Protein AF-A0A915B4U3-F1 (afdb_monomer)

Sequence (478 aa):
QRGAYVGCFKDTRSARVLSGHLYSLKQINSPHYCVNLCLRAGYMYAGVEYREECFCGDSLRNAPKLSHTECDRFTCPNNNLTKCGGYEAISIFTTGITDKSVNLVSYVEPQSTAPSDVQILFLLQLNGRHVRQVMRMLRVIYSPKHLYVIHVDSRQQFMHSEMEKLAMRMKKAGLDNVHVMEQRYATIWGAASLLTMFLDAVRNAEDKKGWHQWDFILNLSETDFPLLSLKELELHLARNKGRNFLSSHGYDTARFIQKQGLDFLFLECENRMWRLGKRLKFPSRVRLDGGSDWVVLTRDFTMFALSQDPLARGLRDIFANVLLPVEGFFHTLAINSEYCSSIVKGNLHLANWKRKQGCRCAMLRKLVDWCGCSPLVFSVRDTAKFALEVAKKKVIFFGRKFDSFISASAIAIAESQAFRHTPEMIDVKHASFTRSWLNFYDSTVDNSGEHFVNYLRNSRSLKYLVYLCGHFIADEFS

pLDDT: mean 90.9, std 14.24, range [26.52, 98.88]

Structure (mmCIF, N/CA/C/O backbone):
data_AF-A0A915B4U3-F1
#
_entry.id   AF-A0A915B4U3-F1
#
loop_
_atom_site.group_PDB
_atom_site.id
_atom_site.type_symbol
_atom_site.label_atom_id
_atom_site.label_alt_id
_atom_site.label_comp_id
_atom_site.label_asym_id
_atom_site.label_entity_id
_atom_site.label_seq_id
_atom_site.pdbx_PDB_ins_code
_atom_site.Cartn_x
_atom_site.Cartn_y
_atom_site.Cartn_z
_atom_site.occupancy
_atom_site.B_iso_or_equiv
_atom_site.auth_seq_id
_atom_site.auth_c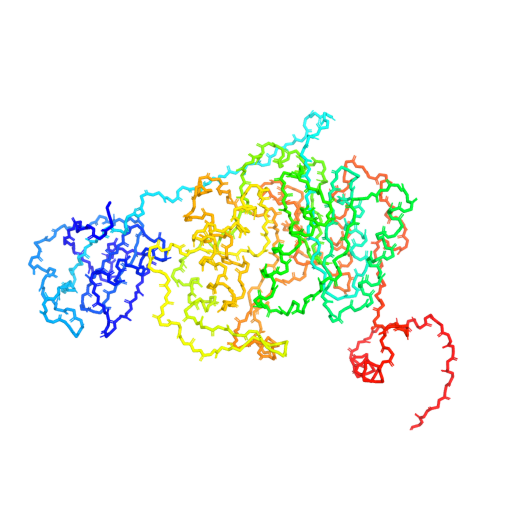omp_id
_atom_site.auth_asym_id
_atom_site.auth_atom_id
_atom_site.pdbx_PDB_model_num
ATOM 1 N N . GLN A 1 1 ? 0.532 -5.499 -29.280 1.00 74.94 1 GLN A N 1
ATOM 2 C CA . GLN A 1 1 ? 1.392 -6.703 -29.388 1.00 74.94 1 GLN A CA 1
ATOM 3 C C . GLN A 1 1 ? 2.652 -6.477 -28.556 1.00 74.94 1 GLN A C 1
ATOM 5 O O . GLN A 1 1 ? 3.104 -5.346 -28.487 1.00 74.94 1 GLN A O 1
ATOM 10 N N . ARG A 1 2 ? 3.196 -7.487 -27.869 1.00 90.81 2 ARG A N 1
ATOM 11 C CA . ARG A 1 2 ? 4.424 -7.337 -27.060 1.00 90.81 2 ARG A CA 1
ATOM 12 C C . ARG A 1 2 ? 5.661 -7.597 -27.915 1.00 90.81 2 ARG A C 1
ATOM 14 O O . ARG A 1 2 ? 5.685 -8.576 -28.647 1.00 90.81 2 ARG A O 1
ATOM 21 N N . GLY A 1 3 ? 6.682 -6.758 -27.772 1.00 94.06 3 GLY A N 1
ATOM 22 C CA . GLY A 1 3 ? 7.950 -6.868 -28.492 1.00 94.06 3 GLY A CA 1
ATOM 23 C C . GLY A 1 3 ? 7.881 -6.481 -29.970 1.00 94.06 3 GLY A C 1
ATOM 24 O O . GLY A 1 3 ? 8.843 -6.731 -30.686 1.00 94.06 3 GLY A O 1
ATOM 25 N N . ALA A 1 4 ? 6.777 -5.886 -30.437 1.00 96.88 4 ALA A N 1
ATOM 26 C CA . ALA A 1 4 ? 6.675 -5.429 -31.818 1.00 96.88 4 ALA A CA 1
ATOM 27 C C . ALA A 1 4 ? 7.616 -4.240 -32.050 1.00 96.88 4 ALA A C 1
ATOM 29 O O . ALA A 1 4 ? 7.636 -3.299 -31.251 1.00 96.88 4 ALA A O 1
ATOM 30 N N . TYR A 1 5 ? 8.396 -4.299 -33.130 1.00 97.44 5 TYR A N 1
ATOM 31 C CA . TYR A 1 5 ? 9.299 -3.225 -33.528 1.00 97.44 5 TYR A CA 1
ATOM 32 C C . TYR A 1 5 ? 8.504 -2.032 -34.061 1.00 97.44 5 TYR A C 1
ATOM 34 O O . TYR A 1 5 ? 7.656 -2.183 -34.938 1.00 97.44 5 TYR A O 1
ATOM 42 N N . VAL A 1 6 ? 8.774 -0.849 -33.518 1.00 97.25 6 VAL A N 1
ATOM 43 C CA . VAL A 1 6 ? 8.101 0.403 -33.889 1.00 97.25 6 VAL A CA 1
ATOM 44 C C . VAL A 1 6 ? 8.909 1.173 -34.930 1.00 97.25 6 VAL A C 1
ATOM 46 O O . VAL A 1 6 ? 8.337 1.793 -35.826 1.00 97.25 6 VAL A O 1
ATOM 49 N N . GLY A 1 7 ? 10.238 1.159 -34.811 1.00 97.38 7 GLY A N 1
ATOM 50 C CA . GLY A 1 7 ? 11.128 1.861 -35.731 1.00 97.38 7 GLY A CA 1
ATOM 51 C C . GLY A 1 7 ? 12.464 2.260 -35.113 1.00 97.38 7 GLY A C 1
ATOM 52 O O . GLY A 1 7 ? 12.697 2.077 -33.915 1.00 97.38 7 GLY A O 1
ATOM 53 N N . CYS A 1 8 ? 13.325 2.817 -35.964 1.00 98.25 8 CYS A N 1
ATOM 54 C CA . CYS A 1 8 ? 14.595 3.423 -35.588 1.00 98.25 8 CYS A CA 1
ATOM 55 C C . CYS A 1 8 ? 14.422 4.940 -35.503 1.00 98.25 8 CYS A C 1
ATOM 57 O O . CYS A 1 8 ? 13.853 5.547 -36.415 1.00 98.25 8 CYS A O 1
ATOM 59 N N . PHE A 1 9 ? 14.901 5.552 -34.425 1.00 98.31 9 PHE A N 1
ATOM 60 C CA . PHE A 1 9 ? 14.748 6.986 -34.181 1.00 98.31 9 PHE A CA 1
ATOM 61 C C . PHE A 1 9 ? 16.069 7.604 -33.740 1.00 98.31 9 PHE A C 1
ATOM 63 O O . PHE A 1 9 ? 16.879 6.941 -33.093 1.00 98.31 9 PHE A O 1
ATOM 70 N N . LYS A 1 10 ? 16.271 8.881 -34.069 1.00 97.69 10 LYS A N 1
ATOM 71 C CA . LYS A 1 10 ? 17.409 9.650 -33.562 1.00 97.69 10 LYS A CA 1
ATOM 72 C C . LYS A 1 10 ? 17.230 9.909 -32.066 1.00 97.69 10 LYS A C 1
ATOM 74 O O . LYS A 1 10 ? 16.202 10.452 -31.673 1.00 97.69 10 LYS A O 1
ATOM 79 N N . ASP A 1 11 ? 18.226 9.554 -31.261 1.00 96.81 11 ASP A N 1
ATOM 80 C CA . ASP A 1 11 ? 18.191 9.645 -29.799 1.00 96.81 11 ASP A CA 1
ATOM 81 C C . ASP A 1 11 ? 19.485 10.259 -29.267 1.00 96.81 11 ASP A C 1
ATOM 83 O O . ASP A 1 11 ? 20.496 9.588 -29.117 1.00 96.81 11 ASP A O 1
ATOM 87 N N . THR A 1 12 ? 19.483 11.564 -29.003 1.00 94.62 12 THR A N 1
ATOM 88 C CA . THR A 1 12 ? 20.670 12.243 -28.463 1.00 94.62 12 THR A CA 1
ATOM 89 C C . THR A 1 12 ? 20.522 12.463 -26.963 1.00 94.62 12 THR A C 1
ATOM 91 O O . THR A 1 12 ? 19.415 12.519 -26.422 1.00 94.62 12 THR A O 1
ATOM 94 N N . ARG A 1 13 ? 21.640 12.687 -26.261 1.00 90.56 13 ARG A N 1
ATOM 95 C CA . ARG A 1 13 ? 21.615 12.981 -24.815 1.00 90.56 13 ARG A CA 1
ATOM 96 C C . ARG A 1 13 ? 20.735 14.180 -24.445 1.00 90.56 13 ARG A C 1
ATOM 98 O O . ARG A 1 13 ? 20.154 14.181 -23.363 1.00 90.56 13 ARG A O 1
ATOM 105 N N . SER A 1 14 ? 20.642 15.187 -25.314 1.00 91.88 14 SER A N 1
ATOM 106 C CA . SER A 1 14 ? 19.814 16.382 -25.104 1.00 91.88 14 SER A CA 1
ATOM 107 C C . SER A 1 14 ? 18.358 16.207 -25.549 1.00 91.88 14 SER A C 1
ATOM 109 O O . SER A 1 14 ? 17.501 16.971 -25.108 1.00 91.88 14 SER A O 1
ATOM 111 N N . ALA A 1 15 ? 18.055 15.203 -26.377 1.00 93.56 15 ALA A N 1
ATOM 112 C CA . ALA A 1 15 ? 16.737 14.979 -26.963 1.00 93.56 15 ALA A CA 1
ATOM 113 C C . ALA A 1 15 ? 16.371 13.485 -26.969 1.00 93.56 15 ALA A C 1
ATOM 115 O O . ALA A 1 15 ? 16.233 12.867 -28.023 1.00 93.56 15 ALA A O 1
ATOM 116 N N . ARG A 1 16 ? 16.202 12.910 -25.770 1.00 95.75 16 ARG A N 1
ATOM 117 C CA . ARG A 1 16 ? 15.830 11.498 -25.606 1.00 95.75 16 ARG A CA 1
ATOM 118 C C . ARG A 1 16 ? 14.391 11.220 -26.058 1.00 95.75 16 ARG A C 1
ATOM 120 O O . ARG A 1 16 ? 13.463 11.894 -25.607 1.00 95.75 16 ARG A O 1
ATOM 127 N N . VAL A 1 17 ? 14.201 10.186 -26.873 1.00 97.06 17 VAL A N 1
ATOM 128 C CA . VAL A 1 17 ? 12.919 9.658 -27.361 1.00 97.06 17 VAL A CA 1
ATOM 129 C C . VAL A 1 17 ? 12.103 9.083 -26.207 1.00 97.06 17 VAL A C 1
ATOM 131 O O . VAL A 1 17 ? 10.917 9.390 -26.080 1.00 97.06 17 VAL A O 1
ATOM 134 N N . LEU A 1 18 ? 12.744 8.280 -25.349 1.00 97.31 18 LEU A N 1
ATOM 135 C CA . LEU A 1 18 ? 12.156 7.686 -24.149 1.00 97.31 18 LEU A CA 1
ATOM 136 C C . LEU A 1 18 ? 12.768 8.321 -22.896 1.00 97.31 18 LEU A C 1
ATOM 138 O O . LEU A 1 18 ? 13.977 8.273 -22.688 1.00 97.31 18 LEU A O 1
ATOM 142 N N . SER A 1 19 ? 11.928 8.893 -22.031 1.00 93.38 19 SER A N 1
ATOM 143 C CA . SER A 1 19 ? 12.376 9.631 -20.839 1.00 93.38 19 SER A CA 1
ATOM 144 C C . SER A 1 19 ? 11.928 9.015 -19.509 1.00 93.38 19 SER A C 1
ATOM 146 O O . SER A 1 19 ? 11.831 9.734 -18.517 1.00 93.38 19 SER A O 1
ATOM 148 N N . GLY A 1 20 ? 11.560 7.731 -19.491 1.00 94.19 20 GLY A N 1
ATOM 149 C CA . GLY A 1 20 ? 11.059 7.049 -18.296 1.00 94.19 20 GLY A CA 1
ATOM 150 C C . GLY A 1 20 ? 12.185 6.556 -17.391 1.00 94.19 20 GLY A C 1
ATOM 151 O O . GLY A 1 20 ? 12.407 7.121 -16.323 1.00 94.19 20 GLY A O 1
ATOM 152 N N . HIS A 1 21 ? 12.889 5.508 -17.818 1.00 96.62 21 HIS A N 1
ATOM 153 C CA . HIS A 1 21 ? 14.004 4.913 -17.075 1.00 96.62 21 HIS A CA 1
ATOM 154 C C . HIS A 1 21 ? 15.101 4.433 -18.026 1.00 96.62 21 HIS A C 1
ATOM 156 O O . HIS A 1 21 ? 14.800 4.015 -19.141 1.00 96.62 21 HIS A O 1
ATOM 162 N N . LEU A 1 22 ? 16.356 4.458 -17.575 1.00 96.75 22 LEU A N 1
ATOM 163 C CA . LEU A 1 22 ? 17.506 3.917 -18.298 1.00 96.75 22 LEU A CA 1
ATOM 164 C C . LEU A 1 22 ? 18.188 2.844 -17.446 1.00 96.75 22 LEU A C 1
ATOM 166 O O . LEU A 1 22 ? 18.686 3.129 -16.357 1.00 96.75 22 LEU A O 1
ATOM 170 N N . TYR A 1 23 ? 18.255 1.628 -17.977 1.00 96.19 23 TYR A N 1
ATOM 171 C CA . TYR A 1 23 ? 19.087 0.550 -17.462 1.00 96.19 23 TYR A CA 1
ATOM 172 C C . TYR A 1 23 ? 20.395 0.455 -18.262 1.00 96.19 23 TYR A C 1
ATOM 174 O O . TYR A 1 23 ? 20.367 0.443 -19.490 1.00 96.19 23 TYR A O 1
ATOM 182 N N . SER A 1 24 ? 21.530 0.303 -17.572 1.00 96.31 24 SER A N 1
ATOM 183 C CA . SER A 1 24 ? 22.807 -0.112 -18.181 1.00 96.31 24 SER A CA 1
ATOM 184 C C . SER A 1 24 ? 23.012 -1.610 -17.936 1.00 96.31 24 SER A C 1
ATOM 186 O O . SER A 1 24 ? 23.161 -2.064 -16.798 1.00 96.31 24 SER A O 1
ATOM 188 N N . LEU A 1 25 ? 22.961 -2.395 -19.011 1.00 95.12 25 LEU A N 1
ATOM 189 C CA . LEU A 1 25 ? 22.884 -3.857 -19.011 1.00 95.12 25 LEU A CA 1
ATOM 190 C C . LEU A 1 25 ? 24.097 -4.472 -19.715 1.00 95.12 25 LEU A C 1
ATOM 192 O O . LEU A 1 25 ? 23.978 -5.163 -20.726 1.00 95.12 25 LEU A O 1
ATOM 196 N N . LYS A 1 26 ? 25.277 -4.251 -19.134 1.00 94.50 26 LYS A N 1
ATOM 197 C CA . LYS A 1 26 ? 26.595 -4.543 -19.733 1.00 94.50 26 LYS A CA 1
ATOM 198 C C . LYS A 1 26 ? 26.778 -5.944 -20.327 1.00 94.50 26 LYS A C 1
ATOM 200 O O . LYS A 1 26 ? 27.581 -6.112 -21.242 1.00 94.50 26 LYS A O 1
ATOM 205 N N . GLN A 1 27 ? 26.074 -6.940 -19.783 1.00 92.88 27 GLN A N 1
ATOM 206 C CA . GLN A 1 27 ? 26.286 -8.362 -20.086 1.00 92.88 27 GLN A CA 1
ATOM 207 C C . GLN A 1 27 ? 25.074 -9.094 -20.670 1.00 92.88 27 GLN A C 1
ATOM 209 O O . GLN A 1 27 ? 25.242 -10.171 -21.233 1.00 92.88 27 GLN A O 1
ATOM 214 N N . ILE A 1 28 ? 23.862 -8.558 -20.511 1.00 93.50 28 ILE A N 1
ATOM 215 C CA . ILE A 1 28 ? 22.617 -9.311 -20.759 1.00 93.50 28 ILE A CA 1
ATOM 216 C C . ILE A 1 28 ? 21.591 -8.537 -21.596 1.00 93.50 28 ILE A C 1
ATOM 218 O O . ILE A 1 28 ? 20.443 -8.971 -21.708 1.00 93.50 28 ILE A O 1
ATOM 222 N N . ASN A 1 29 ? 21.963 -7.378 -22.154 1.00 96.69 29 ASN A N 1
ATOM 223 C CA . ASN A 1 29 ? 21.025 -6.591 -22.948 1.00 96.69 29 ASN A CA 1
ATOM 224 C C . ASN A 1 29 ? 20.592 -7.343 -24.212 1.00 96.69 29 ASN A C 1
ATOM 226 O O . ASN A 1 29 ? 21.383 -8.015 -24.867 1.00 96.69 29 ASN A O 1
ATOM 230 N N . SER A 1 30 ? 19.321 -7.203 -24.557 1.00 96.88 30 SER A N 1
ATOM 231 C CA . SER A 1 30 ? 18.735 -7.614 -25.833 1.00 96.88 30 SER A CA 1
ATOM 232 C C . SER A 1 30 ? 17.382 -6.917 -25.981 1.00 96.88 30 SER A C 1
ATOM 234 O O . SER A 1 30 ? 16.786 -6.570 -24.955 1.00 96.88 30 SER A O 1
ATOM 236 N N . PRO A 1 31 ? 16.832 -6.764 -27.201 1.00 97.25 31 PRO A N 1
ATOM 237 C CA . PRO A 1 31 ? 15.475 -6.252 -27.384 1.00 97.25 31 PRO A CA 1
ATOM 238 C C . PRO A 1 31 ? 14.451 -6.985 -26.511 1.00 97.25 31 PRO A C 1
ATOM 240 O O . PRO A 1 31 ? 13.682 -6.360 -25.786 1.00 97.25 31 PRO A O 1
ATOM 243 N N . HIS A 1 32 ? 14.502 -8.321 -26.491 1.00 94.94 32 HIS A N 1
ATOM 244 C CA . HIS A 1 32 ? 13.599 -9.136 -25.679 1.00 94.94 32 HIS A CA 1
ATOM 245 C C . HIS A 1 32 ? 13.771 -8.883 -24.173 1.00 94.94 32 HIS A C 1
ATOM 247 O O . HIS A 1 32 ? 12.785 -8.721 -23.453 1.00 94.94 32 HIS A O 1
ATOM 253 N N . TYR A 1 33 ? 15.010 -8.828 -23.677 1.00 94.56 33 TYR A N 1
ATOM 254 C CA . TYR A 1 33 ? 15.263 -8.584 -22.258 1.00 94.56 33 TYR A CA 1
ATOM 255 C C . TYR A 1 33 ? 14.847 -7.166 -21.840 1.00 94.56 33 TYR A C 1
ATOM 257 O O . TYR A 1 33 ? 14.182 -7.001 -20.816 1.00 94.56 33 TYR A O 1
ATOM 265 N N . CYS A 1 34 ? 15.151 -6.162 -22.665 1.00 96.81 34 CYS A N 1
ATOM 266 C CA . CYS A 1 34 ? 14.768 -4.776 -22.425 1.00 96.81 34 CYS A CA 1
ATOM 267 C C . CYS A 1 34 ? 13.243 -4.596 -22.409 1.00 96.81 34 CYS A C 1
ATOM 269 O O . CYS A 1 34 ? 12.693 -4.059 -21.448 1.00 96.81 34 CYS A O 1
ATOM 271 N N . VAL A 1 35 ? 12.535 -5.158 -23.398 1.00 96.81 35 VAL A N 1
ATOM 272 C CA . VAL A 1 35 ? 11.062 -5.188 -23.438 1.00 96.81 35 VAL A CA 1
ATOM 273 C C . VAL A 1 35 ? 10.482 -5.785 -22.156 1.00 96.81 35 VAL A C 1
ATOM 275 O O . VAL A 1 35 ? 9.489 -5.283 -21.633 1.00 96.81 35 VAL A O 1
ATOM 278 N N . ASN A 1 36 ? 11.106 -6.830 -21.611 1.00 94.25 36 ASN A N 1
ATOM 279 C CA . ASN A 1 36 ? 10.628 -7.495 -20.400 1.00 94.25 36 ASN A CA 1
ATOM 280 C C . ASN A 1 36 ? 10.860 -6.677 -19.134 1.00 94.25 36 ASN A C 1
ATOM 282 O O . ASN A 1 36 ? 9.997 -6.683 -18.256 1.00 94.25 36 ASN A O 1
ATOM 286 N N . LEU A 1 37 ? 11.991 -5.977 -19.037 1.00 93.94 37 LEU A N 1
ATOM 287 C CA . LEU A 1 37 ? 12.249 -5.056 -17.933 1.00 93.94 37 LEU A CA 1
ATOM 288 C C . LEU A 1 37 ? 11.286 -3.874 -17.963 1.00 93.94 37 LEU A C 1
ATOM 290 O O . LEU A 1 37 ? 10.654 -3.587 -16.948 1.00 93.94 37 LEU A O 1
ATOM 294 N N . CYS A 1 38 ? 11.110 -3.247 -19.126 1.00 96.12 38 CYS A N 1
ATOM 295 C CA . CYS A 1 38 ? 10.186 -2.130 -19.272 1.00 96.12 38 CYS A CA 1
ATOM 296 C C . CYS A 1 38 ? 8.737 -2.560 -19.007 1.00 96.12 38 CYS A C 1
ATOM 298 O O . CYS A 1 38 ? 8.037 -1.860 -18.285 1.00 96.12 38 CYS A O 1
ATOM 300 N N . LEU A 1 39 ? 8.310 -3.738 -19.484 1.00 95.06 39 LEU A N 1
ATOM 301 C CA . LEU A 1 39 ? 6.999 -4.316 -19.159 1.00 95.06 39 LEU A CA 1
ATOM 302 C C . LEU A 1 39 ? 6.825 -4.530 -17.650 1.00 95.06 39 LEU A C 1
ATOM 304 O O . LEU A 1 39 ? 5.788 -4.177 -17.093 1.00 95.06 39 LEU A O 1
ATOM 308 N N . ARG A 1 40 ? 7.835 -5.103 -16.984 1.00 93.94 40 ARG A N 1
ATOM 309 C CA . ARG A 1 40 ? 7.803 -5.341 -15.535 1.00 93.94 40 ARG A CA 1
ATOM 310 C C . ARG A 1 40 ? 7.692 -4.031 -14.762 1.00 93.94 40 ARG A C 1
ATOM 312 O O . ARG A 1 40 ? 6.920 -3.962 -13.818 1.00 93.94 40 ARG A O 1
ATOM 319 N N . ALA A 1 41 ? 8.417 -3.000 -15.186 1.00 94.50 41 ALA A N 1
ATOM 320 C CA . ALA A 1 41 ? 8.305 -1.641 -14.660 1.00 94.50 41 ALA A CA 1
ATOM 321 C C . ALA A 1 41 ? 7.079 -0.881 -15.207 1.00 94.50 41 ALA A C 1
ATOM 323 O O . ALA A 1 41 ? 6.934 0.318 -14.999 1.00 94.50 41 ALA A O 1
ATOM 324 N N . GLY A 1 42 ? 6.196 -1.563 -15.932 1.00 94.31 42 GLY A N 1
ATOM 325 C CA . GLY A 1 42 ? 4.933 -1.026 -16.390 1.00 94.31 42 GLY A CA 1
ATOM 326 C C . GLY A 1 42 ? 5.017 -0.026 -17.537 1.00 94.31 42 GLY A C 1
ATOM 327 O O . GLY A 1 42 ? 3.994 0.569 -17.811 1.00 94.31 42 GLY A O 1
ATOM 328 N N . TYR A 1 43 ? 6.141 0.200 -18.213 1.00 95.75 43 TYR A N 1
ATOM 329 C CA . TYR A 1 43 ? 6.255 1.166 -19.319 1.00 95.75 43 TYR A CA 1
ATOM 330 C C . TYR A 1 43 ? 5.631 0.669 -20.628 1.00 95.75 43 TYR A C 1
ATOM 332 O O . TYR A 1 43 ? 5.689 -0.524 -20.914 1.00 95.75 43 TYR A O 1
ATOM 340 N N . MET A 1 44 ? 5.068 1.569 -21.445 1.00 95.81 44 MET A N 1
ATOM 341 C CA . MET A 1 44 ? 4.450 1.216 -22.743 1.00 95.81 44 MET A CA 1
ATOM 342 C C . MET A 1 44 ? 5.464 0.883 -23.848 1.00 95.81 44 MET A C 1
ATOM 344 O O . MET A 1 44 ? 5.196 0.053 -24.721 1.00 95.81 44 MET A O 1
ATOM 348 N N . TYR A 1 45 ? 6.647 1.493 -23.790 1.00 97.69 45 TYR A N 1
ATOM 349 C CA . TYR A 1 45 ? 7.711 1.334 -24.775 1.00 97.69 45 TYR A CA 1
ATOM 350 C C . TYR A 1 45 ? 9.032 0.953 -24.115 1.00 97.69 45 TYR A C 1
ATOM 352 O O . TYR A 1 45 ? 9.331 1.342 -22.982 1.00 97.69 45 TYR A O 1
ATOM 360 N N . ALA A 1 46 ? 9.821 0.202 -24.871 1.00 98.38 46 ALA A N 1
ATOM 361 C CA . ALA A 1 46 ? 11.201 -0.138 -24.581 1.00 98.38 46 ALA A CA 1
ATOM 362 C C . ALA A 1 46 ? 12.073 0.273 -25.767 1.00 98.38 46 ALA A C 1
ATOM 364 O O . ALA A 1 46 ? 11.609 0.260 -26.907 1.00 98.38 46 ALA A O 1
ATOM 365 N N . GLY A 1 47 ? 13.335 0.593 -25.522 1.00 98.25 47 GLY A N 1
ATOM 366 C CA . GLY A 1 47 ? 14.284 0.897 -26.575 1.00 98.25 47 GLY A CA 1
ATOM 367 C C . GLY A 1 47 ? 15.684 0.425 -26.237 1.00 98.25 47 GLY A C 1
ATOM 368 O O . GLY A 1 47 ? 16.101 0.527 -25.088 1.00 98.25 47 GLY A O 1
ATOM 369 N N . VAL A 1 48 ? 16.399 -0.101 -27.227 1.00 98.44 48 VAL A N 1
ATOM 370 C CA . VAL A 1 48 ? 17.812 -0.474 -27.079 1.00 98.44 48 VAL A CA 1
ATOM 371 C C . VAL A 1 48 ? 18.689 0.478 -27.880 1.00 98.44 48 VAL A C 1
ATOM 373 O O . VAL A 1 48 ? 18.398 0.769 -29.044 1.00 98.44 48 VAL A O 1
ATOM 376 N N . GLU A 1 49 ? 19.749 0.954 -27.240 1.00 97.75 49 GLU A N 1
ATOM 377 C CA . GLU A 1 49 ? 20.751 1.851 -27.813 1.00 97.75 49 GLU A CA 1
ATOM 378 C C . GLU A 1 49 ? 22.146 1.420 -27.347 1.00 97.75 49 GLU A C 1
ATOM 380 O O . GLU A 1 49 ? 22.293 0.765 -26.309 1.00 97.75 49 GLU A O 1
ATOM 385 N N . TYR A 1 50 ? 23.172 1.792 -28.115 1.00 96.75 50 TYR A N 1
ATOM 386 C CA . TYR A 1 50 ? 24.569 1.752 -27.686 1.00 96.75 50 TYR A CA 1
ATOM 387 C C . TYR A 1 50 ? 24.988 0.440 -26.996 1.00 96.75 50 TYR A C 1
ATOM 389 O O . TYR A 1 50 ? 25.689 0.442 -25.981 1.00 96.75 50 TYR A O 1
ATOM 397 N N . ARG A 1 51 ? 24.542 -0.703 -27.549 1.00 96.44 51 ARG A N 1
ATOM 398 C CA . ARG A 1 51 ? 24.806 -2.074 -27.073 1.00 96.44 51 ARG A CA 1
ATOM 399 C C . ARG A 1 51 ? 24.177 -2.406 -25.714 1.00 96.44 51 ARG A C 1
ATOM 401 O O . ARG A 1 51 ? 23.419 -3.368 -25.613 1.00 96.44 51 ARG A O 1
ATOM 408 N N . GLU A 1 52 ? 24.492 -1.671 -24.655 1.00 97.00 52 GLU A N 1
ATOM 409 C CA . GLU A 1 52 ? 24.110 -1.996 -23.274 1.00 97.00 52 GLU A CA 1
ATOM 410 C C . GLU A 1 52 ? 22.967 -1.152 -22.706 1.00 97.00 52 GLU A C 1
ATOM 412 O O . GLU A 1 52 ? 22.488 -1.455 -21.612 1.00 97.00 52 GLU A O 1
ATOM 417 N N . GLU A 1 53 ? 22.523 -0.115 -23.411 1.00 97.75 53 GLU A N 1
ATOM 418 C CA . GLU A 1 53 ? 21.498 0.788 -22.904 1.00 97.75 53 GLU A CA 1
ATOM 419 C C . GLU A 1 53 ? 20.101 0.237 -23.211 1.00 97.75 53 GLU A C 1
ATOM 421 O O . GLU A 1 53 ? 19.792 -0.196 -24.325 1.00 97.75 53 GLU A O 1
ATOM 426 N N . CYS A 1 54 ? 19.256 0.220 -22.183 1.00 98.12 54 CYS A N 1
ATOM 427 C CA . CYS A 1 54 ? 17.850 -0.132 -22.283 1.00 98.12 54 CYS A CA 1
ATOM 428 C C . CYS A 1 54 ? 17.008 0.998 -21.697 1.00 98.12 54 CYS A C 1
ATOM 430 O O . CYS A 1 54 ? 17.006 1.234 -20.486 1.00 98.12 54 CYS A O 1
ATOM 432 N N . PHE A 1 55 ? 16.291 1.690 -22.569 1.00 98.12 55 PHE A N 1
ATOM 433 C CA . PHE A 1 55 ? 15.417 2.799 -22.236 1.00 98.12 55 PHE A CA 1
ATOM 434 C C . PHE A 1 55 ? 13.971 2.329 -22.129 1.00 98.12 55 PHE A C 1
ATOM 436 O O . PHE A 1 55 ? 13.501 1.536 -22.939 1.00 98.12 55 PHE A O 1
ATOM 443 N N . CYS A 1 56 ? 13.240 2.873 -21.166 1.00 97.94 56 CYS A N 1
ATOM 444 C CA . CYS A 1 56 ? 11.808 2.672 -21.012 1.00 97.94 56 CYS A CA 1
ATOM 445 C C . CYS A 1 56 ? 11.080 4.015 -21.037 1.00 97.94 56 CYS A C 1
ATOM 447 O O . CYS A 1 56 ? 11.602 5.024 -20.555 1.00 97.94 56 CYS A O 1
ATOM 449 N N . GLY A 1 57 ? 9.853 4.039 -21.550 1.00 96.25 57 GLY A N 1
ATOM 450 C CA . GLY A 1 57 ? 9.016 5.236 -21.532 1.00 96.25 57 GLY A CA 1
ATOM 451 C C . GLY A 1 57 ? 7.561 4.950 -21.880 1.00 96.25 57 GLY A C 1
ATOM 452 O O . GLY A 1 57 ? 7.226 3.881 -22.379 1.00 96.25 57 GLY A O 1
ATOM 453 N N . ASP A 1 58 ? 6.692 5.915 -21.589 1.00 94.19 58 ASP A N 1
ATOM 454 C CA . ASP A 1 58 ? 5.244 5.801 -21.831 1.00 94.19 58 ASP A CA 1
ATOM 455 C C . ASP A 1 58 ? 4.773 6.508 -23.097 1.00 94.19 58 ASP A C 1
ATOM 457 O O . ASP A 1 58 ? 3.663 6.290 -23.564 1.00 94.19 58 ASP A O 1
ATOM 461 N N . SER A 1 59 ? 5.627 7.343 -23.672 1.00 94.06 59 SER A N 1
ATOM 462 C CA . SER A 1 59 ? 5.368 8.044 -24.920 1.00 94.06 59 SER A CA 1
ATOM 463 C C . SER A 1 59 ? 6.659 8.167 -25.709 1.00 94.06 59 SER A C 1
ATOM 465 O O . SER A 1 59 ? 7.755 8.139 -25.142 1.00 94.06 59 SER A O 1
ATOM 467 N N . LEU A 1 60 ? 6.507 8.294 -27.023 1.00 94.31 60 LEU A N 1
ATOM 468 C CA . LEU A 1 60 ? 7.594 8.621 -27.930 1.00 94.31 60 LEU A CA 1
ATOM 469 C C . LEU A 1 60 ? 7.589 10.135 -28.107 1.00 94.31 60 LEU A C 1
ATOM 471 O O . LEU A 1 60 ? 6.600 10.695 -28.580 1.00 94.31 60 LEU A O 1
ATOM 475 N N . ARG A 1 61 ? 8.665 10.812 -27.702 1.00 93.19 61 ARG A N 1
ATOM 476 C CA . ARG A 1 61 ? 8.823 12.234 -28.030 1.00 93.19 61 ARG A CA 1
ATOM 477 C C . ARG A 1 61 ? 9.053 12.393 -29.532 1.00 93.19 61 ARG A C 1
ATOM 479 O O . ARG A 1 61 ? 9.585 11.489 -30.173 1.00 93.19 61 ARG A O 1
ATOM 486 N N . ASN A 1 62 ? 8.672 13.547 -30.081 1.00 88.94 62 ASN A N 1
ATOM 487 C CA . ASN A 1 62 ? 8.891 13.859 -31.493 1.00 88.94 62 ASN A CA 1
ATOM 488 C C . ASN A 1 62 ? 10.385 13.775 -31.820 1.00 88.94 62 ASN A C 1
ATOM 490 O O . ASN A 1 62 ? 11.165 14.636 -31.417 1.00 88.94 62 ASN A O 1
ATOM 494 N N . ALA A 1 63 ? 10.760 12.730 -32.550 1.00 92.56 63 ALA A N 1
ATOM 495 C CA . ALA A 1 63 ? 12.121 12.469 -32.973 1.00 92.56 63 ALA A CA 1
ATOM 496 C C . ALA A 1 63 ? 12.132 12.027 -34.441 1.00 92.56 63 ALA A C 1
ATOM 498 O O . ALA A 1 63 ? 11.229 11.294 -34.863 1.00 92.56 63 ALA A O 1
ATOM 499 N N . PRO A 1 64 ? 13.136 12.449 -35.231 1.00 95.88 64 PRO A N 1
ATOM 500 C CA . PRO A 1 64 ? 13.287 11.988 -36.603 1.00 95.88 64 PRO A CA 1
ATOM 501 C C . PRO A 1 64 ? 13.392 10.462 -36.665 1.00 95.88 64 PRO A C 1
ATOM 503 O O . PRO A 1 64 ? 14.201 9.859 -35.953 1.00 95.88 64 PRO A O 1
ATOM 506 N N . LYS A 1 65 ? 12.596 9.843 -37.543 1.00 97.06 65 LYS A N 1
ATOM 507 C CA . LYS A 1 65 ? 12.804 8.446 -37.930 1.00 97.06 65 LYS A CA 1
ATOM 508 C C . LYS A 1 65 ? 14.100 8.337 -38.727 1.00 97.06 65 LYS A C 1
ATOM 510 O O . LYS A 1 65 ? 14.376 9.177 -39.580 1.00 97.06 65 LYS A O 1
ATOM 515 N N . LEU A 1 66 ? 14.870 7.294 -38.453 1.00 97.50 66 LEU A N 1
ATOM 516 C CA . LEU A 1 66 ? 16.102 6.961 -39.158 1.00 97.50 66 LEU A CA 1
ATOM 517 C C . LEU A 1 66 ? 15.914 5.681 -39.981 1.00 97.50 66 LEU A C 1
ATOM 519 O O . LEU A 1 66 ? 14.959 4.927 -39.777 1.00 97.50 66 LEU A O 1
ATOM 523 N N . SER A 1 67 ? 16.851 5.420 -40.895 1.00 96.88 67 SER A N 1
ATOM 524 C CA . SER A 1 67 ? 16.970 4.105 -41.535 1.00 96.88 67 SER A CA 1
ATOM 525 C C . SER A 1 67 ? 17.227 3.025 -40.480 1.00 96.88 67 SER A C 1
ATOM 527 O O . SER A 1 67 ? 17.983 3.252 -39.537 1.00 96.88 67 SER A O 1
ATOM 529 N N . HIS A 1 68 ? 16.657 1.829 -40.657 1.00 94.75 68 HIS A N 1
ATOM 530 C CA . HIS A 1 68 ? 16.885 0.697 -39.749 1.00 94.75 68 HIS A CA 1
ATOM 531 C C . HIS A 1 68 ? 18.378 0.359 -39.595 1.00 94.75 68 HIS A C 1
ATOM 533 O O . HIS A 1 68 ? 18.828 0.048 -38.497 1.00 94.75 68 HIS A O 1
ATOM 539 N N . THR A 1 69 ? 19.164 0.551 -40.658 1.00 96.44 69 THR A N 1
ATOM 540 C CA . THR A 1 69 ? 20.616 0.316 -40.672 1.00 96.44 69 THR A CA 1
ATOM 541 C C . THR A 1 69 ? 21.376 1.122 -39.617 1.00 96.44 69 THR A C 1
ATOM 543 O O . THR A 1 69 ? 22.396 0.661 -39.111 1.00 96.44 69 THR A O 1
ATOM 546 N N . GLU A 1 70 ? 20.880 2.307 -39.245 1.00 97.81 70 GLU A N 1
ATOM 547 C CA . GLU A 1 70 ? 21.472 3.129 -38.183 1.00 97.81 70 GLU A CA 1
ATOM 548 C C . GLU A 1 70 ? 21.368 2.442 -36.820 1.00 97.81 70 GLU A C 1
ATOM 550 O O . GLU A 1 70 ? 22.286 2.516 -36.009 1.00 97.81 70 GLU A O 1
ATOM 555 N N . CYS A 1 71 ? 20.278 1.712 -36.603 1.00 97.25 71 CYS A N 1
ATOM 556 C CA . CYS A 1 71 ? 20.005 0.951 -35.395 1.00 97.25 71 CYS A CA 1
ATOM 557 C C . CYS A 1 71 ? 20.629 -0.457 -35.377 1.00 97.25 71 CYS A C 1
ATOM 559 O O . CYS A 1 71 ? 20.600 -1.113 -34.336 1.00 97.25 71 CYS A O 1
ATOM 561 N N . ASP A 1 72 ? 21.214 -0.910 -36.486 1.00 96.25 72 ASP A N 1
ATOM 562 C CA . ASP A 1 72 ? 21.862 -2.225 -36.607 1.00 96.25 72 ASP A CA 1
ATOM 563 C C . ASP A 1 72 ? 23.386 -2.172 -36.419 1.00 96.25 72 ASP A C 1
ATOM 565 O O . ASP A 1 72 ? 24.083 -3.187 -36.580 1.00 96.25 72 ASP A O 1
ATOM 569 N N . ARG A 1 73 ? 23.909 -0.987 -36.073 1.00 96.62 73 ARG A N 1
ATOM 570 C CA . ARG A 1 73 ? 25.344 -0.715 -35.924 1.00 96.62 73 ARG A CA 1
ATOM 571 C C . ARG A 1 73 ? 25.981 -1.489 -34.772 1.00 96.62 73 ARG A C 1
ATOM 573 O O . ARG A 1 73 ? 27.123 -1.919 -34.910 1.00 96.62 73 ARG A O 1
ATOM 580 N N . PHE A 1 74 ? 25.269 -1.699 -33.664 1.00 96.88 74 PHE A N 1
ATOM 581 C CA . PHE A 1 74 ? 25.793 -2.440 -32.518 1.00 96.88 74 PHE A CA 1
ATOM 582 C C . PHE A 1 74 ? 25.109 -3.791 -32.327 1.00 96.88 74 PHE A C 1
ATOM 584 O O . PHE A 1 74 ? 23.884 -3.923 -32.368 1.00 96.88 74 PHE A O 1
ATOM 591 N N . THR A 1 75 ? 25.924 -4.809 -32.061 1.00 97.06 75 THR A N 1
ATOM 592 C CA . THR A 1 75 ? 25.463 -6.116 -31.594 1.00 97.06 75 THR A CA 1
ATOM 593 C C . THR A 1 75 ? 25.226 -6.093 -30.088 1.00 97.06 75 THR A C 1
ATOM 595 O O . THR A 1 75 ? 25.840 -5.322 -29.346 1.00 97.06 75 THR A O 1
ATOM 598 N N . CYS A 1 76 ? 24.311 -6.935 -29.624 1.00 97.38 76 CYS A N 1
ATOM 599 C CA . CYS A 1 76 ? 24.016 -7.075 -28.208 1.00 97.38 76 CYS A CA 1
ATOM 600 C C . CYS A 1 76 ? 25.184 -7.719 -27.437 1.00 97.38 76 CYS A C 1
ATOM 602 O O . CYS A 1 76 ? 25.951 -8.508 -27.999 1.00 97.38 76 CYS A O 1
ATOM 604 N N . PRO A 1 77 ? 25.331 -7.433 -26.130 1.00 96.38 77 PRO A N 1
ATOM 605 C CA . PRO A 1 77 ? 26.316 -8.100 -25.293 1.00 96.38 77 PRO A CA 1
ATOM 606 C C . PRO A 1 77 ? 26.198 -9.622 -25.373 1.00 96.38 77 PRO A C 1
ATOM 608 O O . PRO A 1 77 ? 25.106 -10.170 -25.249 1.00 96.38 77 PRO A O 1
ATOM 611 N N . ASN A 1 78 ? 27.336 -10.294 -25.561 1.00 92.62 78 ASN A N 1
ATOM 612 C CA . ASN A 1 78 ? 27.443 -11.755 -25.609 1.00 92.62 78 ASN A CA 1
ATOM 613 C C . ASN A 1 78 ? 26.547 -12.430 -26.674 1.00 92.62 78 ASN A C 1
ATOM 615 O O . ASN A 1 78 ? 26.297 -13.630 -26.595 1.00 92.62 78 ASN A O 1
ATOM 619 N N . ASN A 1 79 ? 26.073 -11.679 -27.679 1.00 92.19 79 ASN A N 1
ATOM 620 C CA . ASN A 1 79 ? 25.289 -12.199 -28.795 1.00 92.19 79 ASN A CA 1
ATOM 621 C C . ASN A 1 79 ? 25.521 -11.361 -30.064 1.00 92.19 79 ASN A C 1
ATOM 623 O O . ASN A 1 79 ? 24.911 -10.311 -30.260 1.00 92.19 79 ASN A O 1
ATOM 627 N N . ASN A 1 80 ? 26.362 -11.876 -30.963 1.00 89.19 80 ASN A N 1
ATOM 628 C CA . ASN A 1 80 ? 26.727 -11.191 -32.206 1.00 89.19 80 ASN A CA 1
ATOM 629 C C . ASN A 1 80 ? 25.632 -11.215 -33.287 1.00 89.19 80 ASN A C 1
ATOM 631 O O . ASN A 1 80 ? 25.766 -10.527 -34.295 1.00 89.19 80 ASN A O 1
ATOM 635 N N . LEU A 1 81 ? 24.556 -11.984 -33.094 1.00 92.88 81 LEU A N 1
ATOM 636 C CA . LEU A 1 81 ? 23.462 -12.104 -34.062 1.00 92.88 81 LEU A CA 1
ATOM 637 C C . LEU A 1 81 ? 22.357 -11.072 -33.821 1.00 92.88 81 LEU A C 1
ATOM 639 O O . LEU A 1 81 ? 21.672 -10.664 -34.753 1.00 92.88 81 LEU A O 1
ATOM 643 N N . THR A 1 82 ? 22.164 -10.652 -32.570 1.00 95.38 82 THR A N 1
ATOM 644 C CA . THR A 1 82 ? 21.080 -9.732 -32.201 1.00 95.38 82 THR A CA 1
ATOM 645 C C . THR A 1 82 ? 21.577 -8.293 -32.184 1.00 95.38 82 THR A C 1
ATOM 647 O O . THR A 1 82 ? 22.663 -8.010 -31.680 1.00 95.38 82 THR A O 1
ATOM 650 N N . LYS A 1 83 ? 20.770 -7.373 -32.716 1.00 97.44 83 LYS A N 1
ATOM 651 C CA . LYS A 1 83 ? 21.075 -5.940 -32.774 1.00 97.44 83 LYS A CA 1
ATOM 652 C C . LYS A 1 83 ? 20.566 -5.210 -31.533 1.00 97.44 83 LYS A C 1
ATOM 654 O O . LYS A 1 83 ? 19.472 -5.493 -31.044 1.00 97.44 83 LYS A O 1
ATOM 659 N N . CYS A 1 84 ? 21.373 -4.283 -31.024 1.00 97.19 84 CYS A N 1
ATOM 660 C CA . CYS A 1 84 ? 21.108 -3.502 -29.815 1.00 97.19 84 CYS A CA 1
ATOM 661 C C . CYS A 1 84 ? 21.320 -1.997 -30.060 1.00 97.19 84 CYS A C 1
ATOM 663 O O . CYS A 1 84 ? 21.990 -1.310 -29.286 1.00 97.19 84 CYS A O 1
ATOM 665 N N . GLY A 1 85 ? 20.733 -1.494 -31.147 1.00 96.88 85 GLY A N 1
ATOM 666 C CA . GLY A 1 85 ? 20.740 -0.075 -31.486 1.00 96.88 85 GLY A CA 1
ATOM 667 C C . GLY A 1 85 ? 22.039 0.398 -32.137 1.00 96.88 85 GLY A C 1
ATOM 668 O O . GLY A 1 85 ? 22.912 -0.387 -32.513 1.00 96.88 85 GLY A O 1
ATOM 669 N N . GLY A 1 86 ? 22.153 1.715 -32.279 1.00 97.00 86 GLY A N 1
ATOM 670 C CA . GLY A 1 86 ? 23.292 2.386 -32.890 1.00 97.00 86 GLY A CA 1
ATOM 671 C C . GLY A 1 86 ? 23.852 3.517 -32.043 1.00 97.00 86 GLY A C 1
ATOM 672 O O . GLY A 1 86 ? 23.604 3.596 -30.842 1.00 97.00 86 GLY A O 1
ATOM 673 N N . TYR A 1 87 ? 24.659 4.364 -32.680 1.00 95.94 87 TYR A N 1
ATOM 674 C CA . TYR A 1 87 ? 25.169 5.595 -32.079 1.00 95.94 87 TYR A CA 1
ATOM 675 C C . TYR A 1 87 ? 24.137 6.701 -32.284 1.00 95.94 87 TYR A C 1
ATOM 677 O O . TYR A 1 87 ? 23.845 7.027 -33.434 1.00 95.94 87 TYR A O 1
ATOM 685 N N . GLU A 1 88 ? 23.578 7.237 -31.196 1.00 96.12 88 GLU A N 1
ATOM 686 C CA . GLU A 1 88 ? 22.470 8.204 -31.226 1.00 96.12 88 GLU A CA 1
ATOM 687 C C . GLU A 1 88 ? 21.249 7.714 -32.030 1.00 96.12 88 GLU A C 1
ATOM 689 O O . GLU A 1 88 ? 20.501 8.501 -32.620 1.00 96.12 88 GLU A O 1
ATOM 694 N N . ALA A 1 89 ? 21.063 6.393 -32.089 1.00 97.94 89 ALA A N 1
ATOM 695 C CA . ALA A 1 89 ? 20.034 5.726 -32.876 1.00 97.94 89 ALA A CA 1
ATOM 696 C C . ALA A 1 89 ? 19.404 4.596 -32.054 1.00 97.94 89 ALA A C 1
ATOM 698 O O . ALA A 1 89 ? 20.024 3.554 -31.818 1.00 97.94 89 ALA A O 1
ATOM 699 N N . ILE A 1 90 ? 18.159 4.801 -31.623 1.00 98.50 90 ILE A N 1
ATOM 700 C CA . ILE A 1 90 ? 17.439 3.892 -30.729 1.00 98.50 90 ILE A CA 1
ATOM 701 C C . ILE A 1 90 ? 16.438 3.024 -31.496 1.00 98.50 90 ILE A C 1
ATOM 703 O O . ILE A 1 90 ? 15.613 3.518 -32.270 1.00 98.50 90 ILE A O 1
ATOM 707 N N . SER A 1 91 ? 16.483 1.714 -31.248 1.00 98.56 91 SER A N 1
ATOM 708 C CA . SER A 1 91 ? 15.463 0.773 -31.724 1.00 98.56 91 SER A CA 1
ATOM 709 C C . SER A 1 91 ? 14.313 0.704 -30.735 1.00 98.56 91 SER A C 1
ATOM 711 O O . SER A 1 91 ? 14.523 0.229 -29.622 1.00 98.56 91 SER A O 1
ATOM 713 N N . ILE A 1 92 ? 13.112 1.129 -31.131 1.00 98.50 92 ILE A N 1
ATOM 714 C CA . ILE A 1 92 ? 11.933 1.176 -30.255 1.00 98.50 92 ILE A CA 1
ATOM 715 C C . ILE A 1 92 ? 11.044 -0.051 -30.450 1.00 98.50 92 ILE A C 1
ATOM 717 O O . ILE A 1 92 ? 10.767 -0.469 -31.574 1.00 98.50 92 ILE A O 1
ATOM 721 N N . PHE A 1 93 ? 10.535 -0.579 -29.340 1.00 98.38 93 PHE A N 1
ATOM 722 C CA . PHE A 1 93 ? 9.631 -1.719 -29.275 1.00 98.38 93 PHE A CA 1
ATOM 723 C C . PHE A 1 93 ? 8.453 -1.428 -28.341 1.00 98.38 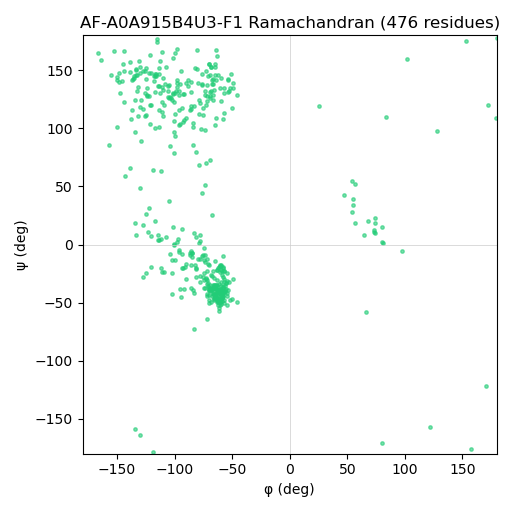93 PHE A C 1
ATOM 725 O O . PHE A 1 93 ? 8.603 -0.776 -27.306 1.00 98.38 93 PHE A O 1
ATOM 732 N N . THR A 1 94 ? 7.277 -1.962 -28.655 1.00 97.62 94 THR A N 1
ATOM 733 C CA . THR A 1 94 ? 6.117 -1.912 -27.752 1.00 97.62 94 THR A CA 1
ATOM 734 C C . THR A 1 94 ? 6.227 -2.981 -26.665 1.00 97.62 94 THR A C 1
ATOM 736 O O . THR A 1 94 ? 6.536 -4.136 -26.961 1.00 97.62 94 THR A O 1
ATOM 739 N N . THR A 1 95 ? 5.877 -2.678 -25.416 1.00 96.00 95 THR A N 1
ATOM 740 C CA . THR A 1 95 ? 5.841 -3.693 -24.341 1.00 96.00 95 THR A CA 1
ATOM 741 C C . THR A 1 95 ? 4.552 -4.512 -24.326 1.00 96.00 95 THR A C 1
ATOM 743 O O . THR A 1 95 ? 4.519 -5.606 -23.762 1.00 96.00 95 THR A O 1
ATOM 746 N N . GLY A 1 96 ? 3.508 -4.012 -24.990 1.00 93.12 96 GLY A N 1
ATOM 747 C CA . GLY A 1 96 ? 2.162 -4.581 -24.982 1.00 93.12 96 GLY A CA 1
ATOM 748 C C . GLY A 1 96 ? 1.212 -3.907 -23.990 1.00 93.12 96 GLY A C 1
ATOM 749 O O . GLY A 1 96 ? 0.028 -4.217 -24.020 1.00 93.12 96 GLY A O 1
ATOM 750 N N . ILE A 1 97 ? 1.696 -2.974 -23.163 1.00 92.38 97 ILE A N 1
ATOM 751 C CA . ILE A 1 97 ? 0.835 -2.115 -22.342 1.00 92.38 97 ILE A CA 1
ATOM 752 C C . ILE A 1 97 ? 0.253 -1.024 -23.236 1.00 92.38 97 ILE A C 1
ATOM 754 O O . ILE A 1 97 ? 0.999 -0.261 -23.846 1.00 92.38 97 ILE A O 1
ATOM 758 N N . THR A 1 98 ? -1.073 -0.956 -23.298 1.00 88.50 98 THR A N 1
ATOM 759 C CA . THR A 1 98 ? -1.808 0.032 -24.102 1.00 88.50 98 THR A CA 1
ATOM 760 C C . THR A 1 98 ? -2.553 1.052 -23.254 1.00 88.50 98 THR A C 1
ATOM 762 O O . THR A 1 98 ? -2.869 2.124 -23.754 1.00 88.50 98 THR A O 1
ATOM 765 N N . ASP A 1 99 ? -2.812 0.743 -21.980 1.00 83.69 99 ASP A N 1
ATOM 766 C CA . ASP A 1 99 ? -3.529 1.627 -21.070 1.00 83.69 99 ASP A CA 1
ATOM 767 C C . ASP A 1 99 ? -2.883 1.671 -19.674 1.00 83.69 99 ASP A C 1
ATOM 769 O O . ASP A 1 99 ? -2.382 0.676 -19.136 1.00 83.69 99 ASP A O 1
ATOM 773 N N . LYS A 1 100 ? -2.887 2.878 -19.112 1.00 84.00 100 LYS A N 1
ATOM 774 C CA . LYS A 1 100 ? -2.458 3.234 -17.755 1.00 84.00 100 LYS A CA 1
ATOM 775 C C . LYS A 1 100 ? -3.464 4.167 -17.078 1.00 84.00 100 LYS A C 1
ATOM 777 O O . LYS A 1 100 ? -3.098 4.886 -16.147 1.00 84.00 100 LYS A O 1
ATOM 782 N N . SER A 1 101 ? -4.693 4.218 -17.581 1.00 84.12 101 SER A N 1
ATOM 783 C CA . SER A 1 101 ? -5.761 5.001 -16.990 1.00 84.12 101 SER A CA 1
ATOM 784 C C . SER A 1 101 ? -5.911 4.640 -15.512 1.00 84.12 101 SER A C 1
ATOM 786 O O . SER A 1 101 ? -5.713 3.500 -15.088 1.00 84.12 101 SER A O 1
ATOM 788 N N . VAL A 1 102 ? -6.174 5.662 -14.703 1.00 84.00 102 VAL A N 1
ATOM 789 C CA . VAL A 1 102 ? -6.351 5.503 -13.264 1.00 84.00 102 VAL A CA 1
ATOM 790 C C . VAL A 1 102 ? -7.702 6.081 -12.905 1.00 84.00 102 VAL A C 1
ATOM 792 O O . VAL A 1 102 ? -7.988 7.232 -13.242 1.00 84.00 102 VAL A O 1
ATOM 795 N N . ASN A 1 103 ? -8.519 5.310 -12.192 1.00 93.56 103 ASN A N 1
ATOM 796 C CA . ASN A 1 103 ? -9.801 5.817 -11.738 1.00 93.56 103 ASN A CA 1
ATOM 797 C C . ASN A 1 103 ? -9.590 6.805 -10.593 1.00 93.56 103 ASN A C 1
ATOM 799 O O . ASN A 1 103 ? -8.867 6.539 -9.630 1.00 93.56 103 ASN A O 1
ATOM 803 N N . LEU A 1 104 ? -10.251 7.952 -10.694 1.00 94.94 104 LEU A N 1
ATOM 804 C CA . LEU A 1 104 ? -10.322 8.943 -9.633 1.00 94.94 104 LEU A CA 1
ATOM 805 C C . LEU A 1 104 ? -11.744 8.965 -9.089 1.00 94.94 104 LEU A C 1
ATOM 807 O O . LEU A 1 104 ? -12.714 8.824 -9.834 1.00 94.94 104 LEU A O 1
ATOM 811 N N . VAL A 1 105 ? -11.855 9.156 -7.783 1.00 95.38 105 VAL A N 1
ATOM 812 C CA . VAL A 1 105 ? -13.131 9.356 -7.103 1.00 95.38 105 VAL A CA 1
ATOM 813 C C . VAL A 1 105 ? -13.064 10.642 -6.305 1.00 95.38 105 VAL A C 1
ATOM 815 O O . VAL A 1 105 ? -12.001 11.039 -5.827 1.00 95.38 105 VAL A O 1
ATOM 818 N N . SER A 1 106 ? -14.208 11.296 -6.170 1.00 94.75 106 SER A N 1
ATOM 819 C CA . SER A 1 106 ? -14.338 12.523 -5.397 1.00 94.75 106 SER A CA 1
ATOM 820 C C . SER A 1 106 ? -15.086 12.254 -4.100 1.00 94.75 106 SER A C 1
ATOM 822 O O . SER A 1 106 ? -15.904 11.337 -4.003 1.00 94.75 106 SER A O 1
ATOM 824 N N . TYR A 1 107 ? -14.790 13.069 -3.095 1.00 94.38 107 TYR A N 1
ATOM 825 C CA . TYR A 1 107 ? -15.579 13.120 -1.876 1.00 94.38 107 TYR A CA 1
ATOM 826 C C . TYR A 1 107 ? -16.991 13.633 -2.193 1.00 94.38 107 TYR A C 1
ATOM 828 O O . TYR A 1 107 ? -17.167 14.478 -3.072 1.00 94.38 107 TYR A O 1
ATOM 836 N N . VAL A 1 108 ? -17.986 13.121 -1.469 1.00 89.00 108 VAL A N 1
ATOM 837 C CA . VAL A 1 108 ? -19.379 13.551 -1.591 1.00 89.00 108 VAL A CA 1
ATOM 838 C C . VAL A 1 108 ? -19.947 13.784 -0.201 1.00 89.00 108 VAL A C 1
ATOM 840 O O . VAL A 1 108 ? -19.810 12.928 0.671 1.00 89.00 108 VAL A O 1
ATOM 843 N N . GLU A 1 109 ? -20.602 14.928 -0.014 1.00 89.44 109 GLU A N 1
ATOM 844 C CA . GLU A 1 109 ? -21.261 15.249 1.249 1.00 89.44 109 GLU A CA 1
ATOM 845 C C . GLU A 1 109 ? -22.468 14.332 1.511 1.00 89.44 109 GLU A C 1
ATOM 847 O O . GLU A 1 109 ? -23.243 14.051 0.586 1.00 89.44 109 GLU A O 1
ATOM 852 N N . PRO A 1 110 ? -22.691 13.905 2.765 1.00 84.00 110 PRO A N 1
ATOM 853 C CA . PRO A 1 110 ? -23.927 13.243 3.162 1.00 84.00 110 PRO A CA 1
ATOM 854 C C . PRO A 1 110 ? -25.130 14.187 3.038 1.00 84.00 110 PRO A C 1
ATOM 856 O O . PRO A 1 110 ? -25.336 15.059 3.873 1.00 84.00 110 PRO A O 1
ATOM 859 N N . GLN A 1 111 ? -25.931 14.011 1.984 1.00 72.88 111 GLN A N 1
ATOM 860 C CA . GLN A 1 111 ? -27.169 14.777 1.758 1.00 72.88 111 GLN A CA 1
ATOM 861 C C . GLN A 1 111 ? -28.423 14.080 2.305 1.00 72.88 111 GLN A C 1
ATOM 863 O O . GLN A 1 111 ? -29.444 14.724 2.514 1.00 72.88 111 GLN A O 1
ATOM 868 N N . SER A 1 112 ? -28.357 12.763 2.523 1.00 65.25 112 SER A N 1
ATOM 869 C CA . SER A 1 112 ? -29.486 11.945 2.966 1.00 65.25 112 SER A CA 1
ATOM 870 C C . SER A 1 112 ? -29.204 11.314 4.325 1.00 65.25 112 SER A C 1
ATOM 872 O O . SER A 1 112 ? -28.099 10.834 4.588 1.00 65.25 112 SER A O 1
ATOM 874 N N . THR A 1 113 ? -30.233 11.268 5.169 1.00 62.88 113 THR A N 1
ATOM 875 C CA . THR A 1 113 ? -30.243 10.496 6.417 1.00 62.88 113 THR A CA 1
ATOM 876 C C . THR A 1 113 ? -30.378 8.994 6.168 1.00 62.88 113 THR A C 1
ATOM 878 O O . THR A 1 113 ? -30.190 8.214 7.102 1.00 62.88 113 THR A O 1
ATOM 881 N N . ALA A 1 114 ? -30.648 8.571 4.923 1.00 65.44 114 ALA A N 1
ATOM 882 C CA . ALA A 1 114 ? -30.815 7.167 4.575 1.00 65.44 114 ALA A CA 1
ATOM 883 C C . ALA A 1 114 ? -29.595 6.342 5.035 1.00 65.44 114 ALA A C 1
ATOM 885 O O . ALA A 1 114 ? -28.439 6.738 4.806 1.00 65.44 114 ALA A O 1
ATOM 886 N N . PRO A 1 115 ? -29.817 5.211 5.723 1.00 72.50 115 PRO A N 1
ATOM 887 C CA . PRO A 1 115 ? -28.748 4.287 6.060 1.00 72.50 115 PRO A CA 1
ATOM 888 C C . PRO A 1 115 ? -28.106 3.768 4.772 1.00 72.50 115 PRO A C 1
ATOM 890 O O . PRO A 1 115 ? -28.797 3.409 3.824 1.00 72.50 115 PRO A O 1
ATOM 893 N N . SER A 1 116 ? -26.776 3.747 4.740 1.00 83.75 116 SER A N 1
ATOM 894 C CA . SER A 1 116 ? -26.048 3.024 3.699 1.00 83.75 116 SER A CA 1
ATOM 895 C C . SER A 1 116 ? -26.176 1.524 3.976 1.00 83.75 116 SER A C 1
ATOM 897 O O . SER A 1 116 ? -26.242 1.133 5.142 1.00 83.75 116 SER A O 1
ATOM 899 N N . ASP A 1 117 ? -26.168 0.684 2.947 1.00 91.62 117 ASP A N 1
ATOM 900 C CA . ASP A 1 117 ? -26.161 -0.778 3.069 1.00 91.62 117 ASP A CA 1
ATOM 901 C C . ASP A 1 117 ? -24.739 -1.356 3.207 1.00 91.62 117 ASP A C 1
ATOM 903 O O . ASP A 1 117 ? -24.594 -2.539 3.488 1.00 91.62 117 ASP A O 1
ATOM 907 N N . VAL A 1 118 ? -23.684 -0.538 3.063 1.00 96.94 118 VAL A N 1
ATOM 908 C CA . VAL A 1 118 ? -22.301 -1.046 3.015 1.00 96.94 118 VAL A CA 1
ATOM 909 C C . VAL A 1 118 ? -21.841 -1.652 4.342 1.00 96.94 118 VAL A C 1
ATOM 911 O O . VAL A 1 118 ? -21.903 -0.990 5.380 1.00 96.94 118 VAL A O 1
ATOM 914 N N . GLN A 1 119 ? -21.315 -2.870 4.330 1.00 98.12 119 GLN A N 1
ATOM 915 C CA . GLN A 1 119 ? -20.690 -3.499 5.489 1.00 98.12 119 GLN A CA 1
ATOM 916 C C . GLN A 1 119 ? -19.165 -3.509 5.334 1.00 98.12 119 GLN A C 1
ATOM 918 O O . GLN A 1 119 ? -18.620 -3.977 4.336 1.00 98.12 119 GLN A O 1
ATOM 923 N N . ILE A 1 120 ? -18.471 -2.983 6.344 1.00 98.75 120 ILE A N 1
ATOM 924 C CA . ILE A 1 120 ? -17.012 -2.874 6.372 1.00 98.75 120 ILE A CA 1
ATOM 925 C C . ILE A 1 120 ? -16.458 -3.919 7.341 1.00 98.75 120 ILE A C 1
ATOM 927 O O . ILE A 1 120 ? -16.923 -4.023 8.477 1.00 98.75 120 ILE A O 1
ATOM 931 N N . LEU A 1 121 ? -15.451 -4.659 6.891 1.00 98.88 121 LEU A N 1
ATOM 932 C CA . LEU A 1 121 ? -14.585 -5.511 7.689 1.00 98.88 121 LEU A CA 1
ATOM 933 C C . LEU A 1 121 ? -13.315 -4.728 8.047 1.00 98.88 121 LEU A C 1
ATOM 935 O O . LEU A 1 121 ? -12.422 -4.533 7.224 1.00 98.88 121 LEU A O 1
ATOM 939 N N . PHE A 1 122 ? -13.226 -4.255 9.284 1.00 98.88 122 PHE A N 1
ATOM 940 C CA . PHE A 1 122 ? -12.028 -3.606 9.798 1.00 98.88 122 PHE A CA 1
ATOM 941 C C . PHE A 1 122 ? -11.026 -4.660 10.270 1.00 98.88 122 PHE A C 1
ATOM 943 O O . PHE A 1 122 ? -11.305 -5.414 11.201 1.00 98.88 122 PHE A O 1
ATOM 950 N N . LEU A 1 123 ? -9.842 -4.680 9.659 1.00 98.88 123 LEU A N 1
ATOM 951 C CA . LEU A 1 123 ? -8.693 -5.440 10.140 1.00 98.88 123 LEU A CA 1
ATOM 952 C C . LEU A 1 123 ? -7.829 -4.543 11.030 1.00 98.88 123 LEU A C 1
ATOM 954 O O . LEU A 1 123 ? -7.102 -3.685 10.537 1.00 98.88 123 LEU A O 1
ATOM 958 N N . LEU A 1 124 ? -7.881 -4.745 12.343 1.00 98.81 124 LEU A N 1
ATOM 959 C CA . LEU A 1 124 ? -7.009 -4.048 13.285 1.00 98.81 124 LEU A CA 1
ATOM 960 C C . LEU A 1 124 ? -5.725 -4.857 13.486 1.00 98.81 124 LEU A C 1
ATOM 962 O O . LEU A 1 124 ? -5.752 -5.911 14.114 1.00 98.81 124 LEU A O 1
ATOM 966 N N . GLN A 1 125 ? -4.610 -4.362 12.953 1.00 97.94 125 GLN A N 1
ATOM 967 C CA . GLN A 1 125 ? -3.274 -4.957 13.063 1.00 97.94 125 GLN A CA 1
ATOM 968 C C . GLN A 1 125 ? -2.473 -4.238 14.152 1.00 97.94 125 GLN A C 1
ATOM 970 O O . GLN A 1 125 ? -1.862 -3.195 13.912 1.00 97.94 125 GLN A O 1
ATOM 975 N N . LEU A 1 126 ? -2.515 -4.775 15.370 1.00 98.00 126 LEU A N 1
ATOM 976 C CA . LEU A 1 126 ? -2.036 -4.088 16.564 1.00 98.00 126 LEU A CA 1
ATOM 977 C C . LEU A 1 126 ? -0.656 -4.584 16.994 1.00 98.00 126 LEU A C 1
ATOM 979 O O . LEU A 1 126 ? -0.432 -5.779 17.201 1.00 98.00 126 LEU A O 1
ATOM 983 N N . ASN A 1 127 ? 0.254 -3.640 17.216 1.00 91.88 127 ASN A N 1
ATOM 984 C CA . ASN A 1 127 ? 1.572 -3.914 17.773 1.00 91.88 127 ASN A CA 1
ATOM 985 C C . ASN A 1 127 ? 1.941 -2.864 18.833 1.00 91.88 127 ASN A C 1
ATOM 987 O O . ASN A 1 127 ? 2.090 -1.682 18.543 1.00 91.88 127 ASN A O 1
ATOM 991 N N . GLY A 1 128 ? 2.088 -3.286 20.087 1.00 88.69 128 GLY A N 1
ATOM 992 C CA . GLY A 1 128 ? 2.480 -2.431 21.206 1.00 88.69 128 GLY A CA 1
ATOM 993 C C . GLY A 1 128 ? 1.446 -2.438 22.324 1.00 88.69 128 GLY A C 1
ATOM 994 O O . GLY A 1 128 ? 0.673 -3.380 22.455 1.00 88.69 128 GLY A O 1
ATOM 995 N N . ARG A 1 129 ? 1.433 -1.383 23.151 1.00 90.00 129 ARG A N 1
ATOM 996 C CA . ARG A 1 129 ? 0.649 -1.350 24.406 1.00 90.00 129 ARG A CA 1
ATOM 997 C C . ARG A 1 129 ? -0.396 -0.230 24.484 1.00 90.00 129 ARG A C 1
ATOM 999 O O . ARG A 1 129 ? -1.031 -0.052 25.519 1.00 90.00 129 ARG A O 1
ATOM 1006 N N . HIS A 1 130 ? -0.624 0.512 23.395 1.00 92.75 130 HIS A N 1
ATOM 1007 C CA . HIS A 1 130 ? -1.531 1.672 23.335 1.00 92.75 130 HIS A CA 1
ATOM 1008 C C . HIS A 1 130 ? -3.034 1.309 23.345 1.00 92.75 130 HIS A C 1
ATOM 1010 O O . HIS A 1 130 ? -3.810 1.796 22.527 1.00 92.75 130 HIS A O 1
ATOM 1016 N N . VAL A 1 131 ? -3.480 0.493 24.304 1.00 95.19 131 VAL A N 1
ATOM 1017 C CA . VAL A 1 131 ? -4.868 0.003 24.416 1.00 95.19 131 VAL A CA 1
ATOM 1018 C C . VAL A 1 131 ? -5.870 1.159 24.426 1.00 95.19 131 VAL A C 1
ATOM 1020 O O . VAL A 1 131 ? -6.860 1.130 23.705 1.00 95.19 131 VAL A O 1
ATOM 1023 N N . ARG A 1 132 ? -5.594 2.233 25.180 1.00 93.31 132 ARG A N 1
ATOM 1024 C CA . ARG A 1 132 ? -6.488 3.404 25.242 1.00 93.31 132 ARG A CA 1
ATOM 1025 C C . ARG A 1 132 ? -6.634 4.121 23.900 1.00 93.31 132 ARG A C 1
ATOM 1027 O O . ARG A 1 132 ? -7.718 4.613 23.610 1.00 93.31 132 ARG A O 1
ATOM 1034 N N . GLN A 1 133 ? -5.576 4.163 23.090 1.00 93.81 133 GLN A N 1
ATOM 1035 C CA . GLN A 1 133 ? -5.636 4.740 21.746 1.00 93.81 133 GLN A CA 1
ATOM 1036 C C . GLN A 1 133 ? -6.512 3.882 20.832 1.00 93.81 133 GLN A C 1
ATOM 1038 O O . GLN A 1 133 ? -7.375 4.421 20.145 1.00 93.81 133 GLN A O 1
ATOM 1043 N N . VAL A 1 134 ? -6.348 2.555 20.885 1.00 97.00 134 VAL A N 1
ATOM 1044 C CA . VAL A 1 134 ? -7.183 1.605 20.133 1.00 97.00 134 VAL A CA 1
ATOM 1045 C C . VAL A 1 134 ? -8.652 1.752 20.528 1.00 97.00 134 VAL A C 1
ATOM 1047 O O . VAL A 1 134 ? -9.503 1.889 19.656 1.00 97.00 134 VAL A O 1
ATOM 1050 N N . MET A 1 135 ? -8.956 1.825 21.829 1.00 96.00 135 MET A N 1
ATOM 1051 C CA . MET A 1 135 ? -10.327 2.050 22.308 1.00 96.00 135 MET A CA 1
ATOM 1052 C C . MET A 1 135 ? -10.886 3.402 21.851 1.00 96.00 135 MET A C 1
ATOM 1054 O O . MET A 1 135 ? -12.056 3.490 21.488 1.00 96.00 135 MET A O 1
ATOM 1058 N N . ARG A 1 136 ? -10.065 4.460 21.837 1.00 94.75 136 ARG A N 1
ATOM 1059 C CA . ARG A 1 136 ? -10.467 5.788 21.352 1.00 94.75 136 ARG A CA 1
ATOM 1060 C C . ARG A 1 136 ? -10.790 5.768 19.857 1.00 94.75 136 ARG A C 1
ATOM 1062 O O . ARG A 1 136 ? -11.810 6.312 19.459 1.00 94.75 136 ARG A O 1
ATOM 1069 N N . MET A 1 137 ? -9.974 5.093 19.046 1.00 97.00 137 MET A N 1
ATOM 1070 C CA . MET A 1 137 ? -10.251 4.885 17.621 1.00 97.00 137 MET A CA 1
ATOM 1071 C C . MET A 1 137 ? -11.535 4.071 17.423 1.00 97.00 137 MET A C 1
ATOM 1073 O O . MET A 1 137 ? -12.406 4.486 16.662 1.00 97.00 137 MET A O 1
ATOM 1077 N N . LEU A 1 138 ? -11.677 2.947 18.135 1.00 97.06 138 LEU A N 1
ATOM 1078 C CA . LEU A 1 138 ? -12.862 2.091 18.076 1.00 97.06 138 LEU A CA 1
ATOM 1079 C C . LEU A 1 138 ? -14.136 2.861 18.414 1.00 97.06 138 LEU A C 1
ATOM 1081 O O . LEU A 1 138 ? -15.116 2.704 17.706 1.00 97.06 138 LEU A O 1
ATOM 1085 N N . ARG A 1 139 ? -14.130 3.757 19.407 1.00 94.69 139 ARG A N 1
ATOM 1086 C CA . ARG A 1 139 ? -15.303 4.600 19.709 1.00 94.69 139 ARG A CA 1
ATOM 1087 C C . ARG A 1 139 ? -15.814 5.393 18.504 1.00 94.69 139 ARG A C 1
ATOM 1089 O O . ARG A 1 139 ? -17.009 5.644 18.436 1.00 94.69 139 ARG A O 1
ATOM 1096 N N . VAL A 1 140 ? -14.930 5.789 17.588 1.00 95.94 140 VAL A N 1
ATOM 1097 C CA . VAL A 1 140 ? -15.286 6.557 16.385 1.00 95.94 140 VAL A CA 1
ATOM 1098 C C . VAL A 1 140 ? -15.785 5.645 15.261 1.00 95.94 140 VAL A C 1
ATOM 1100 O O . VAL A 1 140 ? -16.729 5.995 14.560 1.00 95.94 140 VAL A O 1
ATOM 1103 N N . ILE A 1 141 ? -15.140 4.491 15.061 1.00 97.50 141 ILE A N 1
ATOM 1104 C CA . ILE A 1 141 ? -15.426 3.596 13.923 1.00 97.50 141 ILE A CA 1
ATOM 1105 C C . ILE A 1 141 ? -16.388 2.455 14.258 1.00 97.50 141 ILE A C 1
ATOM 1107 O O . ILE A 1 141 ? -16.741 1.688 13.363 1.00 97.50 141 ILE A O 1
ATOM 1111 N N . TYR A 1 142 ? -16.767 2.291 15.526 1.00 97.44 142 TYR A N 1
ATOM 1112 C CA . TYR A 1 142 ? -17.604 1.186 15.969 1.00 97.44 142 TYR A CA 1
ATOM 1113 C C . TYR A 1 142 ? -19.061 1.371 15.534 1.00 97.44 142 TYR A C 1
ATOM 1115 O O . TYR A 1 142 ? -19.689 2.388 15.816 1.00 97.44 142 TYR A O 1
ATOM 1123 N N . SER A 1 143 ? -19.615 0.340 14.904 1.00 96.25 143 SER A N 1
ATOM 1124 C CA . SER A 1 143 ? -21.033 0.198 14.596 1.00 96.25 143 SER A CA 1
ATOM 1125 C C . SER A 1 143 ? -21.398 -1.289 14.638 1.00 96.25 143 SER A C 1
ATOM 1127 O O . SER A 1 143 ? -20.628 -2.103 14.123 1.00 96.25 143 SER A O 1
ATOM 1129 N N . PRO A 1 144 ? -22.568 -1.677 15.184 1.00 96.31 144 PRO A N 1
ATOM 1130 C CA . PRO A 1 144 ? -23.018 -3.074 15.181 1.00 96.31 144 PRO A CA 1
ATOM 1131 C C . PRO A 1 144 ? -23.196 -3.650 13.765 1.00 96.31 144 PRO A C 1
ATOM 1133 O O . PRO A 1 144 ? -23.222 -4.862 13.592 1.00 96.31 144 PRO A O 1
ATOM 1136 N N . LYS A 1 145 ? -23.300 -2.785 12.749 1.00 96.38 145 LYS A N 1
ATOM 1137 C CA . LYS A 1 145 ? -23.402 -3.160 11.335 1.00 96.38 145 LYS A CA 1
ATOM 1138 C C . LYS A 1 145 ? -22.082 -3.672 10.749 1.00 96.38 145 LYS A C 1
ATOM 1140 O O . LYS A 1 145 ? -22.100 -4.418 9.773 1.00 96.38 145 LYS A O 1
ATOM 1145 N N . HIS A 1 146 ? -20.947 -3.220 11.275 1.00 98.56 146 HIS A N 1
ATOM 1146 C CA . HIS A 1 146 ? -19.619 -3.524 10.744 1.00 98.56 146 HIS A CA 1
ATOM 1147 C C . HIS A 1 146 ? -18.945 -4.636 11.539 1.00 98.56 146 HIS A C 1
ATOM 1149 O O . HIS A 1 146 ? -19.367 -4.967 12.646 1.00 98.56 146 HIS A O 1
ATOM 1155 N N . LEU A 1 147 ? -17.889 -5.193 10.959 1.00 98.81 147 LEU A N 1
ATOM 1156 C CA . LEU A 1 147 ? -17.162 -6.341 11.479 1.00 98.81 147 LEU A CA 1
ATOM 1157 C C . LEU A 1 147 ? -15.734 -5.931 11.828 1.00 98.81 147 LEU A C 1
ATOM 1159 O O . LEU A 1 147 ? -15.134 -5.113 11.132 1.00 98.81 147 LEU A O 1
ATOM 1163 N N . TYR A 1 148 ? -15.178 -6.513 12.884 1.00 98.81 148 TYR A N 1
ATOM 1164 C CA . TYR A 1 148 ? -13.855 -6.162 13.393 1.00 98.81 148 TYR A CA 1
ATOM 1165 C C . TYR A 1 148 ? -13.053 -7.438 13.627 1.00 98.81 148 TYR A C 1
ATOM 1167 O O . TYR A 1 148 ? -13.350 -8.197 14.547 1.00 98.81 148 TYR A O 1
ATOM 1175 N N . VAL A 1 149 ? -12.025 -7.668 12.811 1.00 98.88 149 VAL A N 1
ATOM 1176 C CA . VAL A 1 149 ? -11.017 -8.706 13.057 1.00 98.88 149 VAL A CA 1
ATOM 1177 C C . VAL A 1 149 ? -9.787 -8.037 13.640 1.00 98.88 149 VAL A C 1
ATOM 1179 O O . VAL A 1 149 ? -9.216 -7.128 13.044 1.00 98.88 149 VAL A O 1
ATOM 1182 N N . ILE A 1 150 ? -9.381 -8.485 14.820 1.00 98.81 150 ILE A N 1
ATOM 1183 C CA . ILE A 1 150 ? -8.258 -7.929 15.560 1.00 98.81 150 ILE A CA 1
ATOM 1184 C C . ILE A 1 150 ? -7.135 -8.956 15.572 1.00 98.81 150 ILE A C 1
ATOM 1186 O O . ILE A 1 150 ? -7.239 -10.015 16.195 1.00 98.81 150 ILE A O 1
ATOM 1190 N N . HIS A 1 151 ? -6.039 -8.617 14.907 1.00 98.75 151 HIS A N 1
ATOM 1191 C CA . HIS A 1 151 ? -4.763 -9.293 15.061 1.00 98.75 151 HIS A CA 1
ATOM 1192 C C . HIS A 1 151 ? -3.908 -8.516 16.057 1.00 98.75 151 HIS A C 1
ATOM 1194 O O . HIS A 1 151 ? -3.763 -7.297 15.958 1.00 98.75 151 HIS A O 1
ATOM 1200 N N . VAL A 1 152 ? -3.327 -9.231 17.015 1.00 98.62 152 VAL A N 1
ATOM 1201 C CA . VAL A 1 152 ? -2.303 -8.679 17.899 1.00 98.62 152 VAL A CA 1
ATOM 1202 C C . VAL A 1 152 ? -1.015 -9.449 17.669 1.00 98.62 152 VAL A C 1
ATOM 1204 O O . VAL A 1 152 ? -1.022 -10.682 17.664 1.00 98.62 152 VAL A O 1
ATOM 1207 N N . ASP A 1 153 ? 0.083 -8.719 17.481 1.00 97.50 153 ASP A N 1
ATOM 1208 C CA . ASP A 1 153 ? 1.415 -9.294 17.314 1.00 97.50 153 ASP A CA 1
ATOM 1209 C C . ASP A 1 153 ? 1.711 -10.327 18.418 1.00 97.50 153 ASP A C 1
ATOM 1211 O O . ASP A 1 153 ? 1.452 -10.078 19.598 1.00 97.50 153 ASP A O 1
ATOM 1215 N N . SER A 1 154 ? 2.262 -11.488 18.050 1.00 95.69 154 SER A N 1
ATOM 1216 C CA . SER A 1 154 ? 2.459 -12.615 18.979 1.00 95.69 154 SER A CA 1
ATOM 1217 C C . SER A 1 154 ? 3.364 -12.288 20.171 1.00 95.69 154 SER A C 1
ATOM 1219 O O . SER A 1 154 ? 3.322 -12.986 21.181 1.00 95.69 154 SER A O 1
ATOM 1221 N N . ARG A 1 155 ? 4.150 -11.210 20.083 1.00 92.44 155 ARG A N 1
ATOM 1222 C CA . ARG A 1 155 ? 5.027 -10.716 21.154 1.00 92.44 155 ARG A CA 1
ATOM 1223 C C . ARG A 1 155 ? 4.308 -9.800 22.152 1.00 92.44 155 ARG A C 1
ATOM 1225 O O . ARG A 1 155 ? 4.913 -9.383 23.132 1.00 92.44 155 ARG A O 1
ATOM 1232 N N . GLN A 1 156 ? 3.055 -9.423 21.893 1.00 95.06 156 GLN A N 1
ATOM 1233 C CA . GLN A 1 156 ? 2.318 -8.397 22.640 1.00 95.06 156 GLN A CA 1
ATOM 1234 C C . GLN A 1 156 ? 1.162 -9.007 23.444 1.00 95.06 156 GLN A C 1
ATOM 1236 O O . GLN A 1 156 ? -0.009 -8.693 23.220 1.00 95.06 156 GLN A O 1
ATOM 1241 N N . GLN A 1 157 ? 1.493 -9.866 24.415 1.00 94.38 157 GLN A N 1
ATOM 1242 C CA . GLN A 1 157 ? 0.492 -10.610 25.189 1.00 94.38 157 GLN A CA 1
ATOM 1243 C C . GLN A 1 157 ? -0.491 -9.702 25.941 1.00 94.38 157 GLN A C 1
ATOM 1245 O O . GLN A 1 157 ? -1.688 -9.952 25.904 1.00 94.38 157 GLN A O 1
ATOM 1250 N N . PHE A 1 158 ? -0.018 -8.614 26.555 1.00 94.62 158 PHE A N 1
ATOM 1251 C CA . PHE A 1 158 ? -0.885 -7.659 27.254 1.00 94.62 158 PHE A CA 1
ATOM 1252 C C . PHE A 1 158 ? -1.981 -7.069 26.359 1.00 94.62 158 PHE A C 1
ATOM 1254 O O . PHE A 1 158 ? -3.156 -7.095 26.715 1.00 94.62 158 PHE A O 1
ATOM 1261 N N . MET A 1 159 ? -1.608 -6.559 25.180 1.00 96.38 159 MET A N 1
ATOM 1262 C CA . MET A 1 159 ? -2.573 -6.000 24.229 1.00 96.38 159 MET A CA 1
ATOM 1263 C C . MET A 1 159 ? -3.574 -7.064 23.783 1.00 96.38 159 MET A C 1
ATOM 1265 O O . MET A 1 159 ? -4.763 -6.778 23.688 1.00 96.38 159 MET A O 1
ATOM 1269 N N . HIS A 1 160 ? -3.108 -8.292 23.547 1.00 97.56 160 HIS A N 1
ATOM 1270 C CA . HIS A 1 160 ? -3.965 -9.401 23.143 1.00 97.56 160 HIS A CA 1
ATOM 1271 C C . HIS A 1 160 ? -5.002 -9.729 24.218 1.00 97.56 160 HIS A C 1
ATOM 1273 O O . HIS A 1 160 ? -6.193 -9.688 23.917 1.00 97.56 160 HIS A O 1
ATOM 1279 N N . SER A 1 161 ? -4.579 -9.887 25.474 1.00 96.06 161 SER A N 1
ATOM 1280 C CA . SER A 1 161 ? -5.485 -10.114 26.604 1.00 96.06 161 SER A CA 1
ATOM 1281 C C . SER A 1 161 ? -6.512 -8.981 26.773 1.00 96.06 161 SER A C 1
ATOM 1283 O O . SER A 1 161 ? -7.673 -9.226 27.105 1.00 96.06 161 SER A O 1
ATOM 1285 N N . GLU A 1 162 ? -6.129 -7.723 26.531 1.00 97.50 162 GLU A N 1
ATOM 1286 C CA . GLU A 1 162 ? -7.063 -6.589 26.584 1.00 97.50 162 GLU A CA 1
ATOM 1287 C C . GLU A 1 162 ? -8.081 -6.600 25.431 1.00 97.50 162 GLU A C 1
ATOM 1289 O O . GLU A 1 162 ? -9.250 -6.259 25.636 1.00 97.50 162 GLU A O 1
ATOM 1294 N N . MET A 1 163 ? -7.676 -7.026 24.230 1.00 98.38 163 MET A N 1
ATOM 1295 C CA . MET A 1 163 ? -8.591 -7.186 23.095 1.00 98.38 163 MET A CA 1
ATOM 1296 C C . MET A 1 163 ? -9.538 -8.377 23.286 1.00 98.38 163 MET A C 1
ATOM 1298 O O . MET A 1 163 ? -10.715 -8.276 22.943 1.00 98.38 163 MET A O 1
ATOM 1302 N N . GLU A 1 164 ? -9.089 -9.473 23.900 1.00 98.19 164 GLU A N 1
ATOM 1303 C CA . GLU A 1 164 ? -9.965 -10.594 24.270 1.00 98.19 164 GLU A CA 1
ATOM 1304 C C . GLU A 1 164 ? -11.028 -10.162 25.285 1.00 98.19 164 GLU A C 1
ATOM 1306 O O . GLU A 1 164 ? -12.211 -10.468 25.124 1.00 98.19 164 GLU A O 1
ATOM 1311 N N . LYS A 1 165 ? -10.645 -9.371 26.298 1.00 97.81 165 LYS A N 1
ATOM 1312 C CA . LYS A 1 165 ? -11.600 -8.770 27.246 1.00 97.81 165 LYS A CA 1
ATOM 1313 C C . LYS A 1 165 ? -12.629 -7.892 26.539 1.00 97.81 165 LYS A C 1
ATOM 1315 O O . LYS A 1 165 ? -13.800 -7.918 26.919 1.00 97.81 165 LYS A O 1
ATOM 1320 N N . LEU A 1 166 ? -12.220 -7.126 25.526 1.00 98.00 166 LEU A N 1
ATOM 1321 C CA . LEU A 1 166 ? -13.150 -6.367 24.690 1.00 98.00 166 LEU A CA 1
ATOM 1322 C C . LEU A 1 166 ? -14.125 -7.306 23.971 1.00 98.00 166 LEU A C 1
ATOM 1324 O O . LEU A 1 166 ? -15.329 -7.149 24.152 1.00 98.00 166 LEU A O 1
ATOM 1328 N N . ALA A 1 167 ? -13.636 -8.299 23.227 1.00 98.12 167 ALA A N 1
ATOM 1329 C CA . ALA A 1 167 ? -14.487 -9.235 22.489 1.00 98.12 167 ALA A CA 1
ATOM 1330 C C . ALA A 1 167 ? -15.481 -9.974 23.405 1.00 98.12 167 ALA A C 1
ATOM 1332 O O . ALA A 1 167 ? -16.666 -10.073 23.085 1.00 98.12 167 ALA A O 1
ATOM 1333 N N . MET A 1 168 ? -15.046 -10.399 24.597 1.00 98.00 168 MET A N 1
ATOM 1334 C CA . MET A 1 168 ? -15.927 -11.001 25.605 1.00 98.00 168 MET A CA 1
ATOM 1335 C C . MET A 1 168 ? -17.032 -10.045 26.073 1.00 98.00 168 MET A C 1
ATOM 1337 O O . MET A 1 168 ? -18.183 -10.460 26.223 1.00 98.00 168 MET A O 1
ATOM 1341 N N . ARG A 1 169 ? -16.715 -8.760 26.292 1.00 97.75 169 ARG A N 1
ATOM 1342 C CA . ARG A 1 169 ? -17.715 -7.743 26.665 1.00 97.75 169 ARG A CA 1
ATOM 1343 C C . ARG A 1 169 ? -18.727 -7.510 25.547 1.00 97.75 169 ARG A C 1
ATOM 1345 O O . ARG A 1 169 ? -19.916 -7.437 25.843 1.00 97.75 169 ARG A O 1
ATOM 1352 N N . MET A 1 170 ? -18.273 -7.444 24.295 1.00 97.31 170 MET A N 1
ATOM 1353 C CA . MET A 1 170 ? -19.152 -7.298 23.129 1.00 97.31 170 MET A CA 1
ATOM 1354 C C . MET A 1 170 ? -20.112 -8.483 23.020 1.00 97.31 170 MET A C 1
ATOM 1356 O O . MET A 1 170 ? -21.326 -8.292 22.976 1.00 97.31 170 MET A O 1
ATOM 1360 N N . LYS A 1 171 ? -19.588 -9.709 23.132 1.00 96.38 171 LYS A N 1
ATOM 1361 C CA . LYS A 1 171 ? -20.400 -10.930 23.109 1.00 96.38 171 LYS A CA 1
ATOM 1362 C C . LYS A 1 171 ? -21.425 -10.967 24.244 1.00 96.38 171 LYS A C 1
ATOM 1364 O O . LYS A 1 171 ? -22.582 -11.305 24.011 1.00 96.38 171 LYS A O 1
ATOM 1369 N N . LYS A 1 172 ? -21.040 -10.565 25.464 1.00 97.56 172 LYS A N 1
ATOM 1370 C CA . LYS A 1 172 ? -21.963 -10.458 26.611 1.00 97.56 172 LYS A CA 1
ATOM 1371 C C . LYS A 1 172 ? -23.071 -9.423 26.378 1.00 97.56 172 LYS A C 1
ATOM 1373 O O . LYS A 1 172 ? -24.171 -9.597 26.890 1.00 97.56 172 LYS A O 1
ATOM 1378 N N . ALA A 1 173 ? -22.794 -8.376 25.605 1.00 97.06 173 ALA A N 1
ATOM 1379 C CA . ALA A 1 173 ? -23.777 -7.381 25.186 1.00 97.06 173 ALA A CA 1
ATOM 1380 C C . ALA A 1 173 ? -24.637 -7.831 23.983 1.00 97.06 173 ALA A C 1
ATOM 1382 O O . ALA A 1 173 ? -25.406 -7.029 23.462 1.00 97.06 173 ALA A O 1
ATOM 1383 N N . GLY A 1 174 ? -24.519 -9.087 23.534 1.00 97.31 174 GLY A N 1
ATOM 1384 C CA . GLY A 1 174 ? -25.270 -9.624 22.395 1.00 97.31 174 GLY A CA 1
ATOM 1385 C C . GLY A 1 174 ? -24.697 -9.245 21.026 1.00 97.31 174 GLY A C 1
ATOM 1386 O O . GLY A 1 174 ? -25.387 -9.384 20.021 1.00 97.31 174 GLY A O 1
ATOM 1387 N N . LEU A 1 175 ? -23.453 -8.760 20.972 1.00 97.00 175 LEU A N 1
ATOM 1388 C CA . LEU A 1 175 ? -22.787 -8.300 19.753 1.00 97.00 175 LEU A CA 1
ATOM 1389 C C . LEU A 1 175 ? -21.668 -9.280 19.376 1.00 97.00 175 LEU A C 1
ATOM 1391 O O . LEU A 1 175 ? -20.652 -9.361 20.063 1.00 97.00 175 LEU A O 1
ATOM 1395 N N . ASP A 1 176 ? -21.847 -10.024 18.282 1.00 95.62 176 ASP A N 1
ATOM 1396 C CA . ASP A 1 176 ? -20.871 -11.010 17.781 1.00 95.62 176 ASP A CA 1
ATOM 1397 C C . ASP A 1 176 ? -20.112 -10.507 16.542 1.00 95.62 176 ASP A C 1
ATOM 1399 O O . ASP A 1 176 ? 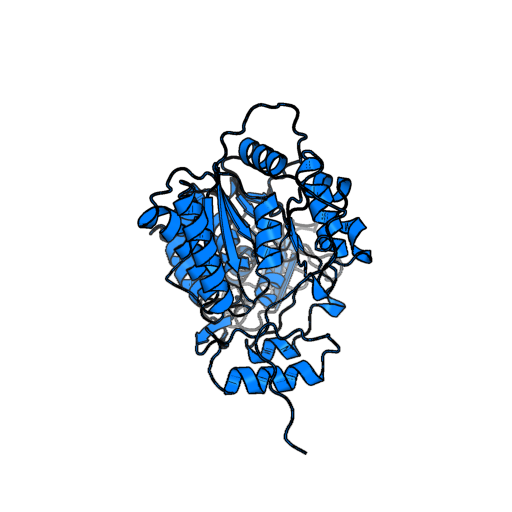-19.850 -11.260 15.614 1.00 95.62 176 ASP A O 1
ATOM 1403 N N . ASN A 1 177 ? -19.789 -9.214 16.498 1.00 97.88 177 ASN A N 1
ATOM 1404 C CA . ASN A 1 177 ? -19.122 -8.564 15.365 1.00 97.88 177 ASN A CA 1
ATOM 1405 C C . ASN A 1 177 ? -17.647 -8.204 15.632 1.00 97.88 177 ASN A C 1
ATOM 1407 O O . ASN A 1 177 ? -17.016 -7.553 14.803 1.00 97.88 177 ASN A O 1
ATOM 1411 N N . VAL A 1 178 ? -17.082 -8.623 16.771 1.00 98.56 178 VAL A N 1
ATOM 1412 C CA . VAL A 1 178 ? -15.667 -8.423 17.128 1.00 98.56 178 VAL A CA 1
ATOM 1413 C C . VAL A 1 178 ? -14.998 -9.777 17.351 1.00 98.56 178 VAL A C 1
ATOM 1415 O O . VAL A 1 178 ? -15.386 -10.526 18.244 1.00 98.56 178 VAL A O 1
ATOM 1418 N N . HIS A 1 179 ? -13.970 -10.074 16.559 1.00 98.56 179 HIS A N 1
ATOM 1419 C CA . HIS A 1 179 ? -13.200 -11.316 16.613 1.00 98.56 179 HIS A CA 1
ATOM 1420 C C . HIS A 1 179 ? -11.721 -11.018 16.850 1.00 98.56 179 HIS A C 1
ATOM 1422 O O . HIS A 1 179 ? -11.123 -10.232 16.119 1.00 98.56 179 HIS A O 1
ATOM 1428 N N . VAL A 1 180 ? -11.117 -11.660 17.849 1.00 98.69 180 VAL A N 1
ATOM 1429 C CA . VAL A 1 180 ? -9.673 -11.575 18.116 1.00 98.69 180 VAL A CA 1
ATOM 1430 C C . VAL A 1 180 ? -9.026 -12.861 17.623 1.00 98.69 180 VAL A C 1
ATOM 1432 O O . VAL A 1 180 ? -9.446 -13.954 17.994 1.00 98.69 180 VAL A O 1
ATOM 1435 N N . MET A 1 181 ? -8.008 -12.742 16.774 1.00 98.56 181 MET A N 1
ATOM 1436 C CA . MET A 1 181 ? -7.333 -13.904 16.199 1.00 98.56 181 MET A CA 1
ATOM 1437 C C . MET A 1 181 ? -6.525 -14.661 17.262 1.00 98.56 181 MET A C 1
ATOM 1439 O O . MET A 1 181 ? -5.667 -14.089 17.934 1.00 98.56 181 MET A O 1
ATOM 1443 N N . GLU A 1 182 ? -6.762 -15.970 17.363 1.00 96.56 182 GLU A N 1
ATOM 1444 C CA . GLU A 1 182 ? -5.966 -16.896 18.186 1.00 96.56 182 GLU A CA 1
ATOM 1445 C C . GLU A 1 182 ? -4.582 -17.136 17.569 1.00 96.56 182 GLU A C 1
ATOM 1447 O O . GLU A 1 182 ? -3.557 -17.115 18.251 1.00 96.56 182 GLU A O 1
ATOM 1452 N N . GLN A 1 183 ? -4.550 -17.345 16.248 1.00 97.62 183 GLN A N 1
ATOM 1453 C CA . GLN A 1 183 ? -3.315 -17.489 15.490 1.00 97.62 183 GLN A CA 1
ATOM 1454 C C . GLN A 1 183 ? -2.680 -16.112 15.313 1.00 97.62 183 GLN A C 1
ATOM 1456 O O . GLN A 1 183 ? -3.204 -15.245 14.611 1.00 97.62 183 GLN A O 1
ATOM 1461 N N . ARG A 1 184 ? -1.537 -15.919 15.972 1.00 97.12 184 ARG A N 1
ATOM 1462 C CA . ARG A 1 184 ? -0.809 -14.650 15.998 1.00 97.12 184 ARG A CA 1
ATOM 1463 C C . ARG A 1 184 ? 0.524 -14.778 15.283 1.00 97.12 184 ARG A C 1
ATOM 1465 O O . ARG A 1 184 ? 1.147 -15.834 15.264 1.00 97.12 184 ARG A O 1
ATOM 1472 N N . TYR A 1 185 ? 0.974 -13.653 14.748 1.00 96.38 185 TYR A N 1
ATOM 1473 C CA . TYR A 1 185 ? 2.171 -13.541 13.925 1.00 96.38 185 TYR A CA 1
ATOM 1474 C C . TYR A 1 185 ? 3.094 -12.496 14.533 1.00 96.38 185 TYR A C 1
ATOM 1476 O O . TYR A 1 185 ? 2.617 -11.469 15.021 1.00 96.38 185 TYR A O 1
ATOM 1484 N N . ALA A 1 186 ? 4.402 -12.735 14.486 1.00 94.81 186 ALA A N 1
ATOM 1485 C CA . ALA A 1 186 ? 5.391 -11.733 14.858 1.00 94.81 186 ALA A CA 1
ATOM 1486 C C . ALA A 1 186 ? 5.604 -10.782 13.673 1.00 94.81 186 ALA A C 1
ATOM 1488 O O . ALA A 1 186 ? 6.563 -10.899 12.916 1.00 94.81 186 ALA A O 1
ATOM 1489 N N . THR A 1 187 ? 4.685 -9.836 13.501 1.00 90.81 187 THR A N 1
ATOM 1490 C CA . THR A 1 187 ? 4.683 -8.844 12.418 1.00 90.81 187 THR A CA 1
ATOM 1491 C C . THR A 1 187 ? 5.772 -7.784 12.621 1.00 90.81 187 THR A C 1
ATOM 1493 O O . THR A 1 187 ? 5.521 -6.622 12.950 1.00 90.81 187 THR A O 1
ATOM 1496 N N . ILE A 1 188 ? 7.033 -8.192 12.470 1.00 90.69 188 ILE A N 1
ATOM 1497 C CA . ILE A 1 188 ? 8.185 -7.286 12.477 1.00 90.69 188 ILE A CA 1
ATOM 1498 C C . ILE A 1 188 ? 8.120 -6.305 11.300 1.00 90.69 188 ILE A C 1
ATOM 1500 O O . ILE A 1 188 ? 7.416 -6.506 10.310 1.00 90.69 188 ILE A O 1
ATOM 1504 N N . TRP A 1 189 ? 8.884 -5.216 11.385 1.00 91.38 189 TRP A N 1
ATOM 1505 C CA . TRP A 1 189 ? 8.951 -4.259 10.284 1.00 91.38 189 TRP A CA 1
ATOM 1506 C C . TRP A 1 189 ? 9.471 -4.943 9.009 1.00 91.38 189 TRP A C 1
ATOM 1508 O O . TRP A 1 189 ? 10.560 -5.515 9.014 1.00 91.38 189 TRP A O 1
ATOM 1518 N N . GLY A 1 190 ? 8.698 -4.869 7.922 1.00 86.81 190 GLY A N 1
ATOM 1519 C CA . GLY A 1 190 ? 9.048 -5.472 6.633 1.00 86.81 190 GLY A CA 1
ATOM 1520 C C . GLY A 1 190 ? 8.792 -6.978 6.508 1.00 86.81 190 GLY A C 1
ATOM 1521 O O . GLY A 1 190 ? 9.098 -7.524 5.451 1.00 86.81 190 GLY A O 1
ATOM 1522 N N . ALA A 1 191 ? 8.237 -7.626 7.536 1.00 91.50 191 ALA A N 1
ATOM 1523 C CA . ALA A 1 191 ? 7.995 -9.069 7.577 1.00 91.50 191 ALA A CA 1
ATOM 1524 C C . ALA A 1 191 ? 7.193 -9.593 6.377 1.00 91.50 191 ALA A C 1
ATOM 1526 O O . ALA A 1 191 ? 6.213 -8.967 5.957 1.00 91.50 191 ALA A O 1
ATOM 1527 N N . ALA A 1 192 ? 7.550 -10.784 5.897 1.00 93.31 192 ALA A N 1
ATOM 1528 C CA . ALA A 1 192 ? 6.743 -11.534 4.942 1.00 93.31 192 ALA A CA 1
ATOM 1529 C C . ALA A 1 192 ? 5.408 -11.983 5.574 1.00 93.31 192 ALA A C 1
ATOM 1531 O O . ALA A 1 192 ? 4.357 -11.961 4.926 1.00 93.31 192 ALA A O 1
ATOM 1532 N N . SER A 1 193 ? 5.434 -12.301 6.872 1.00 95.44 193 SER A N 1
ATOM 1533 C CA . SER A 1 193 ? 4.293 -12.735 7.679 1.00 95.44 193 SER A CA 1
ATOM 1534 C C . SER A 1 193 ? 3.161 -11.714 7.748 1.00 95.44 193 SER A C 1
ATOM 1536 O O . SER A 1 193 ? 2.030 -12.100 8.029 1.00 95.44 193 SER A O 1
ATOM 1538 N N . LEU A 1 194 ? 3.404 -10.437 7.424 1.00 97.12 194 LEU A N 1
ATOM 1539 C CA . LEU A 1 194 ? 2.349 -9.425 7.355 1.00 97.12 194 LEU A CA 1
ATOM 1540 C C . LEU A 1 194 ? 1.309 -9.744 6.267 1.00 97.12 194 LEU A C 1
ATOM 1542 O O . LEU A 1 194 ? 0.116 -9.557 6.494 1.00 97.12 194 LEU A O 1
ATOM 1546 N N . LEU A 1 195 ? 1.740 -10.257 5.106 1.00 98.06 195 LEU A N 1
ATOM 1547 C CA . LEU A 1 195 ? 0.807 -10.674 4.054 1.00 98.06 195 LEU A CA 1
ATOM 1548 C C . LEU A 1 195 ? 0.035 -11.929 4.474 1.00 98.06 195 LEU A C 1
ATOM 1550 O O . LEU A 1 195 ? -1.178 -11.987 4.293 1.00 98.06 195 LEU A O 1
ATOM 1554 N N . THR A 1 196 ? 0.719 -12.907 5.072 1.00 97.50 196 THR A N 1
ATOM 1555 C CA . THR A 1 196 ? 0.079 -14.120 5.604 1.00 97.50 196 THR A CA 1
ATOM 1556 C C . THR A 1 196 ? -0.971 -13.773 6.657 1.00 97.50 196 THR A C 1
ATOM 1558 O O . THR A 1 196 ? -2.096 -14.250 6.569 1.00 97.50 196 THR A O 1
ATOM 1561 N N . MET A 1 197 ? -0.639 -12.878 7.592 1.00 98.31 197 MET A N 1
ATOM 1562 C CA . MET A 1 197 ? -1.555 -12.373 8.614 1.00 98.31 197 MET A CA 1
ATOM 1563 C C . MET A 1 197 ? -2.797 -11.735 7.993 1.00 98.31 197 MET A C 1
ATOM 1565 O O . MET A 1 197 ? -3.908 -12.074 8.390 1.00 98.31 197 MET A O 1
ATOM 1569 N N . PHE A 1 198 ? -2.622 -10.857 6.998 1.00 98.69 198 PHE A N 1
ATOM 1570 C CA . PHE A 1 198 ? -3.746 -10.206 6.321 1.00 98.69 198 PHE A CA 1
ATOM 1571 C C . PHE A 1 198 ? -4.682 -11.241 5.686 1.00 98.69 198 PHE A C 1
ATOM 1573 O O . PHE A 1 198 ? -5.896 -11.191 5.869 1.00 98.69 198 PHE A O 1
ATOM 1580 N N . LEU A 1 199 ? -4.120 -12.201 4.948 1.00 98.56 199 LEU A N 1
ATOM 1581 C CA . LEU A 1 199 ? -4.887 -13.253 4.281 1.00 98.56 199 LEU A CA 1
ATOM 1582 C C . LEU A 1 199 ? -5.588 -14.179 5.288 1.00 98.56 199 LEU A C 1
ATOM 1584 O O . LEU A 1 199 ? -6.731 -14.577 5.066 1.00 98.56 199 LEU A O 1
ATOM 1588 N N . ASP A 1 200 ? -4.956 -14.477 6.420 1.00 98.56 200 ASP A N 1
ATOM 1589 C CA . ASP A 1 200 ? -5.579 -15.263 7.484 1.00 98.56 200 ASP A CA 1
ATOM 1590 C C . ASP A 1 200 ? -6.653 -14.501 8.248 1.00 98.56 200 ASP A C 1
ATOM 1592 O O . ASP A 1 200 ? -7.612 -15.120 8.701 1.00 98.56 200 ASP A O 1
ATOM 1596 N N . ALA A 1 201 ? -6.552 -13.179 8.373 1.00 98.62 201 ALA A N 1
ATOM 1597 C CA . ALA A 1 201 ? -7.627 -12.373 8.939 1.00 98.62 201 ALA A CA 1
ATOM 1598 C C . ALA A 1 201 ? -8.909 -12.494 8.102 1.00 98.62 201 ALA A C 1
ATOM 1600 O O . ALA A 1 201 ? -9.998 -12.648 8.656 1.00 98.62 201 ALA A O 1
ATOM 1601 N N . VAL A 1 202 ? -8.769 -12.520 6.773 1.00 98.56 202 VAL A N 1
ATOM 1602 C CA . VAL A 1 202 ? -9.883 -12.763 5.845 1.00 98.56 202 VAL A CA 1
ATOM 1603 C C . VAL A 1 202 ? -10.429 -14.183 6.014 1.00 98.56 202 VAL A C 1
ATOM 1605 O O . VAL A 1 202 ? -11.634 -14.343 6.169 1.00 98.56 202 VAL A O 1
ATOM 1608 N N . ARG A 1 203 ? -9.568 -15.210 6.096 1.00 98.44 203 ARG A N 1
ATOM 1609 C CA . ARG A 1 203 ? -10.006 -16.592 6.394 1.00 98.44 203 ARG A CA 1
ATOM 1610 C C . ARG A 1 203 ? -10.708 -16.712 7.747 1.00 98.44 203 ARG A C 1
ATOM 1612 O O . ARG A 1 203 ? -11.651 -17.475 7.887 1.00 98.44 203 ARG A O 1
ATOM 1619 N N . ASN A 1 204 ? -10.281 -15.956 8.758 1.00 98.38 204 ASN A N 1
ATOM 1620 C CA . ASN A 1 204 ? -10.957 -15.934 10.056 1.00 98.38 204 ASN A CA 1
ATOM 1621 C C . ASN A 1 204 ? -12.368 -15.334 9.935 1.00 98.38 204 ASN A C 1
ATOM 1623 O O . ASN A 1 204 ? -13.299 -15.878 10.523 1.00 98.38 204 ASN A O 1
ATOM 1627 N N . ALA A 1 205 ? -12.537 -14.248 9.174 1.00 98.44 205 ALA A N 1
ATOM 1628 C CA . ALA A 1 205 ? -13.854 -13.666 8.917 1.00 98.44 205 ALA A CA 1
ATOM 1629 C C . ALA A 1 205 ? -14.767 -14.639 8.146 1.00 98.44 205 ALA A C 1
ATOM 1631 O O . ALA A 1 205 ? -15.898 -14.877 8.561 1.00 98.44 205 ALA A O 1
ATOM 1632 N N . GLU A 1 206 ? -14.260 -15.237 7.068 1.00 97.75 206 GLU A N 1
ATOM 1633 C CA . GLU A 1 206 ? -15.019 -16.149 6.208 1.00 97.75 206 GLU A CA 1
ATOM 1634 C C . GLU A 1 206 ? -15.278 -17.499 6.891 1.00 97.75 206 GLU A C 1
ATOM 1636 O O . GLU A 1 206 ? -16.419 -17.832 7.196 1.00 97.75 206 GLU A O 1
ATOM 1641 N N . ASP A 1 207 ? -14.227 -18.260 7.187 1.00 96.69 207 ASP A N 1
ATOM 1642 C CA . ASP A 1 207 ? -14.338 -19.679 7.534 1.00 96.69 207 ASP A CA 1
ATOM 1643 C C . ASP A 1 207 ? -14.672 -19.893 9.016 1.00 96.69 207 ASP A C 1
ATOM 1645 O O . ASP A 1 207 ? -15.452 -20.780 9.359 1.00 96.69 207 ASP A O 1
ATOM 1649 N N . LYS A 1 208 ? -14.088 -19.088 9.920 1.00 95.69 208 LYS A N 1
ATOM 1650 C CA . LYS A 1 208 ? -14.328 -19.238 11.370 1.00 95.69 208 LYS A CA 1
ATOM 1651 C C . LYS A 1 208 ? -15.576 -18.500 11.847 1.00 95.69 208 LYS A C 1
ATOM 1653 O O . LYS A 1 208 ? -16.242 -18.971 12.767 1.00 95.69 208 LYS A O 1
ATOM 1658 N N . LYS A 1 209 ? -15.855 -17.318 11.291 1.00 97.50 209 LYS A N 1
ATOM 1659 C CA . LYS A 1 209 ? -16.960 -16.459 11.739 1.00 97.50 209 LYS A CA 1
ATOM 1660 C C . LYS A 1 209 ? -18.197 -16.515 10.842 1.00 97.50 209 LYS A C 1
ATOM 1662 O O . LYS A 1 209 ? -19.249 -16.065 11.287 1.00 97.50 209 LYS A O 1
ATOM 1667 N N . GLY A 1 210 ? -18.105 -17.077 9.635 1.00 97.81 210 GLY A N 1
ATOM 1668 C CA . GLY A 1 210 ? -19.233 -17.152 8.700 1.00 97.81 210 GLY A CA 1
ATOM 1669 C C . GLY A 1 210 ? -19.662 -15.784 8.162 1.00 97.81 210 GLY A C 1
ATOM 1670 O O . GLY A 1 210 ? -20.805 -15.595 7.742 1.00 97.81 210 GLY A O 1
ATOM 1671 N N . TRP A 1 211 ? -18.781 -14.785 8.228 1.00 98.12 211 TRP A N 1
ATOM 1672 C CA . TRP A 1 211 ? -19.069 -13.433 7.774 1.00 98.12 211 TRP A CA 1
ATOM 1673 C C . TRP A 1 211 ? -18.824 -13.332 6.268 1.00 98.12 211 TRP A C 1
ATOM 1675 O O . TRP A 1 211 ? -17.751 -12.932 5.832 1.00 98.12 211 TRP A O 1
ATOM 1685 N N . HIS A 1 212 ? -19.829 -13.684 5.467 1.00 97.50 212 HIS A N 1
ATOM 1686 C CA . HIS A 1 212 ? -19.715 -13.748 3.999 1.00 97.50 212 HIS A CA 1
ATOM 1687 C C . HIS A 1 212 ? -20.304 -12.534 3.257 1.00 97.50 212 HIS A C 1
ATOM 1689 O O . HIS A 1 212 ? -20.325 -12.515 2.029 1.00 97.50 212 HIS A O 1
ATOM 1695 N N . GLN A 1 213 ? -20.839 -11.548 3.985 1.00 96.50 213 GLN A N 1
ATOM 1696 C CA . GLN A 1 213 ? -21.658 -10.460 3.422 1.00 96.50 213 GLN A CA 1
ATOM 1697 C C . GLN A 1 213 ? -20.996 -9.075 3.480 1.00 96.50 213 GLN A C 1
ATOM 1699 O O . GLN A 1 213 ? -21.623 -8.082 3.117 1.00 96.50 213 GLN A O 1
ATOM 1704 N N . TRP A 1 214 ? -19.744 -8.983 3.929 1.00 98.25 214 TRP A N 1
ATOM 1705 C CA . TRP A 1 214 ? -19.030 -7.710 3.949 1.00 98.25 214 TRP A CA 1
ATOM 1706 C C . TRP A 1 214 ? -18.672 -7.264 2.528 1.00 98.25 214 TRP A C 1
ATOM 1708 O O . TRP A 1 214 ? -18.367 -8.081 1.664 1.00 98.25 214 TRP A O 1
ATOM 1718 N N . ASP A 1 215 ? -18.693 -5.956 2.284 1.00 98.69 215 ASP A N 1
ATOM 1719 C CA . ASP A 1 215 ? -18.400 -5.382 0.967 1.00 98.69 215 ASP A CA 1
ATOM 1720 C C . ASP A 1 215 ? -16.913 -5.030 0.823 1.00 98.69 215 ASP A C 1
ATOM 1722 O O . ASP A 1 215 ? -16.318 -5.202 -0.245 1.00 98.69 215 ASP A O 1
ATOM 1726 N N . PHE A 1 216 ? -16.309 -4.525 1.904 1.00 98.88 216 PHE A N 1
ATOM 1727 C CA . PHE A 1 216 ? -14.939 -4.016 1.920 1.00 98.88 216 PHE A CA 1
ATOM 1728 C C . PHE A 1 216 ? -14.154 -4.497 3.128 1.00 98.88 216 PHE A C 1
ATOM 1730 O O . PHE A 1 216 ? -14.690 -4.517 4.232 1.00 98.88 216 PHE A O 1
ATOM 1737 N N . ILE A 1 217 ? -12.865 -4.769 2.935 1.00 98.88 217 ILE A N 1
ATOM 1738 C CA . ILE A 1 217 ? -11.883 -4.871 4.015 1.00 98.88 217 ILE A CA 1
ATOM 1739 C C . ILE A 1 217 ? -10.993 -3.625 4.034 1.00 98.88 217 ILE A C 1
ATOM 1741 O O . ILE A 1 217 ? -10.550 -3.151 2.986 1.00 98.88 217 ILE A O 1
ATOM 1745 N N . LEU A 1 218 ? -10.729 -3.102 5.232 1.00 98.00 218 LEU A N 1
ATOM 1746 C CA . LEU A 1 218 ? -9.853 -1.957 5.479 1.00 98.00 218 LEU A CA 1
ATOM 1747 C C . LEU A 1 218 ? -8.938 -2.275 6.664 1.00 98.00 218 LEU A C 1
ATOM 1749 O O . LEU A 1 218 ? -9.434 -2.600 7.744 1.00 98.00 218 LEU A O 1
ATOM 1753 N N . ASN A 1 219 ? -7.618 -2.175 6.491 1.00 98.69 219 ASN A N 1
ATOM 1754 C CA . ASN A 1 219 ? -6.675 -2.376 7.593 1.00 98.69 219 ASN A CA 1
ATOM 1755 C C . ASN A 1 219 ? -6.389 -1.074 8.361 1.00 98.69 219 ASN A C 1
ATOM 1757 O O . ASN A 1 219 ? -6.267 -0.023 7.744 1.00 98.69 219 ASN A O 1
ATOM 1761 N N . LEU A 1 220 ? -6.251 -1.146 9.695 1.00 98.69 220 LEU A N 1
ATOM 1762 C CA . LEU A 1 220 ? -5.841 -0.052 10.603 1.00 98.69 220 LEU A CA 1
ATOM 1763 C C . LEU A 1 220 ? -4.794 -0.545 11.619 1.00 98.69 220 LEU A C 1
ATOM 1765 O O . LEU A 1 220 ? -4.871 -1.682 12.078 1.00 98.69 220 LEU A O 1
ATOM 1769 N N . SER A 1 221 ? -3.830 0.295 12.006 1.00 97.88 221 SER A N 1
ATOM 1770 C CA . SER A 1 221 ? -2.894 0.048 13.118 1.00 97.88 221 SER A CA 1
ATOM 1771 C C . SER A 1 221 ? -3.368 0.745 14.393 1.00 97.88 221 SER A C 1
ATOM 1773 O O . SER A 1 221 ? -4.216 1.633 14.363 1.00 97.88 221 SER A O 1
ATOM 1775 N N . GLU A 1 222 ? -2.752 0.423 15.534 1.00 95.94 222 GLU A N 1
ATOM 1776 C CA . GLU A 1 222 ? -2.930 1.150 16.799 1.00 95.94 222 GLU A CA 1
ATOM 1777 C C . GLU A 1 222 ? -2.577 2.651 16.739 1.00 95.94 222 GLU A C 1
ATOM 1779 O O . GLU A 1 222 ? -2.842 3.386 17.690 1.00 95.94 222 GLU A O 1
ATOM 1784 N N . THR A 1 223 ? -1.968 3.111 15.643 1.00 97.31 223 THR A N 1
ATOM 1785 C CA . THR A 1 223 ? -1.569 4.510 15.425 1.00 97.31 223 THR A CA 1
ATOM 1786 C C . THR A 1 223 ? -2.335 5.203 14.304 1.00 97.31 223 THR A C 1
ATOM 1788 O O . THR A 1 223 ? -2.028 6.356 13.982 1.00 97.31 223 THR A O 1
ATOM 1791 N N . ASP A 1 224 ? -3.308 4.526 13.704 1.00 98.50 224 ASP A N 1
ATOM 1792 C CA . ASP A 1 224 ? -4.262 5.148 12.800 1.00 98.50 224 ASP A CA 1
ATOM 1793 C C . ASP A 1 224 ? -5.359 5.853 13.601 1.00 98.50 224 ASP A C 1
ATOM 1795 O O . ASP A 1 224 ? -5.668 5.500 14.744 1.00 98.50 224 ASP A O 1
ATOM 1799 N N . PHE A 1 225 ? -5.924 6.908 13.021 1.00 98.31 225 PHE A N 1
ATOM 1800 C CA . PHE A 1 225 ? -7.060 7.594 13.620 1.00 98.31 225 PHE A CA 1
ATOM 1801 C C . PHE A 1 225 ? -7.970 8.212 12.551 1.00 98.31 225 PHE A C 1
ATOM 1803 O O . PHE A 1 225 ? -7.450 8.741 11.559 1.00 98.31 225 PHE A O 1
ATOM 1810 N N . PRO A 1 226 ? -9.305 8.174 12.719 1.00 98.19 226 PRO A N 1
ATOM 1811 C CA . PRO A 1 226 ? -10.228 8.757 11.755 1.00 98.19 226 PRO A CA 1
ATOM 1812 C C . PRO A 1 226 ? -10.098 10.278 11.703 1.00 98.19 226 PRO A C 1
ATOM 1814 O O . PRO A 1 226 ? -9.906 10.945 12.717 1.00 98.19 226 PRO A O 1
ATOM 1817 N N . LEU A 1 227 ? -10.216 10.817 10.496 1.00 98.12 227 LEU A N 1
ATOM 1818 C CA . LEU A 1 227 ? -10.230 12.248 10.199 1.00 98.12 227 LEU A CA 1
ATOM 1819 C C . LEU A 1 227 ? -11.611 12.713 9.732 1.00 98.12 227 LEU A C 1
ATOM 1821 O O . LEU A 1 227 ? -11.928 13.892 9.856 1.00 98.12 227 LEU A O 1
ATOM 1825 N N . LEU A 1 228 ? -12.420 11.802 9.196 1.00 97.44 228 LEU A N 1
ATOM 1826 C CA . LEU A 1 228 ? -13.814 12.017 8.822 1.00 97.44 228 LEU A CA 1
ATOM 1827 C C . LEU A 1 228 ? -14.694 11.021 9.592 1.00 97.44 228 LEU A C 1
ATOM 1829 O O . LEU A 1 228 ? -14.194 10.049 10.159 1.00 97.44 228 LEU A O 1
ATOM 1833 N N . SER A 1 229 ? -15.995 11.288 9.649 1.00 95.88 229 SER A N 1
ATOM 1834 C CA . SER A 1 229 ? -16.949 10.467 10.390 1.00 95.88 229 SER A CA 1
ATOM 1835 C C . SER A 1 229 ? -17.167 9.110 9.723 1.00 95.88 229 SER A C 1
ATOM 1837 O O . SER A 1 229 ? -17.028 8.964 8.504 1.00 95.88 229 SER A O 1
ATOM 1839 N N . LEU A 1 230 ? -17.588 8.122 10.518 1.00 95.75 230 LEU A N 1
ATOM 1840 C CA . LEU A 1 230 ? -17.963 6.804 10.006 1.00 95.75 230 LEU A CA 1
ATOM 1841 C C . LEU A 1 230 ? -19.062 6.904 8.935 1.00 95.75 230 LEU A C 1
ATOM 1843 O O . LEU A 1 230 ? -18.969 6.244 7.907 1.00 95.75 230 LEU A O 1
ATOM 1847 N N . LYS A 1 231 ? -20.047 7.793 9.119 1.00 93.88 231 LYS A N 1
ATOM 1848 C CA . LYS A 1 231 ? -21.148 7.991 8.163 1.00 93.88 231 LYS A CA 1
ATOM 1849 C C . LYS A 1 231 ? -20.660 8.440 6.783 1.00 93.88 231 LYS A C 1
ATOM 1851 O O . LYS A 1 231 ? -21.198 8.012 5.763 1.00 93.88 231 LYS A O 1
ATOM 1856 N N . GLU A 1 232 ? -19.644 9.298 6.733 1.00 95.69 232 GLU A N 1
ATOM 1857 C CA . GLU A 1 232 ? -19.045 9.712 5.462 1.00 95.69 232 GLU A CA 1
ATOM 1858 C C . GLU A 1 232 ? -18.259 8.578 4.812 1.00 95.69 232 GLU A C 1
ATOM 1860 O O . GLU A 1 232 ? -18.314 8.432 3.591 1.00 95.69 232 GLU A O 1
ATOM 1865 N N . LEU A 1 233 ? -17.544 7.773 5.607 1.00 97.12 233 LEU A N 1
ATOM 1866 C CA . LEU A 1 233 ? -16.837 6.597 5.101 1.00 97.12 233 LEU A CA 1
ATOM 1867 C C . LEU A 1 233 ? -17.829 5.594 4.502 1.00 97.12 233 LEU A C 1
ATOM 1869 O O . LEU A 1 233 ? -17.637 5.140 3.376 1.00 97.12 233 LEU A O 1
ATOM 1873 N N . GLU A 1 234 ? -18.923 5.304 5.210 1.00 96.56 234 GLU A N 1
ATOM 1874 C CA . GLU A 1 234 ? -19.998 4.436 4.727 1.00 96.56 234 GLU A CA 1
ATOM 1875 C C . GLU A 1 234 ? -20.609 4.950 3.419 1.00 96.56 234 GLU A C 1
ATOM 1877 O O . GLU A 1 234 ? -20.840 4.176 2.490 1.00 96.56 234 GLU A O 1
ATOM 1882 N N . LEU A 1 235 ? -20.880 6.254 3.318 1.00 95.12 235 LEU A N 1
ATOM 1883 C CA . LEU A 1 235 ? -21.414 6.841 2.091 1.00 95.12 235 LEU A CA 1
ATOM 1884 C C . LEU A 1 235 ? -20.409 6.738 0.940 1.00 95.12 235 LEU A C 1
ATOM 1886 O O . LEU A 1 235 ? -20.783 6.405 -0.187 1.00 95.12 235 LEU A O 1
ATOM 1890 N N . HIS A 1 236 ? -19.137 7.024 1.216 1.00 96.31 236 HIS A N 1
ATOM 1891 C CA . HIS A 1 236 ? -18.084 6.975 0.214 1.00 96.31 236 HIS A CA 1
ATOM 1892 C C . HIS A 1 236 ? -17.901 5.563 -0.342 1.00 96.31 236 HIS A C 1
ATOM 1894 O O . HIS A 1 236 ? -17.864 5.391 -1.560 1.00 96.31 236 HIS A O 1
ATOM 1900 N N . LEU A 1 237 ? -17.838 4.553 0.527 1.00 97.44 237 LEU A N 1
ATOM 1901 C CA . LEU A 1 237 ? -17.670 3.162 0.113 1.00 97.44 237 LEU A CA 1
ATOM 1902 C C . LEU A 1 237 ? -18.920 2.613 -0.585 1.00 97.44 237 LEU A C 1
ATOM 1904 O O . LEU A 1 237 ? -18.791 1.962 -1.618 1.00 97.44 237 LEU A O 1
ATOM 1908 N N . ALA A 1 238 ? -20.126 2.948 -0.120 1.00 96.31 238 ALA A N 1
ATOM 1909 C CA . ALA A 1 238 ? -21.366 2.516 -0.771 1.00 96.31 238 ALA A CA 1
ATOM 1910 C C . ALA A 1 238 ? -21.494 3.011 -2.216 1.00 96.31 238 ALA A C 1
ATOM 1912 O O . ALA A 1 238 ? -21.895 2.264 -3.103 1.00 96.31 238 ALA A O 1
ATOM 1913 N N . ARG A 1 239 ? -21.089 4.259 -2.486 1.00 94.56 239 ARG A N 1
ATOM 1914 C CA . ARG A 1 239 ? -21.094 4.822 -3.849 1.00 94.56 239 ARG A CA 1
ATOM 1915 C C . ARG A 1 239 ? -20.016 4.235 -4.758 1.00 94.56 239 ARG A C 1
ATOM 1917 O O . ARG A 1 239 ? -20.046 4.479 -5.960 1.00 94.56 239 ARG A O 1
ATOM 1924 N N . ASN A 1 240 ? -19.057 3.511 -4.190 1.00 96.12 240 ASN A N 1
ATOM 1925 C CA . ASN A 1 240 ? -17.904 2.965 -4.894 1.00 96.12 240 ASN A CA 1
ATOM 1926 C C . ASN A 1 240 ? -17.782 1.444 -4.705 1.00 96.12 240 ASN A C 1
ATOM 1928 O O . ASN A 1 240 ? -16.676 0.914 -4.818 1.00 96.12 240 ASN A O 1
ATOM 1932 N N . LYS A 1 241 ? -18.896 0.736 -4.446 1.00 96.12 241 LYS A N 1
ATOM 1933 C CA . LYS A 1 241 ? -18.927 -0.737 -4.447 1.00 96.12 241 LYS A CA 1
ATOM 1934 C C . LYS A 1 241 ? -18.274 -1.279 -5.726 1.00 96.12 241 LYS A C 1
ATOM 1936 O O . LYS A 1 241 ? -18.431 -0.716 -6.809 1.00 96.12 241 LYS A O 1
ATOM 1941 N N . GLY A 1 242 ? -17.487 -2.342 -5.577 1.00 96.00 242 GLY A N 1
ATOM 1942 C CA . GLY A 1 242 ? -16.730 -2.943 -6.679 1.00 96.00 242 GLY A CA 1
ATOM 1943 C C . GLY A 1 242 ? -15.404 -2.251 -7.032 1.00 96.00 242 GLY A C 1
ATOM 1944 O O . GLY A 1 242 ? -14.733 -2.709 -7.951 1.00 96.00 242 GLY A O 1
ATOM 1945 N N . ARG A 1 243 ? -14.985 -1.186 -6.328 1.00 97.81 243 ARG A N 1
ATOM 1946 C CA . ARG A 1 243 ? -13.710 -0.483 -6.585 1.00 97.81 243 ARG A CA 1
ATOM 1947 C C . ARG A 1 243 ? -12.661 -0.738 -5.503 1.00 97.81 243 ARG A C 1
ATOM 1949 O O . ARG A 1 243 ? -12.968 -0.681 -4.322 1.00 97.81 243 ARG A O 1
ATOM 1956 N N . ASN A 1 244 ? -11.408 -0.950 -5.900 1.00 98.44 244 ASN A N 1
ATOM 1957 C CA . ASN A 1 244 ? -10.286 -1.209 -4.991 1.00 98.44 244 ASN A CA 1
ATOM 1958 C C . ASN A 1 244 ? -9.418 0.046 -4.824 1.00 98.44 244 ASN A C 1
ATOM 1960 O O . ASN A 1 244 ? -8.909 0.580 -5.807 1.00 98.44 244 ASN A O 1
ATOM 1964 N N . PHE A 1 245 ? -9.215 0.510 -3.593 1.00 98.56 245 PHE A N 1
ATOM 1965 C CA . PHE A 1 245 ? -8.491 1.747 -3.292 1.00 98.56 245 PHE A CA 1
ATOM 1966 C C . PHE A 1 245 ? -7.036 1.436 -2.954 1.00 98.56 245 PHE A C 1
ATOM 1968 O O . PHE A 1 245 ? -6.708 0.977 -1.853 1.00 98.56 245 PHE A O 1
ATOM 1975 N N . LEU A 1 246 ? -6.161 1.693 -3.924 1.00 97.88 246 LEU A N 1
ATOM 1976 C CA . LEU A 1 246 ? -4.736 1.405 -3.853 1.00 97.88 246 LEU A CA 1
ATOM 1977 C C . LEU A 1 246 ? -3.941 2.682 -4.141 1.00 97.88 246 LEU A C 1
ATOM 1979 O O . LEU A 1 246 ? -4.178 3.407 -5.110 1.00 97.88 246 LEU A O 1
ATOM 1983 N N . SER A 1 247 ? -2.977 2.987 -3.274 1.00 96.50 247 SER A N 1
ATOM 1984 C CA . SER A 1 247 ? -2.145 4.185 -3.400 1.00 96.50 247 SER A CA 1
ATOM 1985 C C . SER A 1 247 ? -0.763 3.805 -3.914 1.00 96.50 247 SER A C 1
ATOM 1987 O O . SER A 1 247 ? 0.161 3.609 -3.121 1.00 96.50 247 SER A O 1
ATOM 1989 N N . SER A 1 248 ? -0.631 3.694 -5.240 1.00 94.50 248 SER A N 1
ATOM 1990 C CA . SER A 1 248 ? 0.648 3.406 -5.896 1.00 94.50 248 SER A CA 1
ATOM 1991 C C . SER A 1 248 ? 1.663 4.537 -5.692 1.00 94.50 248 SER A C 1
ATOM 1993 O O . SER A 1 248 ? 1.322 5.706 -5.496 1.00 94.50 248 SER A O 1
ATOM 1995 N N . HIS A 1 249 ? 2.946 4.199 -5.782 1.00 91.44 249 HIS A N 1
ATOM 1996 C CA . HIS A 1 249 ? 4.078 5.070 -5.468 1.00 91.44 249 HIS A CA 1
ATOM 1997 C C . HIS A 1 249 ? 4.138 6.376 -6.292 1.00 91.44 249 HIS A C 1
ATOM 1999 O O . HIS A 1 249 ? 4.698 7.369 -5.820 1.00 91.44 249 HIS A O 1
ATOM 2005 N N . GLY A 1 250 ? 3.562 6.397 -7.501 1.00 84.69 250 GLY A N 1
ATOM 2006 C CA . GLY A 1 250 ? 3.336 7.612 -8.296 1.00 84.69 250 GLY A CA 1
ATOM 2007 C C . GLY A 1 250 ? 4.579 8.222 -8.958 1.00 84.69 250 GLY A C 1
ATOM 2008 O O . GLY A 1 250 ? 4.558 9.398 -9.314 1.00 84.69 250 GLY A O 1
ATOM 2009 N N . TYR A 1 251 ? 5.663 7.458 -9.105 1.00 85.75 251 TYR A N 1
ATOM 2010 C CA . TYR A 1 251 ? 6.888 7.875 -9.806 1.00 85.75 251 TYR A CA 1
ATOM 2011 C C . TYR A 1 251 ? 7.387 6.763 -10.746 1.00 85.75 251 TYR A C 1
ATOM 2013 O O . TYR A 1 251 ? 6.610 5.915 -11.152 1.00 85.75 251 TYR A O 1
ATOM 2021 N N . ASP A 1 252 ? 8.665 6.769 -11.116 1.00 91.50 252 ASP A N 1
ATOM 2022 C CA . ASP A 1 252 ? 9.350 5.696 -11.850 1.00 91.50 252 ASP A CA 1
ATOM 2023 C C . ASP A 1 252 ? 9.284 4.330 -11.119 1.00 91.50 252 ASP A C 1
ATOM 2025 O O . ASP A 1 252 ? 9.868 4.152 -10.042 1.00 91.50 252 ASP A O 1
ATOM 2029 N N . THR A 1 253 ? 8.577 3.362 -11.714 1.00 92.81 253 THR A N 1
ATOM 2030 C CA . THR A 1 253 ? 8.351 2.018 -11.151 1.00 92.81 253 THR A CA 1
ATOM 2031 C C . THR A 1 253 ? 9.603 1.148 -11.175 1.00 92.81 253 THR A C 1
ATOM 2033 O O . THR A 1 253 ? 9.809 0.350 -10.262 1.00 92.81 253 THR A O 1
ATOM 2036 N N . ALA A 1 254 ? 10.504 1.338 -12.142 1.00 93.06 254 ALA A N 1
ATOM 2037 C CA . ALA A 1 254 ? 11.796 0.655 -12.141 1.00 93.06 254 ALA A CA 1
ATOM 2038 C C . ALA A 1 254 ? 12.608 1.034 -10.897 1.00 93.06 254 ALA A C 1
ATOM 2040 O O . ALA A 1 254 ? 13.188 0.181 -10.220 1.00 93.06 254 ALA A O 1
ATOM 2041 N N . ARG A 1 255 ? 12.583 2.319 -10.535 1.00 94.12 255 ARG A N 1
ATOM 2042 C CA . ARG A 1 255 ? 13.219 2.814 -9.312 1.00 94.12 255 ARG A CA 1
ATOM 2043 C C . ARG A 1 255 ? 12.511 2.340 -8.046 1.00 94.12 255 ARG A C 1
ATOM 2045 O O . ARG A 1 255 ? 13.183 2.114 -7.040 1.00 94.12 255 ARG A O 1
ATOM 2052 N N . PHE A 1 256 ? 11.185 2.212 -8.072 1.00 94.25 256 PHE A N 1
ATOM 2053 C CA . PHE A 1 256 ? 10.424 1.613 -6.972 1.00 94.25 256 PHE A CA 1
ATOM 2054 C C . PHE A 1 256 ? 10.870 0.166 -6.731 1.00 94.25 256 PHE A C 1
ATOM 2056 O O . PHE A 1 256 ? 11.286 -0.149 -5.620 1.00 94.25 256 PHE A O 1
ATOM 2063 N N . ILE A 1 257 ? 10.910 -0.667 -7.777 1.00 92.81 257 ILE A N 1
ATOM 2064 C CA . ILE A 1 257 ? 11.361 -2.069 -7.716 1.00 92.81 257 ILE A CA 1
ATOM 2065 C C . ILE A 1 257 ? 12.736 -2.190 -7.044 1.00 92.81 257 ILE A C 1
ATOM 2067 O O . ILE A 1 257 ? 12.906 -2.967 -6.100 1.00 92.81 257 ILE A O 1
ATOM 2071 N N . GLN A 1 258 ? 13.688 -1.353 -7.464 1.00 92.62 258 GLN A N 1
ATOM 2072 C CA . GLN A 1 258 ? 15.036 -1.324 -6.893 1.00 92.62 258 GLN A CA 1
ATOM 2073 C C . GLN A 1 258 ? 15.039 -0.894 -5.419 1.00 92.62 258 GLN A C 1
ATOM 2075 O O . GLN A 1 258 ? 15.719 -1.507 -4.598 1.00 92.62 258 GLN A O 1
ATOM 2080 N N . LYS A 1 259 ? 14.290 0.158 -5.063 1.00 93.50 259 LYS A N 1
ATOM 2081 C CA . LYS A 1 259 ? 14.256 0.705 -3.694 1.00 93.50 259 LYS A CA 1
ATOM 2082 C C . LYS A 1 259 ? 13.548 -0.206 -2.696 1.00 93.50 259 LYS A C 1
ATOM 2084 O O . LYS A 1 259 ? 13.959 -0.246 -1.538 1.00 93.50 259 LYS A O 1
ATOM 2089 N N . GLN A 1 260 ? 12.527 -0.927 -3.144 1.00 93.25 260 GLN A N 1
ATOM 2090 C CA . GLN A 1 260 ? 11.797 -1.899 -2.331 1.00 93.25 260 GLN A CA 1
ATOM 2091 C C . GLN A 1 260 ? 12.548 -3.222 -2.170 1.00 93.25 260 GLN A C 1
ATOM 2093 O O . GLN A 1 260 ? 12.175 -4.043 -1.342 1.00 93.25 260 GLN A O 1
ATOM 2098 N N . GLY A 1 261 ? 13.607 -3.441 -2.954 1.00 93.50 261 GLY A N 1
ATOM 2099 C CA . GLY A 1 261 ? 14.373 -4.679 -2.904 1.00 93.50 261 GLY A CA 1
ATOM 2100 C C . GLY A 1 261 ? 13.655 -5.868 -3.548 1.00 93.50 261 GLY A C 1
ATOM 2101 O O . GLY A 1 261 ? 13.997 -7.004 -3.242 1.00 93.50 261 GLY A O 1
ATOM 2102 N N . LEU A 1 262 ? 12.704 -5.637 -4.465 1.00 92.81 262 LEU A N 1
ATOM 2103 C CA . LEU A 1 262 ? 11.973 -6.709 -5.167 1.00 92.81 262 LEU A CA 1
ATOM 2104 C C . LEU A 1 262 ? 12.892 -7.587 -6.043 1.00 92.81 262 LEU A C 1
ATOM 2106 O O . LEU A 1 262 ? 12.581 -8.748 -6.315 1.00 92.81 262 LEU A O 1
ATOM 2110 N N . ASP A 1 263 ? 14.055 -7.055 -6.427 1.00 91.00 263 ASP A N 1
ATOM 2111 C CA . ASP A 1 263 ? 15.121 -7.789 -7.121 1.00 91.00 263 ASP A CA 1
ATOM 2112 C C . ASP A 1 263 ? 15.910 -8.743 -6.203 1.00 91.00 263 ASP A C 1
ATOM 2114 O O . ASP A 1 263 ? 16.810 -9.444 -6.671 1.00 91.00 263 ASP A O 1
ATOM 2118 N N . PHE A 1 264 ? 15.614 -8.781 -4.902 1.00 94.56 264 PHE A N 1
ATOM 2119 C CA . PHE A 1 264 ? 16.279 -9.641 -3.926 1.00 94.56 264 PHE A CA 1
ATOM 2120 C C . PHE A 1 264 ? 15.332 -10.711 -3.371 1.00 94.56 264 PHE A C 1
ATOM 2122 O O . PHE A 1 264 ? 14.105 -10.604 -3.432 1.00 94.56 264 PHE A O 1
ATOM 2129 N N . LEU A 1 265 ? 15.936 -11.780 -2.858 1.00 95.31 265 LEU A N 1
ATOM 2130 C CA . LEU A 1 265 ? 15.265 -12.815 -2.085 1.00 95.31 265 LEU A CA 1
ATOM 2131 C C . LEU A 1 265 ? 15.437 -12.505 -0.597 1.00 95.31 265 LEU A C 1
ATOM 2133 O O . LEU A 1 265 ? 16.569 -12.305 -0.143 1.00 95.31 265 LEU A O 1
ATOM 2137 N N . PHE A 1 266 ? 14.329 -12.490 0.138 1.00 96.12 266 PHE A N 1
ATOM 2138 C CA . PHE A 1 266 ? 14.331 -12.356 1.589 1.00 96.12 266 PHE A CA 1
ATOM 2139 C C . PHE A 1 266 ? 13.742 -13.594 2.256 1.00 96.12 266 PHE A C 1
ATOM 2141 O O . PHE A 1 266 ? 12.820 -14.193 1.713 1.00 96.12 266 PHE A O 1
ATOM 2148 N N . LEU A 1 267 ? 14.254 -13.936 3.435 1.00 96.06 267 LEU A N 1
ATOM 2149 C CA . LEU A 1 267 ? 13.729 -14.988 4.298 1.00 96.06 267 LEU A CA 1
ATOM 2150 C C . LEU A 1 267 ? 13.413 -14.400 5.672 1.00 96.06 267 LEU A C 1
ATOM 2152 O O . LEU A 1 267 ? 14.274 -13.775 6.293 1.00 96.06 267 LEU A O 1
ATOM 2156 N N . GLU A 1 268 ? 12.192 -14.619 6.146 1.00 96.00 268 GLU A N 1
ATOM 2157 C CA . GLU A 1 268 ? 11.817 -14.321 7.525 1.00 96.00 268 GLU A CA 1
ATOM 2158 C C . GLU A 1 268 ? 12.178 -15.505 8.422 1.00 96.00 268 GLU A C 1
ATOM 2160 O O . GLU A 1 268 ? 11.684 -16.612 8.222 1.00 96.00 268 GLU A O 1
ATOM 2165 N N . CYS A 1 269 ? 13.047 -15.279 9.404 1.00 93.88 269 CYS A N 1
ATOM 2166 C CA . CYS A 1 269 ? 13.407 -16.272 10.413 1.00 93.88 269 CYS A CA 1
ATOM 2167 C C . CYS A 1 269 ? 13.904 -15.560 11.679 1.00 93.88 269 CYS A C 1
ATOM 2169 O O . CYS A 1 269 ? 14.526 -14.503 11.575 1.00 93.88 269 CYS A O 1
ATOM 2171 N N . GLU A 1 270 ? 13.629 -16.116 12.863 1.00 90.19 270 GLU A N 1
ATOM 2172 C CA . GLU A 1 270 ? 14.087 -15.577 14.161 1.00 90.19 270 GLU A CA 1
ATOM 2173 C C . GLU A 1 270 ? 13.695 -14.104 14.403 1.00 90.19 270 GLU A C 1
ATOM 2175 O O . GLU A 1 270 ? 14.474 -13.306 14.922 1.00 90.19 270 GLU A O 1
ATOM 2180 N N . ASN A 1 271 ? 12.477 -13.711 14.005 1.00 90.38 271 ASN A N 1
ATOM 2181 C CA . ASN A 1 271 ? 12.014 -12.317 14.070 1.00 90.38 271 ASN A CA 1
ATOM 2182 C C . ASN A 1 271 ? 12.949 -11.329 13.337 1.00 90.38 271 ASN A C 1
ATOM 2184 O O . ASN A 1 271 ? 13.077 -10.164 13.732 1.00 90.38 271 ASN A O 1
ATOM 2188 N N . ARG A 1 272 ? 13.563 -11.780 12.237 1.00 93.81 272 ARG A N 1
ATOM 2189 C CA . ARG A 1 272 ? 14.420 -10.988 11.353 1.00 93.81 272 ARG A CA 1
ATOM 2190 C C . ARG A 1 272 ? 14.157 -11.302 9.877 1.00 93.81 272 ARG A C 1
ATOM 2192 O O . ARG A 1 272 ? 13.832 -12.427 9.511 1.00 93.81 272 ARG A O 1
ATOM 2199 N N . MET A 1 273 ? 14.340 -10.294 9.024 1.00 95.88 273 MET A N 1
ATOM 2200 C CA . MET A 1 273 ? 14.312 -10.414 7.564 1.00 95.88 273 MET A CA 1
ATOM 2201 C C . MET A 1 273 ? 15.734 -10.469 6.988 1.00 95.88 273 MET A C 1
ATOM 2203 O O . MET A 1 273 ? 16.433 -9.451 6.918 1.00 95.88 273 MET A O 1
ATOM 2207 N N . TRP A 1 274 ? 16.142 -11.655 6.545 1.00 96.19 274 TRP A N 1
ATOM 2208 C CA . TRP A 1 274 ? 17.464 -11.952 5.991 1.00 96.19 274 TRP A CA 1
ATOM 2209 C C . TRP A 1 274 ? 17.482 -11.782 4.476 1.00 96.19 274 TRP A C 1
ATOM 2211 O O . TRP A 1 274 ? 16.643 -12.356 3.785 1.00 96.19 274 TRP A O 1
ATOM 2221 N N . ARG A 1 275 ? 18.447 -11.037 3.929 1.00 96.69 275 ARG A N 1
ATOM 2222 C CA . ARG A 1 275 ? 18.604 -10.892 2.473 1.00 96.69 275 ARG A CA 1
ATOM 2223 C C . ARG A 1 275 ? 19.565 -11.951 1.947 1.00 96.69 275 ARG A C 1
ATOM 2225 O O . ARG A 1 275 ? 20.775 -11.821 2.100 1.00 96.69 275 ARG A O 1
ATOM 2232 N N . LEU A 1 276 ? 19.031 -12.945 1.246 1.00 96.25 276 LEU A N 1
ATOM 2233 C CA . LEU A 1 276 ? 19.799 -14.112 0.799 1.00 96.25 276 LEU A CA 1
ATOM 2234 C C . LEU A 1 276 ? 20.614 -13.860 -0.477 1.00 96.25 276 LEU A C 1
ATOM 2236 O O . LEU A 1 276 ? 21.651 -14.478 -0.692 1.00 96.25 276 LEU A O 1
ATOM 2240 N N . GLY A 1 277 ? 20.164 -12.951 -1.342 1.00 95.44 277 GLY A N 1
ATOM 2241 C CA . GLY A 1 277 ? 20.856 -12.654 -2.596 1.00 95.44 277 GLY A CA 1
ATOM 2242 C C . GLY A 1 277 ? 19.948 -12.041 -3.651 1.00 95.44 277 GLY A C 1
ATOM 2243 O O . GLY A 1 277 ? 18.779 -11.748 -3.394 1.00 95.44 277 GLY A O 1
ATOM 2244 N N . LYS A 1 278 ? 20.494 -11.818 -4.851 1.00 92.81 278 LYS A N 1
ATOM 2245 C CA . LYS A 1 278 ? 19.702 -11.354 -5.995 1.00 92.81 278 LYS A CA 1
ATOM 2246 C C . LYS A 1 278 ? 18.807 -12.474 -6.504 1.00 92.81 278 LYS A C 1
ATOM 2248 O O . LYS A 1 278 ? 19.239 -13.610 -6.684 1.00 92.81 278 LYS A O 1
ATOM 2253 N N . ARG A 1 279 ? 17.568 -12.125 -6.808 1.00 88.81 279 ARG A N 1
ATOM 2254 C CA . ARG A 1 279 ? 16.608 -13.019 -7.431 1.00 88.81 279 ARG A CA 1
ATOM 2255 C C . ARG A 1 279 ? 16.958 -13.182 -8.910 1.00 88.81 279 ARG A C 1
ATOM 2257 O O . ARG A 1 279 ? 16.904 -12.230 -9.681 1.00 88.81 279 ARG A O 1
ATOM 2264 N N . LEU A 1 280 ? 17.284 -14.408 -9.311 1.00 80.38 280 LEU A N 1
ATOM 2265 C CA . LEU A 1 280 ? 17.644 -14.727 -10.699 1.00 80.38 280 LEU A CA 1
ATOM 2266 C C . LEU A 1 280 ? 16.424 -14.833 -11.620 1.00 80.38 280 LEU A C 1
ATOM 2268 O O . LEU A 1 280 ? 16.522 -14.606 -12.824 1.00 80.38 280 LEU A O 1
ATOM 2272 N N . LYS A 1 281 ? 15.267 -15.191 -11.054 1.00 74.62 281 LYS A N 1
ATOM 2273 C CA . LYS A 1 281 ? 14.013 -15.382 -11.784 1.00 74.62 281 LYS A CA 1
ATOM 2274 C C . LYS A 1 281 ? 12.891 -14.615 -11.095 1.00 74.62 281 LYS A C 1
ATOM 2276 O O . LYS A 1 281 ? 12.549 -14.889 -9.949 1.00 74.62 281 LYS A O 1
ATOM 2281 N N . PHE A 1 282 ? 12.312 -13.667 -11.816 1.00 77.81 282 PHE A N 1
ATOM 2282 C CA . PHE A 1 282 ? 11.034 -13.037 -11.488 1.00 77.81 282 PHE A CA 1
ATOM 2283 C C . PHE A 1 282 ? 10.075 -13.351 -12.644 1.00 77.81 282 PHE A C 1
ATOM 2285 O O . PHE A 1 282 ? 10.566 -13.410 -13.781 1.00 77.81 282 PHE A O 1
ATOM 2292 N N . PRO A 1 283 ? 8.763 -13.567 -12.420 1.00 75.62 283 PRO A N 1
ATOM 2293 C CA . PRO A 1 283 ? 7.838 -13.900 -13.495 1.00 75.62 283 PRO A CA 1
ATOM 2294 C C . PRO A 1 283 ? 8.002 -13.017 -14.721 1.00 75.62 283 PRO A C 1
ATOM 2296 O O . PRO A 1 283 ? 8.010 -11.784 -14.653 1.00 75.62 283 PRO A O 1
ATOM 2299 N N . SER A 1 284 ? 8.133 -13.673 -15.869 1.00 75.00 284 SER A N 1
ATOM 2300 C CA . SER A 1 284 ? 7.945 -12.996 -17.140 1.00 75.00 284 SER A CA 1
ATOM 2301 C C . SER A 1 284 ? 6.466 -12.645 -17.280 1.00 75.00 284 SER A C 1
ATOM 2303 O O . SER A 1 284 ? 5.629 -13.448 -16.878 1.00 75.00 284 SER A O 1
ATOM 2305 N N . ARG A 1 285 ? 6.148 -11.511 -17.913 1.00 83.62 285 ARG A N 1
ATOM 2306 C CA . ARG A 1 285 ? 4.765 -11.090 -18.230 1.00 83.62 285 ARG A CA 1
ATOM 2307 C C . ARG A 1 285 ? 3.922 -10.598 -17.049 1.00 83.62 285 ARG A C 1
ATOM 2309 O O . ARG A 1 285 ? 2.730 -10.406 -17.229 1.00 83.62 285 ARG A O 1
ATOM 2316 N N . VAL A 1 286 ? 4.529 -10.339 -15.893 1.00 89.88 286 VAL A N 1
ATOM 2317 C CA . VAL A 1 286 ? 3.860 -9.656 -14.776 1.00 89.88 286 VAL A CA 1
ATOM 2318 C C . VAL A 1 286 ? 4.365 -8.221 -14.699 1.00 89.88 286 VAL A C 1
ATOM 2320 O O . VAL A 1 286 ? 5.577 -7.990 -14.628 1.00 89.88 286 VAL A O 1
ATOM 2323 N N . ARG A 1 287 ? 3.437 -7.263 -14.705 1.00 93.06 287 ARG A N 1
ATOM 2324 C CA . ARG A 1 287 ? 3.712 -5.865 -14.360 1.00 93.06 287 ARG A CA 1
ATOM 2325 C C . ARG A 1 287 ? 3.786 -5.744 -12.844 1.00 93.06 287 ARG A C 1
ATOM 2327 O O . ARG A 1 287 ? 2.835 -6.110 -12.167 1.00 93.06 287 ARG A O 1
ATOM 2334 N N . LEU A 1 288 ? 4.886 -5.229 -12.315 1.00 93.81 288 LEU A N 1
ATOM 2335 C CA . LEU A 1 288 ? 4.976 -4.900 -10.900 1.00 93.81 288 LEU A CA 1
ATOM 2336 C C . LEU A 1 288 ? 4.423 -3.503 -10.661 1.00 93.81 288 LEU A C 1
ATOM 2338 O O . LEU A 1 288 ? 4.693 -2.584 -11.430 1.00 93.81 288 LEU A O 1
ATOM 2342 N N . ASP A 1 289 ? 3.688 -3.363 -9.571 1.00 95.25 289 ASP A N 1
ATOM 2343 C CA . ASP A 1 289 ? 3.309 -2.075 -9.007 1.00 95.25 289 ASP A CA 1
ATOM 2344 C C . ASP A 1 289 ? 3.300 -2.187 -7.479 1.00 95.25 289 ASP A C 1
ATOM 2346 O O . ASP A 1 289 ? 3.364 -3.284 -6.913 1.00 95.25 289 ASP A O 1
ATOM 2350 N N . GLY A 1 290 ? 3.254 -1.048 -6.806 1.00 96.38 290 GLY A N 1
ATOM 2351 C CA . GLY A 1 290 ? 3.198 -0.998 -5.362 1.00 96.38 290 GLY A CA 1
ATOM 2352 C C . GLY A 1 290 ? 3.156 0.413 -4.806 1.00 96.38 290 GLY A C 1
ATOM 2353 O O . GLY A 1 290 ? 3.220 1.408 -5.525 1.00 96.38 290 GLY A O 1
ATOM 2354 N N . GLY A 1 291 ? 3.056 0.515 -3.494 1.00 96.62 291 GLY A N 1
ATOM 2355 C CA . GLY A 1 291 ? 2.912 1.778 -2.802 1.00 96.62 291 GLY A CA 1
ATOM 2356 C C . GLY A 1 291 ? 2.587 1.553 -1.340 1.00 96.62 291 GLY A C 1
ATOM 2357 O O . GLY A 1 291 ? 3.379 0.957 -0.621 1.00 96.62 291 GLY A O 1
ATOM 2358 N N . SER A 1 292 ? 1.457 2.076 -0.878 1.00 97.69 292 SER A N 1
ATOM 2359 C CA . SER A 1 292 ? 1.083 1.963 0.532 1.00 97.69 292 SER A CA 1
ATOM 2360 C C . SER A 1 292 ? 0.559 0.569 0.881 1.00 97.69 292 SER A C 1
ATOM 2362 O O . SER A 1 292 ? -0.306 0.044 0.196 1.00 97.69 292 SER A O 1
ATOM 2364 N N . ASP A 1 293 ? 0.975 0.034 2.025 1.00 97.94 293 ASP A N 1
ATOM 2365 C CA . ASP A 1 293 ? 0.434 -1.181 2.659 1.00 97.94 293 ASP A CA 1
ATOM 2366 C C . ASP A 1 293 ? -0.905 -0.974 3.400 1.00 97.94 293 ASP A C 1
ATOM 2368 O O . ASP A 1 293 ? -1.443 -1.895 4.010 1.00 97.94 293 ASP A O 1
ATOM 2372 N N . TRP A 1 294 ? -1.453 0.237 3.331 1.00 98.62 294 TRP A N 1
ATOM 2373 C CA . TRP A 1 294 ? -2.791 0.588 3.802 1.00 98.62 294 TRP A CA 1
ATOM 2374 C C . TRP A 1 294 ? -3.696 0.529 2.589 1.00 98.62 294 TRP A C 1
ATOM 2376 O O . TRP A 1 294 ? -3.471 1.290 1.641 1.00 98.62 294 TRP A O 1
ATOM 2386 N N . VAL A 1 295 ? -4.657 -0.386 2.598 1.00 98.62 295 VAL A N 1
ATOM 2387 C CA . VAL A 1 295 ? -5.476 -0.729 1.434 1.00 98.62 295 VAL A CA 1
ATOM 2388 C C . VAL A 1 295 ? -6.949 -0.789 1.821 1.00 98.62 295 VAL A C 1
ATOM 2390 O O . VAL A 1 295 ? -7.291 -1.108 2.959 1.00 98.62 295 VAL A O 1
ATOM 2393 N N . VAL A 1 296 ? -7.825 -0.496 0.858 1.00 98.75 296 VAL A N 1
ATOM 2394 C CA . VAL A 1 296 ? -9.261 -0.774 0.986 1.00 98.75 296 VAL A CA 1
ATOM 2395 C C . VAL A 1 296 ? -9.671 -1.625 -0.200 1.00 98.75 296 VAL A C 1
ATOM 2397 O O . VAL A 1 296 ? -9.621 -1.165 -1.343 1.00 98.75 296 VAL A O 1
ATOM 2400 N N . LEU A 1 297 ? -10.005 -2.881 0.067 1.00 98.81 297 LEU A N 1
ATOM 2401 C CA . LEU A 1 297 ? -10.212 -3.896 -0.962 1.00 98.81 297 LEU A CA 1
ATOM 2402 C C . LEU A 1 297 ? -11.651 -4.386 -0.934 1.00 98.81 297 LEU A C 1
ATOM 2404 O O . LEU A 1 297 ? -12.243 -4.502 0.138 1.00 98.81 297 LEU A O 1
ATOM 2408 N N . THR A 1 298 ? -12.202 -4.701 -2.101 1.00 98.81 298 THR A N 1
ATOM 2409 C CA . THR A 1 298 ? -13.506 -5.363 -2.178 1.00 98.81 298 THR A CA 1
ATOM 2410 C C . THR A 1 298 ? -13.395 -6.800 -1.681 1.00 98.81 298 THR A C 1
ATOM 2412 O O . THR A 1 298 ? -12.321 -7.416 -1.745 1.00 98.81 298 THR A O 1
ATOM 2415 N N . ARG A 1 299 ? -14.512 -7.361 -1.212 1.00 98.56 299 ARG A N 1
ATOM 2416 C CA . ARG A 1 299 ? -14.584 -8.782 -0.865 1.00 98.56 299 ARG A CA 1
ATOM 2417 C C . ARG A 1 299 ? -14.152 -9.681 -2.013 1.00 98.56 299 ARG A C 1
ATOM 2419 O O . ARG A 1 299 ? -13.227 -10.466 -1.831 1.00 98.56 299 ARG A O 1
ATOM 2426 N N . ASP A 1 300 ? -14.727 -9.502 -3.197 1.00 98.50 300 ASP A N 1
ATOM 2427 C CA . ASP A 1 300 ? -14.430 -10.351 -4.357 1.00 98.50 300 ASP A CA 1
ATOM 2428 C C . ASP A 1 300 ? -12.941 -10.349 -4.720 1.00 98.50 300 ASP A C 1
ATOM 2430 O O . ASP A 1 300 ? -12.341 -11.410 -4.895 1.00 98.50 300 ASP A O 1
ATOM 2434 N N . PHE A 1 301 ? -12.298 -9.175 -4.728 1.00 98.75 301 PHE A N 1
ATOM 2435 C CA . PHE A 1 301 ? -10.868 -9.082 -5.024 1.00 98.75 301 PHE A CA 1
ATOM 2436 C C . PHE A 1 301 ? -10.007 -9.745 -3.939 1.00 98.75 301 PHE A C 1
ATOM 2438 O O . PHE A 1 301 ? -9.008 -10.404 -4.233 1.00 98.75 301 PHE A O 1
ATOM 2445 N N . THR A 1 302 ? -10.403 -9.608 -2.675 1.00 98.62 302 THR A N 1
ATOM 2446 C CA . THR A 1 302 ? -9.701 -10.232 -1.547 1.00 98.62 302 THR A CA 1
ATOM 2447 C C . THR A 1 302 ? -9.855 -11.757 -1.567 1.00 98.62 302 THR A C 1
ATOM 2449 O O . THR A 1 302 ? -8.887 -12.482 -1.333 1.00 98.62 302 THR A O 1
ATOM 2452 N N . MET A 1 303 ? -11.034 -12.264 -1.932 1.00 98.56 303 MET A N 1
ATOM 2453 C CA . MET A 1 303 ? -11.268 -13.697 -2.126 1.00 98.56 303 MET A CA 1
ATOM 2454 C C . MET A 1 303 ? -10.501 -14.231 -3.339 1.00 98.56 303 MET A C 1
ATOM 2456 O O .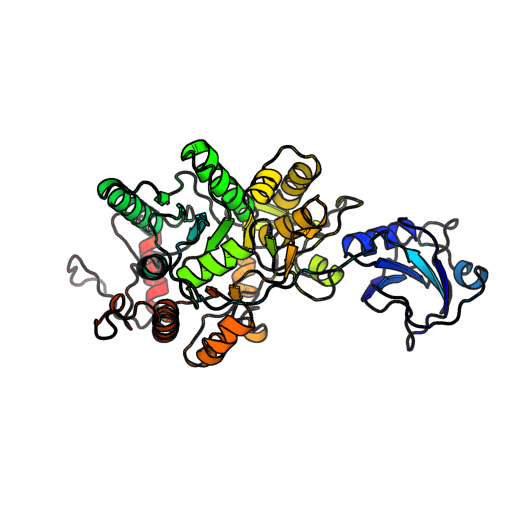 MET A 1 303 ? -9.887 -15.296 -3.258 1.00 98.56 303 MET A O 1
ATOM 2460 N N . PHE A 1 304 ? -10.423 -13.466 -4.433 1.00 98.69 304 PHE A N 1
ATOM 2461 C CA . PHE A 1 304 ? -9.546 -13.783 -5.561 1.00 98.69 304 PHE A CA 1
ATOM 2462 C C . PHE A 1 304 ? -8.079 -13.880 -5.119 1.00 98.69 304 PHE A C 1
ATOM 2464 O O . PHE A 1 304 ? -7.387 -14.837 -5.474 1.00 98.69 304 PHE A O 1
ATOM 2471 N N . ALA A 1 305 ? -7.620 -12.968 -4.257 1.00 98.56 305 ALA A N 1
ATOM 2472 C CA . ALA A 1 305 ? -6.276 -13.000 -3.687 1.00 98.56 305 ALA A CA 1
ATOM 2473 C C . ALA A 1 305 ? -5.988 -14.233 -2.814 1.00 98.56 305 ALA A C 1
ATOM 2475 O O . ALA A 1 305 ? -4.820 -14.599 -2.665 1.00 98.56 305 ALA A O 1
ATOM 2476 N N . LEU A 1 306 ? -7.017 -14.899 -2.280 1.00 98.12 306 LEU A N 1
ATOM 2477 C CA . LEU A 1 306 ? -6.935 -16.172 -1.550 1.00 98.12 306 LEU A CA 1
ATOM 2478 C C . LEU A 1 306 ? -7.101 -17.412 -2.441 1.00 98.12 306 LEU A C 1
ATOM 2480 O O . LEU A 1 306 ? -6.687 -18.505 -2.050 1.00 98.12 306 LEU A O 1
ATOM 2484 N N . SER A 1 307 ? -7.681 -17.249 -3.629 1.00 98.19 307 SER A N 1
ATOM 2485 C CA . SER A 1 307 ? -8.078 -18.341 -4.522 1.00 98.19 307 SER A CA 1
ATOM 2486 C C . SER A 1 307 ? -6.902 -19.177 -5.046 1.00 98.19 307 SER A C 1
ATOM 2488 O O . SER A 1 307 ? -5.734 -18.789 -4.953 1.00 98.19 307 SER A O 1
ATOM 2490 N N . GLN A 1 308 ? -7.204 -20.328 -5.649 1.00 97.94 308 GLN A N 1
ATOM 2491 C CA . GLN A 1 308 ? -6.214 -21.181 -6.321 1.00 97.94 308 GLN A CA 1
ATOM 2492 C C . GLN A 1 308 ? -5.901 -20.747 -7.761 1.00 97.94 308 GLN A C 1
ATOM 2494 O O . GLN A 1 308 ? -5.201 -21.474 -8.471 1.00 97.94 308 GLN A O 1
ATOM 2499 N N . ASP A 1 309 ? -6.377 -19.572 -8.187 1.00 97.81 309 ASP A N 1
ATOM 2500 C CA . ASP A 1 309 ? -6.024 -19.008 -9.486 1.00 97.81 309 ASP A CA 1
ATOM 2501 C C . ASP A 1 309 ? -4.488 -18.982 -9.670 1.00 97.81 309 ASP A C 1
ATOM 2503 O O . ASP A 1 309 ? -3.765 -18.604 -8.736 1.00 97.81 309 ASP A O 1
ATOM 2507 N N . PRO A 1 310 ? -3.950 -19.391 -10.838 1.00 96.12 310 PRO A N 1
ATOM 2508 C CA . PRO A 1 310 ? -2.508 -19.471 -11.055 1.00 96.12 310 PRO A CA 1
ATOM 2509 C C . PRO A 1 310 ? -1.758 -18.156 -10.818 1.00 96.12 310 PRO A C 1
ATOM 2511 O O . PRO A 1 310 ? -0.631 -18.193 -10.317 1.00 96.12 310 PRO A O 1
ATOM 2514 N N . LEU A 1 311 ? -2.358 -17.005 -11.148 1.00 96.06 311 LEU A N 1
ATOM 2515 C CA . LEU A 1 311 ? -1.762 -15.695 -10.896 1.00 96.06 311 LEU A CA 1
ATOM 2516 C C . LEU A 1 311 ? -1.745 -15.401 -9.396 1.00 96.06 311 LEU A C 1
ATOM 2518 O O . LEU A 1 311 ? -0.691 -15.054 -8.862 1.00 96.06 311 LEU A O 1
ATOM 2522 N N . ALA A 1 312 ? -2.883 -15.563 -8.716 1.00 97.50 312 ALA A N 1
ATOM 2523 C CA . ALA A 1 312 ? -2.988 -15.299 -7.283 1.00 97.50 312 ALA A CA 1
ATOM 2524 C C . ALA A 1 312 ? -2.043 -16.201 -6.476 1.00 97.50 312 ALA A C 1
ATOM 2526 O O . ALA A 1 312 ? -1.241 -15.710 -5.679 1.00 97.50 312 ALA A O 1
ATOM 2527 N N . ARG A 1 313 ? -2.064 -17.513 -6.739 1.00 97.19 313 ARG A N 1
ATOM 2528 C CA . ARG A 1 313 ? -1.174 -18.493 -6.102 1.00 97.19 313 ARG A CA 1
ATOM 2529 C C . ARG A 1 313 ? 0.295 -18.202 -6.390 1.00 97.19 313 ARG A C 1
ATOM 2531 O O . ARG A 1 313 ? 1.081 -18.105 -5.454 1.00 97.19 313 ARG A O 1
ATOM 2538 N N . GLY A 1 314 ? 0.652 -17.984 -7.656 1.00 95.50 314 GLY A N 1
ATOM 2539 C CA . GLY A 1 314 ? 2.031 -17.686 -8.040 1.00 95.50 314 GLY A CA 1
ATOM 2540 C C . GLY A 1 314 ? 2.560 -16.399 -7.404 1.00 95.50 314 GLY A C 1
ATOM 2541 O O . GLY A 1 314 ? 3.712 -16.351 -6.972 1.00 95.50 314 GLY A O 1
ATOM 2542 N N . LEU A 1 315 ? 1.726 -15.359 -7.290 1.00 96.06 315 LEU A N 1
ATOM 2543 C CA . LEU A 1 315 ? 2.104 -14.133 -6.591 1.00 96.06 315 LEU A CA 1
ATOM 2544 C C . LEU A 1 315 ? 2.250 -14.354 -5.084 1.00 96.06 315 LEU A C 1
ATOM 2546 O O . LEU A 1 315 ? 3.208 -13.833 -4.519 1.00 96.06 315 LEU A O 1
ATOM 2550 N N . ARG A 1 316 ? 1.394 -15.151 -4.432 1.00 97.25 316 ARG A N 1
ATOM 2551 C CA . ARG A 1 316 ? 1.587 -15.491 -3.009 1.00 97.25 316 ARG A CA 1
ATOM 2552 C C . ARG A 1 316 ? 2.931 -16.188 -2.780 1.00 97.25 316 ARG A C 1
ATOM 2554 O O . ARG A 1 316 ? 3.674 -15.769 -1.896 1.00 97.25 316 ARG A O 1
ATOM 2561 N N . ASP A 1 317 ? 3.295 -17.148 -3.629 1.00 94.69 317 ASP A N 1
ATOM 2562 C CA . ASP A 1 317 ? 4.572 -17.873 -3.530 1.00 94.69 317 ASP A CA 1
ATOM 2563 C C . ASP A 1 317 ? 5.787 -16.937 -3.680 1.00 94.69 317 ASP A C 1
ATOM 2565 O O . ASP A 1 317 ? 6.793 -17.051 -2.975 1.00 94.69 317 ASP A O 1
ATOM 2569 N N . ILE A 1 318 ? 5.701 -15.963 -4.590 1.00 93.19 318 ILE A N 1
ATOM 2570 C CA . ILE A 1 318 ? 6.774 -14.984 -4.808 1.00 93.19 318 ILE A CA 1
ATOM 2571 C C . ILE A 1 318 ? 6.885 -14.023 -3.633 1.00 93.19 318 ILE A C 1
ATOM 2573 O O . ILE A 1 318 ? 7.997 -13.770 -3.156 1.00 93.19 318 ILE A O 1
ATOM 2577 N N . PHE A 1 319 ? 5.747 -13.479 -3.199 1.00 95.69 319 PHE A N 1
ATOM 2578 C CA . PHE A 1 319 ? 5.683 -12.461 -2.159 1.00 95.69 319 PHE A CA 1
ATOM 2579 C C . PHE A 1 319 ? 5.941 -13.024 -0.756 1.00 95.69 319 PHE A C 1
ATOM 2581 O O . PHE A 1 319 ? 6.317 -12.258 0.125 1.00 95.69 319 PHE A O 1
ATOM 2588 N N . ALA A 1 320 ? 5.887 -14.347 -0.571 1.00 95.31 320 ALA A N 1
ATOM 2589 C CA . ALA A 1 320 ? 6.370 -15.016 0.638 1.00 95.31 320 ALA A CA 1
ATOM 2590 C C . ALA A 1 320 ? 7.867 -14.773 0.914 1.00 95.31 320 ALA A C 1
ATOM 2592 O O . ALA A 1 320 ? 8.312 -14.894 2.049 1.00 95.31 320 ALA A O 1
ATOM 2593 N N . ASN A 1 321 ? 8.646 -14.405 -0.111 1.00 94.69 321 ASN A N 1
ATOM 2594 C CA . ASN A 1 321 ? 10.079 -14.118 0.008 1.00 94.69 321 ASN A CA 1
ATOM 2595 C C . ASN A 1 321 ? 10.430 -12.694 -0.463 1.00 94.69 321 ASN A C 1
ATOM 2597 O O . ASN A 1 321 ? 11.492 -12.452 -1.053 1.00 94.69 321 ASN A O 1
ATOM 2601 N N . VAL A 1 322 ? 9.495 -11.760 -0.280 1.00 95.19 322 VAL A N 1
ATOM 2602 C CA . VAL A 1 322 ? 9.630 -10.337 -0.608 1.00 95.19 322 VAL A CA 1
ATOM 2603 C C . VAL A 1 322 ? 9.582 -9.516 0.677 1.00 95.19 322 VAL A C 1
ATOM 2605 O O . VAL A 1 322 ? 8.742 -9.737 1.542 1.00 95.19 322 VAL A O 1
ATOM 2608 N N . LEU A 1 323 ? 10.477 -8.535 0.777 1.00 96.19 323 LEU A N 1
ATOM 2609 C CA . LEU A 1 323 ? 10.427 -7.505 1.808 1.00 96.19 323 LEU A CA 1
ATOM 2610 C C . LEU A 1 323 ? 9.201 -6.600 1.610 1.00 96.19 323 LEU A C 1
ATOM 2612 O O . LEU A 1 323 ? 8.954 -6.169 0.486 1.00 96.19 323 LEU A O 1
ATOM 2616 N N . LEU A 1 324 ? 8.500 -6.243 2.695 1.00 96.50 324 LEU A N 1
ATOM 2617 C CA . LEU A 1 324 ? 7.317 -5.360 2.652 1.00 96.50 324 LEU A CA 1
ATOM 2618 C C . LEU A 1 324 ? 6.254 -5.872 1.653 1.00 96.50 324 LEU A C 1
ATOM 2620 O O . LEU A 1 324 ? 5.847 -5.144 0.745 1.00 96.50 324 LEU A O 1
ATOM 2624 N N . PRO A 1 325 ? 5.793 -7.131 1.771 1.00 97.38 325 PRO A N 1
ATOM 2625 C CA . PRO A 1 325 ? 5.031 -7.779 0.707 1.00 97.38 325 PRO A CA 1
ATOM 2626 C C . PRO A 1 325 ? 3.693 -7.093 0.410 1.00 97.38 325 PRO A C 1
ATOM 2628 O O . PRO A 1 325 ? 3.303 -6.997 -0.751 1.00 97.38 325 PRO A O 1
ATOM 2631 N N . VAL A 1 326 ? 3.009 -6.560 1.426 1.00 98.12 326 VAL A N 1
ATOM 2632 C CA . VAL A 1 326 ? 1.711 -5.880 1.264 1.00 98.12 326 VAL A CA 1
ATOM 2633 C C . VAL A 1 326 ? 1.847 -4.584 0.452 1.00 98.12 326 VAL A C 1
ATOM 2635 O O . VAL A 1 326 ? 0.938 -4.241 -0.303 1.00 98.12 326 VAL A O 1
ATOM 2638 N N . GLU A 1 327 ? 3.010 -3.918 0.494 1.00 98.00 327 GLU A N 1
ATOM 2639 C CA . GLU A 1 327 ? 3.282 -2.726 -0.323 1.00 98.00 327 GLU A CA 1
ATOM 2640 C C . GLU A 1 327 ? 3.314 -3.037 -1.829 1.00 98.00 327 GLU A C 1
ATOM 2642 O O . GLU A 1 327 ? 3.233 -2.111 -2.626 1.00 98.00 327 GLU A O 1
ATOM 2647 N N . GLY A 1 328 ? 3.398 -4.304 -2.258 1.00 96.94 328 GLY A N 1
ATOM 2648 C CA . GLY A 1 328 ? 3.408 -4.672 -3.682 1.00 96.94 328 GLY A CA 1
ATOM 2649 C C . GLY A 1 328 ? 2.386 -5.731 -4.097 1.00 96.94 328 GLY A C 1
ATOM 2650 O O . GLY A 1 328 ? 1.938 -5.708 -5.241 1.00 96.94 328 GLY A O 1
ATOM 2651 N N . PHE A 1 329 ? 1.982 -6.634 -3.198 1.00 98.25 329 PHE A N 1
ATOM 2652 C CA . PHE A 1 329 ? 1.191 -7.820 -3.538 1.00 98.25 329 PHE A CA 1
ATOM 2653 C C . PHE A 1 329 ? -0.170 -7.460 -4.137 1.00 98.25 329 PHE A C 1
ATOM 2655 O O . PHE A 1 329 ? -0.447 -7.829 -5.275 1.00 98.25 329 PHE A O 1
ATOM 2662 N N . PHE A 1 330 ? -0.994 -6.690 -3.418 1.00 98.62 330 PHE A N 1
ATOM 2663 C CA . PHE A 1 330 ? -2.343 -6.340 -3.882 1.00 98.62 330 PHE A CA 1
ATOM 2664 C C . PHE A 1 330 ? -2.321 -5.448 -5.127 1.00 98.62 330 PHE A C 1
ATOM 2666 O O . PHE A 1 330 ? -3.114 -5.651 -6.040 1.00 98.62 330 PHE A O 1
ATOM 2673 N N . HIS A 1 331 ? -1.363 -4.522 -5.210 1.00 97.94 331 HIS A N 1
ATOM 2674 C CA . HIS A 1 331 ? -1.145 -3.678 -6.388 1.00 97.94 331 HIS A CA 1
ATOM 2675 C C . HIS A 1 331 ? -0.816 -4.525 -7.620 1.00 97.94 331 HIS A C 1
ATOM 2677 O O . HIS A 1 331 ? -1.483 -4.429 -8.647 1.00 97.94 331 HIS A O 1
ATOM 2683 N N . THR A 1 332 ? 0.174 -5.410 -7.487 1.00 97.06 332 THR A N 1
ATOM 2684 C CA . THR A 1 332 ? 0.613 -6.314 -8.554 1.00 97.06 332 THR A CA 1
ATOM 2685 C C . THR A 1 332 ? -0.487 -7.309 -8.931 1.00 97.06 332 THR A C 1
ATOM 2687 O O . THR A 1 332 ? -0.665 -7.608 -10.107 1.00 97.06 332 THR A O 1
ATOM 2690 N N . LEU A 1 333 ? -1.269 -7.808 -7.978 1.00 98.00 333 LEU A N 1
ATOM 2691 C CA . LEU A 1 333 ? -2.367 -8.722 -8.275 1.00 98.00 333 LEU A CA 1
ATOM 2692 C C . LEU A 1 333 ? -3.500 -8.021 -9.036 1.00 98.00 333 LEU A C 1
ATOM 2694 O O . LEU A 1 333 ? -3.922 -8.505 -10.086 1.00 98.00 333 LEU A O 1
ATOM 2698 N N . ALA A 1 334 ? -3.966 -6.866 -8.552 1.00 97.31 334 ALA A N 1
ATOM 2699 C CA . ALA A 1 334 ? -5.064 -6.126 -9.174 1.00 97.31 334 ALA A CA 1
ATOM 2700 C C . ALA A 1 334 ? -4.717 -5.740 -10.615 1.00 97.31 334 ALA A C 1
ATOM 2702 O O . ALA A 1 334 ? -5.495 -5.942 -11.541 1.00 97.31 334 ALA A O 1
ATOM 2703 N N . ILE A 1 335 ? -3.499 -5.244 -10.822 1.00 95.00 335 ILE A N 1
ATOM 2704 C CA . ILE A 1 335 ? -3.079 -4.668 -12.094 1.00 95.00 335 ILE A CA 1
ATOM 2705 C C . ILE A 1 335 ? -2.820 -5.708 -13.206 1.00 95.00 335 ILE A C 1
ATOM 2707 O O . ILE A 1 335 ? -2.697 -5.330 -14.376 1.00 95.00 335 ILE A O 1
ATOM 2711 N N . ASN A 1 336 ? -2.729 -6.996 -12.847 1.00 95.25 336 ASN A N 1
ATOM 2712 C CA . ASN A 1 336 ? -2.541 -8.127 -13.767 1.00 95.25 336 ASN A CA 1
ATOM 2713 C C . ASN A 1 336 ? -3.745 -9.089 -13.805 1.00 95.25 336 ASN A C 1
ATOM 2715 O O . ASN A 1 336 ? -3.635 -10.152 -14.410 1.00 95.25 336 ASN A O 1
ATOM 2719 N N . SER A 1 337 ? -4.867 -8.750 -13.169 1.00 95.88 337 SER A N 1
ATOM 2720 C CA . SER A 1 337 ? -6.082 -9.576 -13.139 1.00 95.88 337 SER A CA 1
ATOM 2721 C C . SER A 1 337 ? -7.272 -8.851 -13.776 1.00 95.88 337 SER A C 1
ATOM 2723 O O . SER A 1 337 ? -7.153 -7.716 -14.248 1.00 95.88 337 SER A O 1
ATOM 2725 N N . GLU A 1 338 ? -8.438 -9.498 -13.775 1.00 95.31 338 GLU A N 1
ATOM 2726 C CA . GLU A 1 338 ? -9.710 -8.896 -14.203 1.00 95.31 338 GLU A CA 1
ATOM 2727 C C . GLU A 1 338 ? -10.079 -7.630 -13.408 1.00 95.31 338 GLU A C 1
ATOM 2729 O O . GLU A 1 338 ? -10.799 -6.765 -13.900 1.00 95.31 338 GLU A O 1
ATOM 2734 N N . TYR A 1 339 ? -9.501 -7.458 -12.217 1.00 96.62 339 TYR A N 1
ATOM 2735 C CA . TYR A 1 339 ? -9.726 -6.311 -11.344 1.00 96.62 339 TYR A CA 1
ATOM 2736 C C . TYR A 1 339 ? -8.942 -5.056 -11.757 1.00 96.62 339 TYR A C 1
ATOM 2738 O O . TYR A 1 339 ? -9.057 -4.030 -11.085 1.00 96.62 339 TYR A O 1
ATOM 2746 N N . CYS A 1 340 ? -8.165 -5.079 -12.845 1.00 94.69 340 CYS A N 1
ATOM 2747 C CA . CYS A 1 340 ? -7.311 -3.952 -13.234 1.00 94.69 340 CYS A CA 1
ATOM 2748 C C . CYS A 1 340 ? -8.092 -2.651 -13.502 1.00 94.69 340 CYS A C 1
ATOM 2750 O O . CYS A 1 340 ? -7.601 -1.569 -13.181 1.00 94.69 340 CYS A O 1
ATOM 2752 N N . SER A 1 341 ? -9.328 -2.748 -14.000 1.00 94.81 341 SER A N 1
ATOM 2753 C CA . SER A 1 341 ? -10.228 -1.610 -14.237 1.00 94.81 341 SER A CA 1
ATOM 2754 C C . SER A 1 341 ? -10.929 -1.100 -12.971 1.00 94.81 341 SER A C 1
ATOM 2756 O O . SER A 1 341 ? -11.487 -0.005 -12.985 1.00 94.81 341 SER A O 1
ATOM 2758 N N . SER A 1 342 ? -10.884 -1.853 -11.865 1.00 96.25 342 SER A N 1
ATOM 2759 C CA . SER A 1 342 ? -11.507 -1.490 -10.582 1.00 96.25 342 SER A CA 1
ATOM 2760 C C . SER A 1 342 ? -10.616 -0.623 -9.685 1.00 96.25 342 SER A C 1
ATOM 2762 O O . SER A 1 342 ? -11.071 -0.133 -8.650 1.00 96.25 342 SER A O 1
ATOM 2764 N N . ILE A 1 343 ? -9.343 -0.440 -10.054 1.00 96.88 343 ILE A N 1
ATOM 2765 C CA . ILE A 1 343 ? -8.345 0.252 -9.231 1.00 96.88 343 ILE A CA 1
ATOM 2766 C C . ILE A 1 343 ? -8.637 1.752 -9.202 1.00 96.88 343 ILE A C 1
ATOM 2768 O O . ILE A 1 343 ? -8.650 2.418 -10.238 1.00 96.88 343 ILE A O 1
ATOM 2772 N N . VAL A 1 344 ? -8.807 2.296 -8.002 1.00 97.38 344 VAL A N 1
ATOM 2773 C CA . VAL A 1 344 ? -8.954 3.724 -7.718 1.00 97.38 344 VAL A CA 1
ATOM 2774 C C . VAL A 1 344 ? -7.670 4.257 -7.103 1.00 97.38 344 VAL A C 1
ATOM 2776 O O . VAL A 1 344 ? -7.095 3.645 -6.203 1.00 97.38 344 VAL A O 1
ATOM 2779 N N . LYS A 1 345 ? -7.236 5.432 -7.571 1.00 95.56 345 LYS A N 1
ATOM 2780 C CA . LYS A 1 345 ? -6.069 6.123 -7.028 1.00 95.56 345 LYS A CA 1
ATOM 2781 C C . LYS A 1 345 ? -6.326 6.588 -5.603 1.00 95.56 345 LYS A C 1
ATOM 2783 O O . LYS A 1 345 ? -7.187 7.434 -5.364 1.00 95.56 345 LYS A O 1
ATOM 2788 N N . GLY A 1 346 ? -5.447 6.165 -4.708 1.00 95.12 346 GLY A N 1
ATOM 2789 C CA . GLY A 1 346 ? -5.484 6.556 -3.308 1.00 95.12 346 GLY A CA 1
ATOM 2790 C C . GLY A 1 346 ? -6.082 5.449 -2.459 1.00 95.12 346 GLY A C 1
ATOM 2791 O O . GLY A 1 346 ? -6.747 4.553 -2.953 1.00 95.12 346 GLY A O 1
ATOM 2792 N N . ASN A 1 347 ? -5.794 5.501 -1.168 1.00 97.00 347 ASN A N 1
ATOM 2793 C CA . ASN A 1 347 ? -6.115 4.441 -0.218 1.00 97.00 347 ASN A CA 1
ATOM 2794 C C . ASN A 1 347 ? -6.884 4.958 0.998 1.00 97.00 347 ASN A C 1
ATOM 2796 O O . ASN A 1 347 ? -6.895 4.306 2.034 1.00 97.00 347 ASN A O 1
ATOM 2800 N N . LEU A 1 348 ? -7.463 6.157 0.902 1.00 98.06 348 LEU A N 1
ATOM 2801 C CA . LEU A 1 348 ? -8.199 6.826 1.980 1.00 98.06 348 LEU A CA 1
ATOM 2802 C C . LEU A 1 348 ? -7.353 7.200 3.217 1.00 98.06 348 LEU A C 1
ATOM 2804 O O . LEU A 1 348 ? -7.908 7.675 4.208 1.00 98.06 348 LEU A O 1
ATOM 2808 N N . HIS A 1 349 ? -6.025 7.046 3.157 1.00 98.12 349 HIS A N 1
ATOM 2809 C CA . HIS A 1 349 ? -5.113 7.308 4.271 1.00 98.12 349 HIS A CA 1
ATOM 2810 C C . HIS A 1 349 ? -4.175 8.489 4.000 1.00 98.12 349 HIS A C 1
ATOM 2812 O O . HIS A 1 349 ? -3.683 8.704 2.890 1.00 98.12 349 HIS A O 1
ATOM 2818 N N . LEU A 1 350 ? -3.841 9.219 5.063 1.00 97.94 350 LEU A N 1
ATOM 2819 C CA . LEU A 1 350 ? -2.794 10.232 5.074 1.00 97.94 350 LEU A CA 1
ATOM 2820 C C . LEU A 1 350 ? -1.645 9.810 5.980 1.00 97.94 350 LEU A C 1
ATOM 2822 O O . LEU A 1 350 ? -1.780 9.778 7.198 1.00 97.94 350 LEU A O 1
ATOM 2826 N N . ALA A 1 351 ? -0.475 9.595 5.385 1.00 97.19 351 ALA A N 1
ATOM 2827 C CA . ALA A 1 351 ? 0.759 9.340 6.116 1.00 97.19 351 ALA A CA 1
ATOM 2828 C C . ALA A 1 351 ? 1.637 10.605 6.218 1.00 97.19 351 ALA A C 1
ATOM 2830 O O . ALA A 1 351 ? 1.943 11.245 5.207 1.00 97.19 351 ALA A O 1
ATOM 2831 N N . ASN A 1 352 ? 2.106 10.958 7.422 1.00 96.50 352 ASN A N 1
ATOM 2832 C CA . ASN A 1 352 ? 2.953 12.142 7.657 1.00 96.50 352 ASN A CA 1
ATOM 2833 C C . ASN A 1 352 ? 4.428 11.914 7.265 1.00 96.50 352 ASN A C 1
ATOM 2835 O O . ASN A 1 352 ? 5.333 11.851 8.104 1.00 96.50 352 ASN A O 1
ATOM 2839 N N . TRP A 1 353 ? 4.702 11.780 5.969 1.00 93.62 353 TRP A N 1
ATOM 2840 C CA . TRP A 1 353 ? 6.057 11.556 5.468 1.00 93.62 353 TRP A CA 1
ATOM 2841 C C . TRP A 1 353 ? 6.939 12.813 5.555 1.00 93.62 353 TRP A C 1
ATOM 2843 O O . TRP A 1 353 ? 6.694 13.814 4.885 1.00 93.62 353 TRP A O 1
ATOM 2853 N N . LYS A 1 354 ? 8.047 12.731 6.307 1.00 92.81 354 LYS A N 1
ATOM 2854 C CA . LYS A 1 354 ? 9.168 13.692 6.260 1.00 92.81 354 LYS A CA 1
ATOM 2855 C C . LYS A 1 354 ? 10.485 12.931 6.091 1.00 92.81 354 LYS A C 1
ATOM 2857 O O . LYS A 1 354 ? 11.123 12.551 7.070 1.00 92.81 354 LYS A O 1
ATOM 2862 N N . ARG A 1 355 ? 10.898 12.687 4.839 1.00 88.50 355 ARG A N 1
ATOM 2863 C CA . ARG A 1 355 ? 11.993 11.750 4.490 1.00 88.50 355 ARG A CA 1
ATOM 2864 C C . ARG A 1 355 ? 13.313 12.029 5.221 1.00 88.50 355 ARG A C 1
ATOM 2866 O O . ARG A 1 355 ? 13.910 11.091 5.732 1.00 88.50 355 ARG A O 1
ATOM 2873 N N . LYS A 1 356 ? 13.721 13.300 5.358 1.00 89.00 356 LYS A N 1
ATOM 2874 C CA . LYS A 1 356 ? 14.950 13.687 6.086 1.00 89.00 356 LYS A CA 1
ATOM 2875 C C . LYS A 1 356 ? 14.966 13.226 7.552 1.00 89.00 356 LYS A C 1
ATOM 2877 O O . LYS A 1 356 ? 16.033 13.027 8.114 1.00 89.00 356 LYS A O 1
ATOM 2882 N N . GLN A 1 357 ? 13.798 13.074 8.176 1.00 87.25 357 GLN A N 1
ATOM 2883 C CA . GLN A 1 357 ? 13.674 12.676 9.580 1.00 87.25 357 GLN A CA 1
ATOM 2884 C C . GLN A 1 357 ? 13.292 11.199 9.730 1.00 87.25 357 GLN A C 1
ATOM 2886 O O . GLN A 1 357 ? 13.863 10.521 10.579 1.00 87.25 357 GLN A O 1
ATOM 2891 N N . GLY A 1 358 ? 12.359 10.708 8.907 1.00 87.75 358 GLY A N 1
ATOM 2892 C CA . GLY A 1 358 ? 11.776 9.366 9.016 1.00 87.75 358 GLY A CA 1
ATOM 2893 C C . GLY A 1 358 ? 12.560 8.240 8.335 1.00 87.75 358 GLY A C 1
ATOM 2894 O O . GLY A 1 358 ? 12.242 7.074 8.546 1.00 87.75 358 GLY A O 1
ATOM 2895 N N . CYS A 1 359 ? 13.575 8.545 7.522 1.00 90.12 359 CYS A N 1
ATOM 2896 C CA . CYS A 1 359 ? 14.422 7.540 6.870 1.00 90.12 359 CYS A CA 1
ATOM 2897 C C . CYS A 1 359 ? 15.750 7.376 7.624 1.00 90.12 359 CYS A C 1
ATOM 2899 O O . CYS A 1 359 ? 16.775 7.923 7.218 1.00 90.12 359 CYS A O 1
ATOM 2901 N N . ARG A 1 360 ? 15.731 6.641 8.744 1.00 84.69 360 ARG A N 1
ATOM 2902 C CA . ARG A 1 360 ? 16.916 6.371 9.578 1.00 84.69 360 ARG A CA 1
ATOM 2903 C C . ARG A 1 360 ? 17.221 4.876 9.600 1.00 84.69 360 ARG A C 1
ATOM 2905 O O . ARG A 1 360 ? 16.611 4.118 10.345 1.00 84.69 360 ARG A O 1
ATOM 2912 N N . CYS A 1 361 ? 18.200 4.457 8.801 1.00 83.12 361 CYS A N 1
ATOM 2913 C CA . CYS A 1 361 ? 18.482 3.036 8.583 1.00 83.12 361 CYS A CA 1
ATOM 2914 C C . CYS A 1 361 ? 19.045 2.302 9.820 1.00 83.12 361 CYS A C 1
ATOM 2916 O O . CYS A 1 361 ? 18.841 1.101 9.966 1.00 83.12 361 CYS A O 1
ATOM 2918 N N . ALA A 1 362 ? 19.717 3.010 10.736 1.00 73.62 362 ALA A N 1
ATOM 2919 C CA . ALA A 1 362 ? 20.440 2.398 11.856 1.00 73.62 362 ALA A CA 1
ATOM 2920 C C . ALA A 1 362 ? 19.566 1.516 12.769 1.00 73.62 362 ALA A C 1
ATOM 2922 O O . ALA A 1 362 ? 20.005 0.443 13.170 1.00 73.62 362 ALA A O 1
ATOM 2923 N N . MET A 1 363 ? 18.328 1.932 13.068 1.00 74.88 363 MET A N 1
ATOM 2924 C CA . MET A 1 363 ? 17.432 1.144 13.927 1.00 74.88 363 MET A CA 1
ATOM 2925 C C . MET A 1 363 ? 16.869 -0.086 13.206 1.00 74.88 363 MET A C 1
ATOM 2927 O O . MET A 1 363 ? 16.762 -1.151 13.807 1.00 74.88 363 MET A O 1
ATOM 2931 N N . LEU A 1 364 ? 16.558 0.039 11.913 1.00 82.62 364 LEU A N 1
ATOM 2932 C CA . LEU A 1 364 ? 15.938 -1.036 11.133 1.00 82.62 364 LEU A CA 1
ATOM 2933 C C . LEU A 1 364 ? 16.923 -2.149 10.761 1.00 82.62 364 LEU A C 1
ATOM 2935 O O . LEU A 1 364 ? 16.515 -3.301 10.690 1.00 82.62 364 LEU A O 1
ATOM 2939 N N . ARG A 1 365 ? 18.226 -1.856 10.630 1.00 85.38 365 ARG A N 1
ATOM 2940 C CA . ARG A 1 365 ? 19.258 -2.873 10.330 1.00 85.38 365 ARG A CA 1
ATOM 2941 C C . ARG A 1 365 ? 19.320 -4.029 11.335 1.00 85.38 365 ARG A C 1
ATOM 2943 O O . ARG A 1 365 ? 19.787 -5.117 11.000 1.00 85.38 365 ARG A O 1
ATOM 2950 N N . LYS A 1 366 ? 18.834 -3.815 12.562 1.00 86.12 366 LYS A N 1
ATOM 2951 C CA . LYS A 1 366 ? 18.714 -4.861 13.590 1.00 86.12 366 LYS A CA 1
ATOM 2952 C C . LYS A 1 366 ? 17.598 -5.869 13.301 1.00 86.12 366 LYS A C 1
ATOM 2954 O O . LYS A 1 366 ? 17.677 -6.993 13.776 1.00 86.12 366 LYS A O 1
ATOM 2959 N N . LEU A 1 367 ? 16.606 -5.490 12.5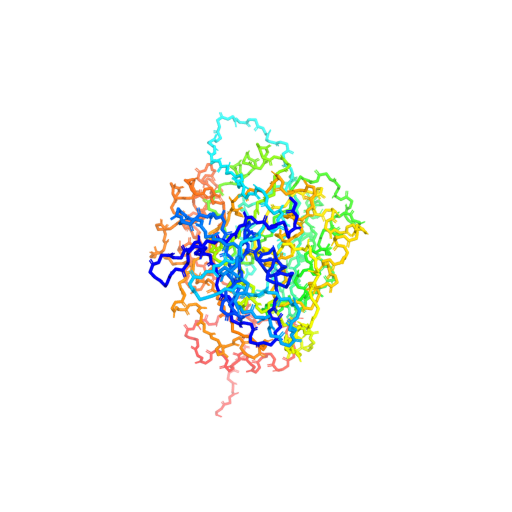00 1.00 88.81 367 LEU A N 1
ATOM 2960 C CA . LEU A 1 367 ? 15.447 -6.316 12.154 1.00 88.81 367 LEU A CA 1
ATOM 2961 C C . LEU A 1 367 ? 15.474 -6.793 10.698 1.00 88.81 367 LEU A C 1
ATOM 2963 O O . LEU A 1 367 ? 14.844 -7.793 10.376 1.00 88.81 367 LEU A O 1
ATOM 2967 N N . VAL A 1 368 ? 16.178 -6.087 9.810 1.00 93.44 36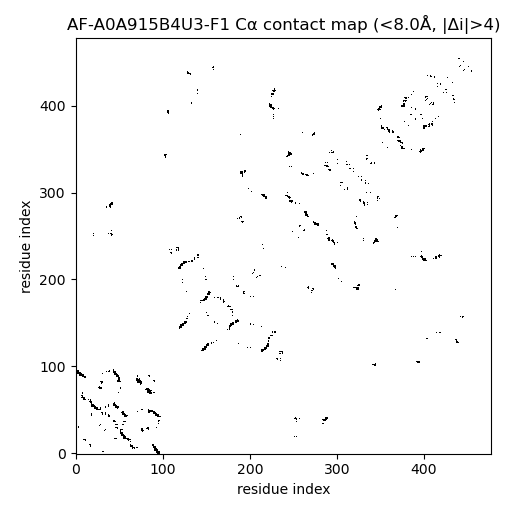8 VAL A N 1
ATOM 2968 C CA . VAL A 1 368 ? 16.169 -6.386 8.375 1.00 93.44 368 VAL A CA 1
ATOM 2969 C C . VAL A 1 368 ? 17.475 -6.009 7.682 1.00 93.44 368 VAL A C 1
ATOM 2971 O O . VAL A 1 368 ? 18.068 -4.968 7.966 1.00 93.44 368 VAL A O 1
ATOM 2974 N N . ASP A 1 369 ? 17.884 -6.809 6.699 1.00 94.31 369 ASP A N 1
ATOM 2975 C CA . ASP A 1 369 ? 19.009 -6.532 5.792 1.00 94.31 369 ASP A CA 1
ATOM 2976 C C . ASP A 1 369 ? 18.663 -5.495 4.703 1.00 94.31 369 ASP A C 1
ATOM 2978 O O . ASP A 1 369 ? 18.969 -5.656 3.518 1.00 94.31 369 ASP A O 1
ATOM 2982 N N . TRP A 1 370 ? 17.994 -4.409 5.095 1.00 94.94 370 TRP A N 1
ATOM 2983 C CA . TRP A 1 370 ? 17.579 -3.328 4.204 1.00 94.94 370 TRP A CA 1
ATOM 2984 C C . TRP A 1 370 ? 17.452 -1.996 4.950 1.00 94.94 370 TRP A C 1
ATOM 2986 O O . TRP A 1 370 ? 17.442 -1.940 6.180 1.00 94.94 370 TRP A O 1
ATOM 2996 N N . CYS A 1 371 ? 17.354 -0.897 4.203 1.00 92.50 371 CYS A N 1
ATOM 2997 C CA . CYS A 1 371 ? 17.064 0.415 4.770 1.00 92.50 371 CYS A CA 1
ATOM 2998 C C . CYS A 1 371 ? 15.613 0.798 4.499 1.00 92.50 371 CYS A C 1
ATOM 3000 O O . CYS A 1 371 ? 15.179 0.826 3.351 1.00 92.50 371 CYS A O 1
ATOM 3002 N N . GLY A 1 372 ? 14.892 1.150 5.558 1.00 90.31 372 GLY A N 1
ATOM 3003 C CA . GLY A 1 372 ? 13.505 1.586 5.482 1.00 90.31 372 GLY A CA 1
ATOM 3004 C C . GLY A 1 372 ? 13.284 3.030 5.904 1.00 90.31 372 GLY A C 1
ATOM 3005 O O . GLY A 1 372 ? 14.187 3.732 6.373 1.00 90.31 372 GLY A O 1
ATOM 3006 N N . CYS A 1 373 ? 12.034 3.452 5.766 1.00 92.19 373 CYS A N 1
ATOM 3007 C CA . CYS A 1 373 ? 11.535 4.708 6.296 1.00 92.19 373 CYS A CA 1
ATOM 3008 C C . CYS A 1 373 ? 10.234 4.460 7.056 1.00 92.19 373 CYS A C 1
ATOM 3010 O O . CYS A 1 373 ? 9.515 3.501 6.787 1.00 92.19 373 CYS A O 1
ATOM 3012 N N . SER A 1 374 ? 9.887 5.370 7.956 1.00 91.56 374 SER A N 1
ATOM 3013 C CA . SER A 1 374 ? 8.570 5.394 8.591 1.00 91.56 374 SER A CA 1
ATOM 3014 C C . SER A 1 374 ? 7.994 6.810 8.571 1.00 91.56 374 SER A C 1
ATOM 3016 O O . SER A 1 374 ? 8.762 7.781 8.635 1.00 91.56 374 SER A O 1
ATOM 3018 N N . PRO A 1 375 ? 6.664 6.962 8.442 1.00 94.56 375 PRO A N 1
ATOM 3019 C CA . PRO A 1 375 ? 6.026 8.259 8.604 1.00 94.56 375 PRO A CA 1
ATOM 3020 C C . PRO A 1 375 ? 6.199 8.745 10.046 1.00 94.56 375 PRO A C 1
ATOM 3022 O O . PRO A 1 375 ? 6.356 7.953 10.976 1.00 94.56 375 PRO A O 1
ATOM 3025 N N . LEU A 1 376 ? 6.190 10.063 10.226 1.00 95.38 376 LEU A N 1
ATOM 3026 C CA . LEU A 1 376 ? 6.269 10.659 11.552 1.00 95.38 376 LEU A CA 1
ATOM 3027 C C . LEU A 1 376 ? 4.907 10.658 12.243 1.00 95.38 376 LEU A C 1
ATOM 3029 O O . LEU A 1 376 ? 3.863 10.476 11.615 1.00 95.38 376 LEU A O 1
ATOM 3033 N N . VAL A 1 377 ? 4.931 10.929 13.543 1.00 96.62 377 VAL A N 1
ATOM 3034 C CA . VAL A 1 377 ? 3.716 11.201 14.302 1.00 96.62 377 VAL A CA 1
ATOM 3035 C C . VAL A 1 377 ? 3.219 12.619 14.012 1.00 96.62 377 VAL A C 1
ATOM 3037 O O . VAL A 1 377 ? 4.015 13.554 13.891 1.00 96.62 377 VAL A O 1
ATOM 3040 N N . PHE A 1 378 ? 1.908 12.781 13.848 1.00 97.56 378 PHE A N 1
ATOM 3041 C CA . PHE A 1 378 ? 1.263 14.085 13.751 1.00 97.56 378 PHE A CA 1
ATOM 3042 C C . PHE A 1 378 ? 1.381 14.853 15.067 1.00 97.56 378 PHE A C 1
ATOM 3044 O O . PHE A 1 378 ? 1.106 14.333 16.144 1.00 97.56 378 PHE A O 1
ATOM 3051 N N . SER A 1 379 ? 1.765 16.122 14.963 1.00 95.25 379 SER A N 1
ATOM 3052 C CA . SER A 1 379 ? 1.745 17.077 16.070 1.00 95.25 379 SER A CA 1
ATOM 3053 C C . SER A 1 379 ? 0.742 18.195 15.792 1.00 95.25 379 SER A C 1
ATOM 3055 O O . SER A 1 379 ? 0.238 18.321 14.674 1.00 95.25 379 SER A O 1
ATOM 3057 N N . VAL A 1 380 ? 0.516 19.079 16.767 1.00 93.88 380 VAL A N 1
ATOM 3058 C CA . VAL A 1 380 ? -0.302 20.294 16.577 1.00 93.88 380 VAL A CA 1
ATOM 3059 C C . VAL A 1 380 ? 0.176 21.128 15.377 1.00 93.88 380 VAL A C 1
ATOM 3061 O O . VAL A 1 380 ? -0.637 21.700 14.657 1.00 93.88 380 VAL A O 1
ATOM 3064 N N . ARG A 1 381 ? 1.486 21.127 15.084 1.00 95.62 381 ARG A N 1
ATOM 3065 C CA . ARG A 1 381 ? 2.078 21.848 13.939 1.00 95.62 381 ARG A CA 1
ATOM 3066 C C . ARG A 1 381 ? 1.727 21.241 12.580 1.00 95.62 381 ARG A C 1
ATOM 3068 O O . ARG A 1 381 ? 1.929 21.876 11.553 1.00 95.62 381 ARG A O 1
ATOM 3075 N N . ASP A 1 382 ? 1.261 19.997 12.559 1.00 96.56 382 ASP A N 1
ATOM 3076 C CA . ASP A 1 382 ? 0.908 19.279 11.339 1.00 96.56 382 ASP A CA 1
ATOM 3077 C C . ASP A 1 382 ? -0.614 19.270 11.080 1.00 96.56 382 ASP A C 1
ATOM 3079 O O . ASP A 1 382 ? -1.037 18.727 10.063 1.00 96.56 382 ASP A O 1
ATOM 3083 N N . THR A 1 383 ? -1.428 19.886 11.948 1.00 95.19 383 THR A N 1
ATOM 3084 C CA . THR A 1 383 ? -2.909 19.901 11.879 1.00 95.19 383 THR A CA 1
ATOM 3085 C C . THR A 1 383 ? -3.459 20.408 10.552 1.00 95.19 383 THR A C 1
ATOM 3087 O O . THR A 1 383 ? -4.377 19.811 9.999 1.00 95.19 383 THR A O 1
ATOM 3090 N N . ALA A 1 384 ? -2.824 21.420 9.957 1.00 97.31 384 ALA A 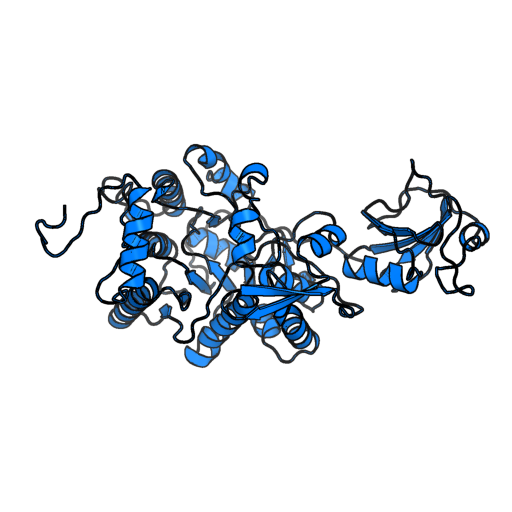N 1
ATOM 3091 C CA . ALA A 1 384 ? -3.190 21.925 8.634 1.00 97.31 384 ALA A CA 1
ATOM 3092 C C . ALA A 1 384 ? -3.156 20.847 7.527 1.00 97.31 384 ALA A C 1
ATOM 3094 O O . ALA A 1 384 ? -3.827 20.989 6.510 1.00 97.31 384 ALA A O 1
ATOM 3095 N N . LYS A 1 385 ? -2.400 19.751 7.700 1.00 97.38 385 LYS A N 1
ATOM 3096 C CA . LYS A 1 385 ? -2.337 18.652 6.720 1.00 97.38 385 LYS A CA 1
ATOM 3097 C C . LYS A 1 385 ? -3.576 17.764 6.721 1.00 97.38 385 LYS A C 1
ATOM 3099 O O . LYS A 1 385 ? -3.811 17.100 5.715 1.00 97.38 385 LYS A O 1
ATOM 3104 N N . PHE A 1 386 ? -4.305 17.720 7.834 1.00 97.38 386 PHE A N 1
ATOM 3105 C CA . PHE A 1 386 ? -5.491 16.881 8.011 1.00 97.38 386 PHE A CA 1
ATOM 3106 C C . PHE A 1 386 ? -6.747 17.676 8.382 1.00 97.38 386 PHE A C 1
ATOM 3108 O O . PHE A 1 386 ? -7.767 17.081 8.723 1.00 97.38 386 PHE A O 1
ATOM 3115 N N . ALA A 1 387 ? -6.683 19.007 8.281 1.00 97.88 387 ALA A N 1
ATOM 3116 C CA . ALA A 1 387 ? -7.840 19.878 8.417 1.00 97.88 387 ALA A CA 1
ATOM 3117 C C . ALA A 1 387 ? -8.983 19.413 7.502 1.00 97.88 387 ALA A C 1
ATOM 3119 O O . ALA A 1 387 ? -8.731 18.921 6.398 1.00 97.88 387 ALA A O 1
ATOM 3120 N N . LEU A 1 388 ? -10.222 19.604 7.955 1.00 97.38 388 LEU A N 1
ATOM 3121 C CA . LEU A 1 388 ? -11.433 19.073 7.329 1.00 97.38 388 LEU A CA 1
ATOM 3122 C C . LEU A 1 388 ? -11.478 19.268 5.806 1.00 97.38 388 LEU A C 1
ATOM 3124 O O . LEU A 1 388 ? -11.658 18.304 5.066 1.00 97.38 388 LEU A O 1
ATOM 3128 N N . GLU A 1 389 ? -11.221 20.485 5.329 1.00 97.00 389 GLU A N 1
ATOM 3129 C CA . GLU A 1 389 ? -11.228 20.800 3.894 1.00 97.00 389 GLU A CA 1
ATOM 3130 C C . GLU A 1 389 ? -10.147 20.050 3.106 1.00 97.00 389 GLU A C 1
ATOM 3132 O O . GLU A 1 389 ? -10.358 19.633 1.966 1.00 97.00 389 GLU A O 1
ATOM 3137 N N . VAL A 1 390 ? -8.978 19.825 3.713 1.00 97.75 390 VAL A N 1
ATOM 3138 C CA . VAL A 1 390 ? -7.895 19.047 3.099 1.00 97.75 390 VAL A CA 1
ATOM 3139 C C . VAL A 1 390 ? -8.261 17.568 3.055 1.00 97.75 390 VAL A C 1
ATOM 3141 O O . VAL A 1 390 ? -8.031 16.926 2.027 1.00 97.75 390 VAL A O 1
ATOM 3144 N N . ALA A 1 391 ? -8.836 17.044 4.141 1.00 97.69 391 ALA A N 1
ATOM 3145 C CA . ALA A 1 391 ? -9.289 15.662 4.224 1.00 97.69 391 ALA A CA 1
ATOM 3146 C C . ALA A 1 391 ? -10.366 15.371 3.166 1.00 97.69 391 ALA A C 1
ATOM 3148 O O . ALA A 1 391 ? -10.201 14.445 2.375 1.00 97.69 391 ALA A O 1
ATOM 3149 N N . LYS A 1 392 ? -11.388 16.229 3.049 1.00 97.25 392 LYS A N 1
ATOM 3150 C CA . LYS A 1 392 ? -12.439 16.121 2.024 1.00 97.25 392 LYS A CA 1
ATOM 3151 C C . LYS A 1 392 ? -11.885 16.244 0.607 1.00 97.25 392 LYS A C 1
ATOM 3153 O O . LYS A 1 392 ? -12.085 15.353 -0.215 1.00 97.25 392 LYS A O 1
ATOM 3158 N N . LYS A 1 393 ? -11.112 17.299 0.318 1.00 96.88 393 LYS A N 1
ATOM 3159 C CA . LYS A 1 393 ? -10.551 17.548 -1.024 1.00 96.88 393 LYS A CA 1
ATOM 3160 C C . LYS A 1 393 ? -9.690 16.393 -1.537 1.00 96.88 393 LYS A C 1
ATOM 3162 O O . LYS A 1 393 ? -9.664 16.133 -2.737 1.00 96.88 393 LYS A O 1
ATOM 3167 N N . LYS A 1 394 ? -8.946 15.734 -0.647 1.00 96.38 394 LYS A N 1
ATOM 3168 C CA . LYS A 1 394 ? -8.058 14.615 -0.991 1.00 96.38 394 LYS A CA 1
ATOM 3169 C C . LYS A 1 394 ? -8.677 13.240 -0.743 1.00 96.38 394 LYS A C 1
ATOM 3171 O O . LYS A 1 394 ? -7.988 12.251 -0.974 1.00 96.38 394 LYS A O 1
ATOM 3176 N N . VAL A 1 395 ? -9.934 13.180 -0.298 1.00 97.62 395 VAL A N 1
ATOM 3177 C CA . VAL A 1 395 ? -10.655 11.932 -0.009 1.00 97.62 395 VAL A CA 1
ATOM 3178 C C . VAL A 1 395 ? -9.897 11.072 1.016 1.00 97.62 395 VAL A C 1
ATOM 3180 O O . VAL A 1 395 ? -9.574 9.909 0.790 1.00 97.62 395 VAL A O 1
ATOM 3183 N N . ILE A 1 396 ? -9.542 11.685 2.145 1.00 97.56 396 ILE A N 1
ATOM 3184 C CA . ILE A 1 396 ? -8.785 11.064 3.234 1.00 97.56 396 ILE A CA 1
ATOM 3185 C C . ILE A 1 396 ? -9.722 10.864 4.423 1.00 97.56 396 ILE A C 1
ATOM 3187 O O . ILE A 1 396 ? -10.212 11.835 4.994 1.00 97.56 396 ILE A O 1
ATOM 3191 N N . PHE A 1 397 ? -9.893 9.613 4.837 1.00 98.38 397 PHE A N 1
ATOM 3192 C CA . PHE A 1 397 ? -10.721 9.231 5.981 1.00 98.38 397 PHE A CA 1
ATOM 3193 C C . PHE A 1 397 ? -9.898 8.909 7.227 1.00 98.38 397 PHE A C 1
ATOM 3195 O O . PHE A 1 397 ? -10.399 9.082 8.333 1.00 98.38 397 PHE A O 1
ATOM 3202 N N . PHE A 1 398 ? -8.634 8.510 7.066 1.00 98.69 398 PHE A N 1
ATOM 3203 C CA . PHE A 1 398 ? -7.746 8.127 8.165 1.00 98.69 398 PHE A CA 1
ATOM 3204 C C . PHE A 1 398 ? -6.398 8.840 8.076 1.00 98.69 398 PHE A C 1
ATOM 3206 O O . PHE A 1 398 ? -5.886 9.116 6.990 1.00 98.69 398 PHE A O 1
ATOM 3213 N N . GLY A 1 399 ? -5.798 9.138 9.225 1.00 98.25 399 GLY A N 1
ATOM 3214 C CA . GLY A 1 399 ? -4.451 9.689 9.325 1.00 98.25 399 GLY A CA 1
ATOM 3215 C C . GLY A 1 399 ? -3.528 8.789 10.141 1.00 98.25 399 GLY A C 1
ATOM 3216 O O . GLY A 1 399 ? -3.957 8.169 11.110 1.00 98.25 399 GLY A O 1
ATOM 3217 N N . ARG A 1 400 ? -2.240 8.777 9.781 1.00 97.62 400 ARG A N 1
ATOM 3218 C CA . ARG A 1 400 ? -1.173 8.099 10.525 1.00 97.62 400 ARG A CA 1
ATOM 3219 C C . ARG A 1 400 ? 0.200 8.792 10.429 1.00 97.62 400 ARG A C 1
ATOM 3221 O O . ARG A 1 400 ? 0.563 9.373 9.407 1.00 97.62 400 ARG A O 1
ATOM 3228 N N . LYS A 1 401 ? 1.048 8.731 11.457 1.00 97.38 401 LYS A N 1
ATOM 3229 C CA . LYS A 1 401 ? 0.815 8.072 12.752 1.00 97.38 401 LYS A CA 1
ATOM 3230 C C . LYS A 1 401 ? 0.286 9.068 13.782 1.00 97.38 401 LYS A C 1
ATOM 3232 O O . LYS A 1 401 ? 0.667 10.237 13.769 1.00 97.38 401 LYS A O 1
ATOM 3237 N N . PHE A 1 402 ? -0.516 8.585 14.711 1.00 97.00 402 PHE A N 1
ATOM 3238 C CA . PHE A 1 402 ? -0.880 9.273 15.937 1.00 97.00 402 PHE A CA 1
ATOM 3239 C C . PHE A 1 402 ? -0.297 8.524 17.134 1.00 97.00 402 PHE A C 1
ATOM 3241 O O . PHE A 1 402 ? -0.339 7.299 17.189 1.00 97.00 402 PHE A O 1
ATOM 3248 N N . ASP A 1 403 ? 0.266 9.268 18.083 1.00 94.88 403 ASP A N 1
ATOM 3249 C CA . ASP A 1 403 ? 0.799 8.729 19.332 1.00 94.88 403 ASP A CA 1
ATOM 3250 C C . ASP A 1 403 ? 0.516 9.731 20.449 1.00 94.88 403 ASP A C 1
ATOM 3252 O O . ASP A 1 403 ? 0.911 10.901 20.380 1.00 94.88 403 ASP A O 1
ATOM 3256 N N . SER A 1 404 ? -0.182 9.275 21.484 1.00 91.50 404 SER A N 1
ATOM 3257 C CA . SER A 1 404 ? -0.610 10.120 22.591 1.00 91.50 404 SER A CA 1
ATOM 3258 C C . SER A 1 404 ? 0.538 10.661 23.449 1.00 91.50 404 SER A C 1
ATOM 3260 O O . SER A 1 404 ? 0.352 11.684 24.102 1.00 91.50 404 SER A O 1
ATOM 3262 N N . PHE A 1 405 ? 1.709 10.013 23.448 1.00 90.25 405 PHE A N 1
ATOM 3263 C CA . PHE A 1 405 ? 2.900 10.479 24.174 1.00 90.25 405 PHE A CA 1
ATOM 3264 C C . PHE A 1 405 ? 3.660 11.563 23.413 1.00 90.25 405 PHE A C 1
ATOM 3266 O O . PHE A 1 405 ? 4.408 12.327 24.019 1.00 90.25 405 PHE A O 1
ATOM 3273 N N . ILE A 1 406 ? 3.450 11.656 22.099 1.00 91.62 406 ILE A N 1
ATOM 3274 C CA . ILE A 1 406 ? 4.028 12.710 21.264 1.00 91.62 406 ILE A CA 1
ATOM 3275 C C . ILE A 1 406 ? 3.041 13.868 21.102 1.00 91.62 406 ILE A C 1
ATOM 3277 O O . ILE A 1 406 ? 3.432 15.029 21.217 1.00 91.62 406 ILE A O 1
ATOM 3281 N N . SER A 1 407 ? 1.760 13.591 20.829 1.00 94.19 407 SER A N 1
ATOM 3282 C CA . SER A 1 407 ? 0.743 14.638 20.708 1.00 94.19 407 SER A CA 1
ATOM 3283 C C . SER A 1 407 ? -0.683 14.133 20.947 1.00 94.19 407 SER A C 1
ATOM 3285 O O . SER A 1 407 ? -1.442 13.880 20.011 1.00 94.19 407 SER A O 1
ATOM 3287 N N . ALA A 1 408 ? -1.100 14.089 22.216 1.00 93.19 408 ALA A N 1
ATOM 3288 C CA . ALA A 1 408 ? -2.506 13.879 22.578 1.00 93.19 408 ALA A CA 1
ATOM 3289 C C . ALA A 1 408 ? -3.441 14.939 21.960 1.00 93.19 408 ALA A C 1
ATOM 3291 O O . ALA A 1 408 ? -4.567 14.629 21.583 1.00 93.19 408 ALA A O 1
ATOM 3292 N N . SER A 1 409 ? -2.962 16.176 21.792 1.00 93.75 409 SER A N 1
ATOM 3293 C CA . SER A 1 409 ? -3.722 17.264 21.168 1.00 93.75 409 SER A CA 1
ATOM 3294 C C . SER A 1 409 ? -4.019 17.019 19.687 1.00 93.75 409 SER A C 1
ATOM 3296 O O . SER A 1 409 ? -5.113 17.337 19.238 1.00 93.75 409 SER A O 1
ATOM 3298 N N . ALA A 1 410 ? -3.087 16.437 18.920 1.00 95.75 410 ALA A N 1
ATOM 3299 C CA . ALA A 1 410 ? -3.350 16.104 17.518 1.00 95.75 410 ALA A CA 1
ATOM 3300 C C . ALA A 1 410 ? -4.461 15.047 17.391 1.00 95.75 410 ALA A C 1
ATOM 3302 O O . ALA A 1 410 ? -5.318 15.172 16.519 1.00 95.75 410 ALA A O 1
ATOM 3303 N N . ILE A 1 411 ? -4.479 14.061 18.297 1.00 96.12 411 ILE A N 1
ATOM 3304 C CA . ILE A 1 411 ? -5.553 13.059 18.382 1.00 96.12 411 ILE A CA 1
ATOM 3305 C C . ILE A 1 411 ? -6.879 13.721 18.760 1.00 96.12 411 ILE A C 1
ATOM 3307 O O . ILE A 1 411 ? -7.885 13.458 18.117 1.00 96.12 411 ILE A O 1
ATOM 3311 N N . ALA A 1 412 ? -6.883 14.610 19.758 1.00 95.12 412 ALA A N 1
ATOM 3312 C CA . ALA A 1 412 ? -8.088 15.324 20.177 1.00 95.12 412 ALA A CA 1
ATOM 3313 C C . ALA A 1 412 ? -8.709 16.154 19.038 1.00 95.12 412 ALA A C 1
ATOM 3315 O O . ALA A 1 412 ? -9.923 16.151 18.871 1.00 95.12 412 ALA A O 1
ATOM 3316 N N . ILE A 1 413 ? -7.884 16.817 18.217 1.00 95.50 413 ILE A N 1
ATOM 3317 C CA . ILE A 1 413 ? -8.358 17.564 17.040 1.00 95.50 413 ILE A CA 1
ATOM 3318 C C . ILE A 1 413 ? -8.979 16.615 16.006 1.00 95.50 413 ILE A C 1
ATOM 3320 O O . ILE A 1 413 ? -10.058 16.900 15.491 1.00 95.50 413 ILE A O 1
ATOM 3324 N N . ALA A 1 414 ? -8.320 15.490 15.716 1.00 97.19 414 ALA A N 1
ATOM 3325 C CA . ALA A 1 414 ? -8.847 14.486 14.795 1.00 97.19 414 ALA A CA 1
ATOM 3326 C C . ALA A 1 414 ? -10.164 13.866 15.305 1.00 97.19 414 ALA A C 1
ATOM 3328 O O . ALA A 1 414 ? -11.106 13.718 14.535 1.00 97.19 414 ALA A O 1
ATOM 3329 N N . GLU A 1 415 ? -10.269 13.588 16.609 1.00 96.06 415 GLU A N 1
ATOM 3330 C CA . GLU A 1 415 ? -11.479 13.050 17.246 1.00 96.06 415 GLU A CA 1
ATOM 3331 C C . GLU A 1 415 ? -12.650 14.024 17.153 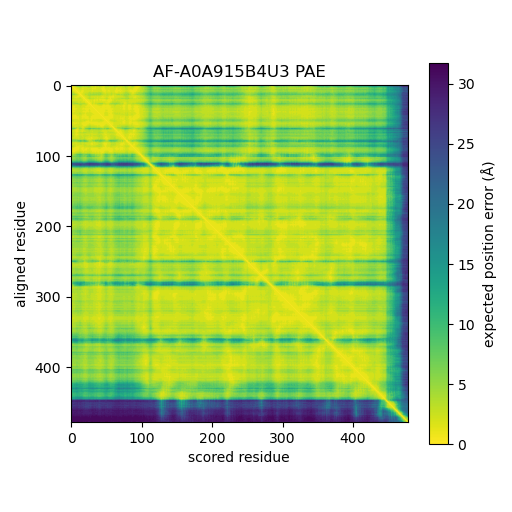1.00 96.06 415 GLU A C 1
ATOM 3333 O O . GLU A 1 415 ? -13.715 13.641 16.671 1.00 96.06 415 GLU A O 1
ATOM 3338 N N . SER A 1 416 ? -12.441 15.293 17.517 1.00 95.44 416 SER A N 1
ATOM 3339 C CA . SER A 1 416 ? -13.463 16.332 17.359 1.00 95.44 416 SER A CA 1
ATOM 3340 C C . SER A 1 416 ? -13.915 16.482 15.906 1.00 95.44 416 SER A C 1
ATOM 3342 O O . SER A 1 416 ? -15.098 16.690 15.647 1.00 95.44 416 SER A O 1
ATOM 3344 N N . GLN A 1 417 ? -12.999 16.345 14.942 1.00 96.00 417 GLN A N 1
ATOM 3345 C CA . GLN A 1 417 ? -13.329 16.406 13.517 1.00 96.00 417 GLN A CA 1
ATOM 3346 C C . GLN A 1 417 ? -14.136 15.183 13.047 1.00 96.00 417 GLN A C 1
ATOM 3348 O O . GLN A 1 417 ? -15.074 15.327 12.256 1.00 96.00 417 GLN A O 1
ATOM 3353 N N . ALA A 1 418 ? -13.808 13.985 13.530 1.00 96.50 418 ALA A N 1
ATOM 3354 C CA . ALA A 1 418 ? -14.504 12.757 13.159 1.00 96.50 418 ALA A CA 1
ATOM 3355 C C . ALA A 1 418 ? -15.915 12.668 13.773 1.00 96.50 418 ALA A C 1
ATOM 3357 O O . ALA A 1 418 ? -16.835 12.195 13.111 1.00 96.50 418 ALA A O 1
ATOM 3358 N N . PHE A 1 419 ? -16.123 13.196 14.983 1.00 95.69 419 PHE A N 1
ATOM 3359 C CA . PHE A 1 419 ? -17.438 13.265 15.640 1.00 95.69 419 PHE A CA 1
ATOM 3360 C C . PHE A 1 419 ? -18.188 14.583 15.413 1.00 95.69 419 PHE A C 1
ATOM 3362 O O . PHE A 1 419 ? -19.178 14.853 16.083 1.00 95.69 419 PHE A O 1
ATOM 3369 N N . ARG A 1 420 ? -17.775 15.426 14.465 1.00 93.94 420 ARG A N 1
ATOM 3370 C CA . ARG A 1 420 ? -18.397 16.748 14.252 1.00 93.94 420 ARG A CA 1
ATOM 3371 C C . ARG A 1 420 ? -19.909 16.728 13.960 1.00 93.94 420 ARG A C 1
ATOM 3373 O O . ARG A 1 420 ? -20.556 17.759 14.090 1.00 93.94 420 ARG A O 1
ATOM 3380 N N . HIS A 1 421 ? -20.454 15.584 13.541 1.00 90.81 421 HIS A N 1
ATOM 3381 C CA . HIS A 1 421 ? -21.889 15.379 13.306 1.00 90.81 421 HIS A CA 1
ATOM 3382 C C . HIS A 1 421 ? -22.637 14.794 14.519 1.00 90.81 421 HIS A C 1
ATOM 3384 O O . HIS A 1 421 ? -23.860 14.732 14.491 1.00 90.81 421 HIS A O 1
ATOM 3390 N N . THR A 1 422 ? -21.912 14.381 15.559 1.00 91.44 422 THR A N 1
ATOM 3391 C CA . THR A 1 422 ? -22.415 13.817 16.825 1.00 91.44 422 THR A CA 1
ATOM 3392 C C . THR A 1 422 ? -21.539 14.311 17.994 1.00 91.44 422 THR A C 1
ATOM 3394 O O . THR A 1 422 ? -20.858 13.508 18.649 1.00 91.44 422 THR A O 1
ATOM 3397 N N . PRO A 1 423 ? -21.429 15.637 18.211 1.00 91.19 423 PRO A N 1
ATOM 3398 C CA . PRO A 1 423 ? -20.516 16.213 19.202 1.00 91.19 423 PRO A CA 1
ATOM 3399 C C . PRO A 1 423 ? -20.800 15.747 20.640 1.00 91.19 423 PRO A C 1
ATOM 3401 O O . PRO A 1 423 ? -19.887 15.726 21.460 1.00 91.19 423 PRO A O 1
ATOM 3404 N N . GLU A 1 424 ? -22.027 15.318 20.936 1.00 92.00 424 GLU A N 1
ATOM 3405 C CA . GLU A 1 424 ? -22.452 14.742 22.215 1.00 92.00 424 GLU A CA 1
ATOM 3406 C C . GLU A 1 424 ? -21.715 13.446 22.593 1.00 92.00 424 GLU A C 1
ATOM 3408 O O . GLU A 1 424 ? -21.662 13.084 23.767 1.00 92.00 424 GLU A O 1
ATOM 3413 N N . MET A 1 425 ? -21.095 12.764 21.623 1.00 89.69 425 MET A N 1
ATOM 3414 C CA . MET A 1 425 ? -20.303 11.549 21.856 1.00 89.69 425 MET A CA 1
ATOM 3415 C C . MET A 1 425 ? -18.914 11.830 22.455 1.00 89.69 425 MET A C 1
ATOM 3417 O O . MET A 1 425 ? -18.222 10.892 22.882 1.00 89.69 425 MET A O 1
ATOM 3421 N N . ILE A 1 426 ? -18.498 13.103 22.503 1.00 91.12 426 ILE A N 1
ATOM 3422 C CA . ILE A 1 426 ? -17.235 13.550 23.093 1.00 91.12 426 ILE A CA 1
ATOM 3423 C C . ILE A 1 426 ? -17.505 14.389 24.345 1.00 91.12 426 ILE A C 1
ATOM 3425 O O . ILE A 1 426 ? -18.201 15.398 24.302 1.00 91.12 426 ILE A O 1
ATOM 3429 N N . ASP A 1 427 ? -16.816 14.057 25.437 1.00 89.50 427 ASP A N 1
ATOM 3430 C CA . ASP A 1 427 ? -16.639 14.973 26.563 1.00 89.50 427 ASP A CA 1
ATOM 3431 C C . ASP A 1 427 ? -15.250 15.626 26.495 1.00 89.50 427 ASP A C 1
ATOM 3433 O O . ASP A 1 427 ? -14.244 15.060 26.931 1.00 89.50 427 ASP A O 1
ATOM 3437 N N . VAL A 1 428 ? -15.199 16.837 25.930 1.00 89.19 428 VAL A N 1
ATOM 3438 C CA . VAL A 1 428 ? -13.958 17.619 25.792 1.00 89.19 428 VAL A CA 1
ATOM 3439 C C . VAL A 1 428 ? -13.439 18.164 27.126 1.00 89.19 428 VAL A C 1
ATOM 3441 O O . VAL A 1 428 ? -12.283 18.581 27.207 1.00 89.19 428 VAL A O 1
ATOM 3444 N N . LYS A 1 429 ? -14.281 18.184 28.169 1.00 89.94 429 LYS A N 1
ATOM 3445 C CA . LYS A 1 429 ? -13.920 18.646 29.516 1.00 89.94 429 LYS A CA 1
ATOM 3446 C C . LYS A 1 429 ? -13.391 17.504 30.381 1.00 89.94 429 LYS A C 1
ATOM 3448 O O . LYS A 1 429 ? -12.731 17.771 31.386 1.00 89.94 429 LYS A O 1
ATOM 3453 N N . HIS A 1 430 ? -13.635 16.251 29.994 1.00 88.62 430 HIS A N 1
ATOM 3454 C CA . HIS A 1 430 ? -13.135 15.093 30.720 1.00 88.62 430 HIS A CA 1
ATOM 3455 C C . HIS A 1 430 ? -11.607 15.134 30.841 1.00 88.62 430 HIS A C 1
ATOM 3457 O O . HIS A 1 430 ? -10.884 15.335 29.862 1.00 88.62 430 HIS A O 1
ATOM 3463 N N . ALA A 1 431 ? -11.087 14.848 32.037 1.00 83.81 431 ALA A N 1
ATOM 3464 C CA . ALA A 1 431 ? -9.652 14.921 32.317 1.00 83.81 431 ALA A CA 1
ATOM 3465 C C . ALA A 1 431 ? -8.799 14.001 31.417 1.00 83.81 431 ALA A C 1
ATOM 3467 O O . ALA A 1 431 ? -7.610 14.251 31.226 1.00 83.81 431 ALA A O 1
ATOM 3468 N N . SER A 1 432 ? -9.389 12.942 30.849 1.00 83.94 432 SER A N 1
ATOM 3469 C CA . SER A 1 432 ? -8.708 12.031 29.920 1.00 83.94 432 SER A CA 1
ATOM 3470 C C . SER A 1 432 ? -8.713 12.481 28.457 1.00 83.94 432 SER A C 1
ATOM 3472 O O . SER A 1 432 ? -8.103 11.805 27.637 1.00 83.94 432 SER A O 1
ATOM 3474 N N . PHE A 1 433 ? -9.397 13.568 28.088 1.00 86.88 433 PHE A N 1
ATOM 3475 C CA . PHE A 1 433 ? -9.514 13.976 26.682 1.00 86.88 433 PHE A CA 1
ATOM 3476 C C . PHE A 1 433 ? -8.153 14.375 26.077 1.00 86.88 433 PHE A C 1
ATOM 3478 O O . PHE A 1 433 ? -7.835 14.045 24.929 1.00 86.88 433 PHE A O 1
ATOM 3485 N N . THR A 1 434 ? -7.312 15.023 26.887 1.00 84.38 434 THR A N 1
ATOM 3486 C CA . THR A 1 434 ? -5.959 15.480 26.524 1.00 84.38 434 THR A CA 1
ATOM 3487 C C . THR A 1 434 ? -4.842 14.781 27.303 1.00 84.38 434 THR A C 1
ATOM 3489 O O . THR A 1 434 ? -3.671 15.111 27.124 1.00 84.38 434 THR A O 1
ATOM 3492 N N . ARG A 1 435 ? -5.174 13.796 28.148 1.00 85.12 435 ARG A N 1
ATOM 3493 C CA . ARG A 1 435 ? -4.212 13.007 28.935 1.00 85.12 435 ARG A CA 1
ATOM 3494 C C . ARG A 1 435 ? -4.246 11.545 28.510 1.00 85.12 435 ARG A C 1
ATOM 3496 O O . ARG A 1 435 ? -5.299 11.018 28.168 1.00 85.12 435 ARG A O 1
ATOM 3503 N N . SER A 1 436 ? -3.098 10.878 28.560 1.00 87.06 436 SER A N 1
ATOM 3504 C CA . SER A 1 436 ? -2.978 9.468 28.190 1.00 87.06 436 SER A CA 1
ATOM 3505 C C . SER A 1 436 ? -2.261 8.670 29.267 1.00 87.06 436 SER A C 1
ATOM 3507 O O . SER A 1 436 ? -1.452 9.205 30.020 1.00 87.06 436 SER A O 1
ATOM 3509 N N . TRP A 1 437 ? -2.575 7.381 29.319 1.00 89.00 437 TRP A N 1
ATOM 3510 C CA . TRP A 1 437 ? -1.957 6.405 30.204 1.00 89.00 437 TRP A CA 1
ATOM 3511 C C . TRP A 1 437 ? -1.594 5.190 29.367 1.00 89.00 437 TRP A C 1
ATOM 3513 O O . TRP A 1 437 ? -2.402 4.723 28.559 1.00 89.00 437 TRP A O 1
ATOM 3523 N N . LEU A 1 438 ? -0.391 4.681 29.589 1.00 89.88 438 LEU A N 1
ATOM 3524 C CA . LEU A 1 438 ? 0.140 3.511 28.915 1.00 89.88 438 LEU A CA 1
ATOM 3525 C C . LEU A 1 438 ? 0.654 2.557 29.977 1.00 89.88 438 LEU A C 1
ATOM 3527 O O . LEU A 1 438 ? 1.466 2.939 30.817 1.00 89.88 438 LEU A O 1
ATOM 3531 N N . ASN A 1 439 ? 0.154 1.328 29.949 1.00 89.44 439 ASN A N 1
ATOM 3532 C CA . ASN A 1 439 ? 0.709 0.270 30.769 1.00 89.44 439 ASN A CA 1
ATOM 3533 C C . ASN A 1 439 ? 1.982 -0.218 30.065 1.00 89.44 439 ASN A C 1
ATOM 3535 O O . ASN A 1 439 ? 1.901 -0.777 28.972 1.00 89.44 439 ASN A O 1
ATOM 3539 N N . PHE A 1 440 ? 3.147 0.017 30.668 1.00 85.31 440 PHE A N 1
ATOM 3540 C CA . PHE A 1 440 ? 4.438 -0.458 30.157 1.00 85.31 440 PHE A CA 1
ATOM 3541 C C . PHE A 1 440 ? 4.865 -1.810 30.742 1.00 85.31 440 PHE A C 1
ATOM 3543 O O . PHE A 1 440 ? 5.689 -2.477 30.125 1.00 85.31 440 PHE A O 1
ATOM 3550 N N . TYR A 1 441 ? 4.298 -2.200 31.887 1.00 86.06 441 TYR A N 1
ATOM 3551 C CA . TYR A 1 441 ? 4.547 -3.468 32.562 1.00 86.06 441 TYR A CA 1
ATOM 3552 C C . TYR A 1 441 ? 3.284 -3.938 33.293 1.00 86.06 441 TYR A C 1
ATOM 3554 O O . TYR A 1 441 ? 2.684 -3.178 34.054 1.00 86.06 441 TYR A O 1
ATOM 3562 N N . ASP A 1 442 ? 2.905 -5.190 33.072 1.00 86.44 442 ASP A N 1
ATOM 3563 C CA . ASP A 1 442 ? 1.782 -5.857 33.712 1.00 86.44 442 ASP A CA 1
ATOM 3564 C C . ASP A 1 442 ? 2.253 -7.182 34.322 1.00 86.44 442 ASP A C 1
ATOM 3566 O O . ASP A 1 442 ? 2.694 -8.095 33.621 1.00 86.44 442 ASP A O 1
ATOM 3570 N N . SER A 1 443 ? 2.160 -7.278 35.649 1.00 86.12 443 SER A N 1
ATOM 3571 C CA . SER A 1 443 ? 2.689 -8.406 36.423 1.00 86.12 443 SER A CA 1
ATOM 3572 C C . SER A 1 443 ? 2.034 -9.744 36.089 1.00 86.12 443 SER A C 1
ATOM 3574 O O . SER A 1 443 ? 2.621 -10.787 36.361 1.00 86.12 443 SER A O 1
ATOM 3576 N N . THR A 1 444 ? 0.838 -9.739 35.498 1.00 83.81 444 THR A N 1
ATOM 3577 C CA . THR A 1 444 ? 0.116 -10.973 35.169 1.00 83.81 444 THR A CA 1
ATOM 3578 C C . THR A 1 444 ? 0.592 -11.607 33.866 1.00 83.81 444 THR A C 1
ATOM 3580 O O . THR A 1 444 ? 0.402 -12.805 33.672 1.00 83.81 444 THR A O 1
ATOM 3583 N N . VAL A 1 445 ? 1.230 -10.829 32.984 1.00 84.88 445 VAL A N 1
ATOM 3584 C CA . VAL A 1 445 ? 1.623 -11.277 31.637 1.00 84.88 445 VAL A CA 1
ATOM 3585 C C . VAL A 1 445 ? 3.111 -11.107 31.326 1.00 84.88 445 VAL A C 1
ATOM 3587 O O . VAL A 1 445 ? 3.625 -11.859 30.504 1.00 84.88 445 VAL A O 1
ATOM 3590 N N . ASP A 1 446 ? 3.825 -10.184 31.979 1.00 80.12 446 ASP A N 1
ATOM 3591 C CA . ASP A 1 446 ? 5.237 -9.881 31.679 1.00 80.12 446 ASP A CA 1
ATOM 3592 C C . ASP A 1 446 ? 6.232 -10.514 32.675 1.00 80.12 446 ASP A C 1
ATOM 3594 O O . ASP A 1 446 ? 7.389 -10.099 32.724 1.00 80.12 446 ASP A O 1
ATOM 3598 N N . ASN A 1 447 ? 5.799 -11.485 33.488 1.00 65.44 447 ASN A N 1
ATOM 3599 C CA . ASN A 1 447 ? 6.473 -11.969 34.707 1.00 65.44 447 ASN A CA 1
ATOM 3600 C C . ASN A 1 447 ? 7.818 -12.721 34.502 1.00 65.44 447 ASN A C 1
ATOM 3602 O O . ASN A 1 447 ? 8.208 -13.543 35.330 1.00 65.44 447 ASN A O 1
ATOM 3606 N N . SER A 1 448 ? 8.551 -12.471 33.413 1.00 59.31 448 SER A N 1
ATOM 3607 C CA . SER A 1 448 ? 9.950 -12.880 33.273 1.00 59.31 448 SER A CA 1
ATOM 3608 C C . SER A 1 448 ? 10.881 -11.749 33.731 1.00 59.31 448 SER A C 1
ATOM 3610 O O . SER A 1 448 ? 10.767 -10.597 33.304 1.00 59.31 448 SER A O 1
ATOM 3612 N N . GLY A 1 449 ? 11.844 -12.066 34.604 1.00 54.6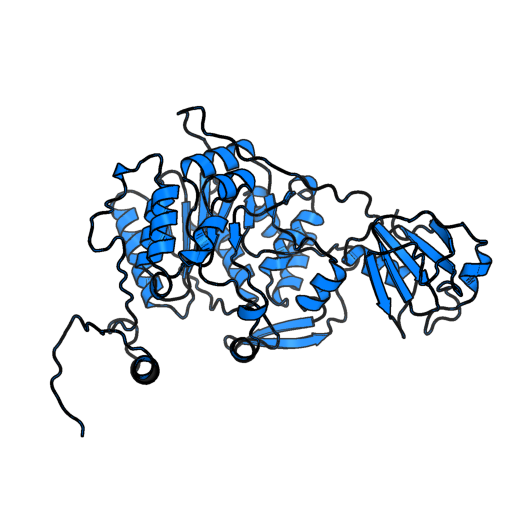9 449 GLY A N 1
ATOM 3613 C CA . GLY A 1 449 ? 12.780 -11.083 35.175 1.00 54.69 449 GLY A CA 1
ATOM 3614 C C . GLY A 1 449 ? 13.548 -10.246 34.134 1.00 54.69 449 GLY A C 1
ATOM 3615 O O . GLY A 1 449 ? 13.923 -9.108 34.414 1.00 54.69 449 GLY A O 1
ATOM 3616 N N . GLU A 1 450 ? 13.719 -10.740 32.903 1.00 56.75 450 GLU A N 1
ATOM 3617 C CA . GLU A 1 450 ? 14.332 -9.990 31.798 1.00 56.75 450 GLU A CA 1
ATOM 3618 C C . GLU A 1 450 ? 13.507 -8.781 31.329 1.00 56.75 450 GLU A C 1
ATOM 3620 O O . GLU A 1 450 ? 14.085 -7.739 31.000 1.00 56.75 450 GLU A O 1
ATOM 3625 N N . HIS A 1 451 ? 12.172 -8.874 31.299 1.00 54.84 451 HIS A N 1
ATOM 3626 C CA . HIS A 1 451 ? 11.323 -7.755 30.875 1.00 54.84 451 HIS A CA 1
ATOM 3627 C C . HIS A 1 451 ? 11.342 -6.620 31.896 1.00 54.84 451 HIS A C 1
ATOM 3629 O O . HIS A 1 451 ? 11.432 -5.451 31.512 1.00 54.84 451 HIS A O 1
ATOM 3635 N N . PHE A 1 452 ? 11.368 -6.958 33.185 1.00 57.84 452 PHE A N 1
ATOM 3636 C CA . PHE A 1 452 ? 11.504 -5.991 34.269 1.00 57.84 452 PHE A CA 1
ATOM 3637 C C . PHE A 1 452 ? 12.874 -5.283 34.248 1.00 57.84 452 PHE A C 1
ATOM 3639 O O . PHE A 1 452 ? 12.945 -4.056 34.337 1.00 57.84 452 PHE A O 1
ATOM 3646 N N . VAL A 1 453 ? 13.970 -6.018 34.019 1.00 57.09 453 VAL A N 1
ATOM 3647 C CA . VAL A 1 453 ? 15.328 -5.441 33.918 1.00 57.09 453 VAL A CA 1
ATOM 3648 C C . VAL A 1 453 ? 15.483 -4.543 32.682 1.00 57.09 453 VAL A C 1
ATOM 3650 O O . VAL A 1 453 ? 16.052 -3.450 32.772 1.00 57.09 453 VAL A O 1
ATOM 3653 N N . ASN A 1 454 ? 14.947 -4.949 31.527 1.00 56.91 454 ASN A N 1
ATOM 3654 C CA . ASN A 1 454 ? 14.941 -4.111 30.323 1.00 56.91 454 ASN A CA 1
ATOM 3655 C C . ASN A 1 454 ? 14.053 -2.865 30.484 1.00 56.91 454 ASN A C 1
ATOM 3657 O O . ASN A 1 454 ? 14.410 -1.790 29.991 1.00 56.91 454 ASN A O 1
ATOM 3661 N N . TYR A 1 455 ? 12.935 -2.973 31.209 1.00 57.09 455 TYR A N 1
ATOM 3662 C CA . TYR A 1 455 ? 12.088 -1.835 31.572 1.00 57.09 455 TYR A CA 1
ATOM 3663 C C . TYR A 1 455 ? 12.839 -0.825 32.454 1.00 57.09 455 TYR A C 1
ATOM 3665 O O . TYR A 1 455 ? 12.881 0.358 32.113 1.00 57.09 455 TYR A O 1
ATOM 3673 N N . LEU A 1 456 ? 13.515 -1.282 33.515 1.00 56.88 456 LEU A N 1
ATOM 3674 C CA . LEU A 1 456 ? 14.321 -0.426 34.398 1.00 56.88 456 LEU A CA 1
ATOM 3675 C C . LEU A 1 456 ? 15.484 0.271 33.669 1.00 56.88 456 LEU A C 1
ATOM 3677 O O . LEU A 1 456 ? 15.830 1.410 33.985 1.00 56.88 456 LEU A O 1
ATOM 3681 N N . ARG A 1 457 ? 16.086 -0.379 32.665 1.00 55.16 457 ARG A N 1
ATOM 3682 C CA . ARG A 1 457 ? 17.138 0.236 31.834 1.00 55.16 457 ARG A CA 1
ATOM 3683 C C . ARG A 1 457 ? 16.598 1.342 30.927 1.00 55.16 457 ARG A C 1
ATOM 3685 O O . ARG A 1 457 ? 17.246 2.377 30.789 1.00 55.16 457 ARG A O 1
ATOM 3692 N N . ASN A 1 458 ? 15.421 1.148 30.335 1.00 49.16 458 ASN A N 1
ATOM 3693 C CA . ASN A 1 458 ? 14.814 2.131 29.435 1.00 49.16 458 ASN A CA 1
ATOM 3694 C C . ASN A 1 458 ? 14.156 3.301 30.189 1.00 49.16 458 ASN A C 1
ATOM 3696 O O . ASN A 1 458 ? 14.199 4.435 29.708 1.00 49.16 458 ASN A O 1
ATOM 3700 N N . SER A 1 459 ? 13.608 3.072 31.387 1.00 50.38 459 SER A N 1
ATOM 3701 C CA . SER A 1 459 ? 12.958 4.114 32.196 1.00 50.38 459 SER A CA 1
ATOM 3702 C C . SER A 1 459 ? 13.931 5.178 32.720 1.00 50.38 459 SER A C 1
ATOM 3704 O O . SER A 1 459 ? 13.548 6.340 32.824 1.00 50.38 459 SER A O 1
ATOM 3706 N N . ARG A 1 460 ? 15.220 4.851 32.922 1.00 45.72 460 ARG A N 1
ATOM 3707 C CA . ARG A 1 460 ? 16.269 5.840 33.269 1.00 45.72 460 ARG A CA 1
ATOM 3708 C C . ARG A 1 460 ? 16.454 6.949 32.222 1.00 45.72 460 ARG A C 1
ATOM 3710 O O . ARG A 1 460 ? 17.001 7.999 32.541 1.00 45.72 460 ARG A O 1
ATOM 3717 N N . SER A 1 461 ? 15.990 6.745 30.987 1.00 41.72 461 SER A N 1
ATOM 3718 C CA . SER A 1 461 ? 16.062 7.738 29.902 1.00 41.72 461 SER A CA 1
ATOM 3719 C C . SER A 1 461 ? 14.787 8.579 29.726 1.00 41.72 461 SER A C 1
ATOM 3721 O O . SER A 1 461 ? 14.760 9.516 28.926 1.00 41.72 461 SER A O 1
ATOM 3723 N N . LEU A 1 462 ? 13.728 8.273 30.480 1.00 38.59 462 LEU A N 1
ATOM 3724 C CA . LEU A 1 462 ? 12.376 8.789 30.288 1.00 38.59 462 LEU A CA 1
ATOM 3725 C C . LEU A 1 462 ? 11.929 9.525 31.566 1.00 38.59 462 LEU A C 1
ATOM 3727 O O . LEU A 1 462 ? 11.557 8.903 32.553 1.00 38.59 462 LEU A O 1
ATOM 3731 N N . LYS A 1 463 ? 11.935 10.869 31.549 1.00 35.97 463 LYS A N 1
ATOM 3732 C CA . LYS A 1 463 ? 11.330 11.713 32.604 1.00 35.97 463 LYS A CA 1
ATOM 3733 C C . LYS A 1 463 ? 9.796 11.596 32.569 1.00 35.97 463 LYS A C 1
ATOM 3735 O O . LYS A 1 463 ? 9.118 12.516 32.122 1.00 35.97 463 LYS A O 1
ATOM 3740 N N . TYR A 1 464 ? 9.243 10.472 33.008 1.00 40.47 464 TYR A N 1
ATOM 3741 C CA . TYR A 1 464 ? 7.802 10.300 33.194 1.00 40.47 464 TYR A CA 1
ATOM 3742 C C . TYR A 1 464 ? 7.532 9.884 34.640 1.00 40.47 464 TYR A C 1
ATOM 3744 O O . TYR A 1 464 ? 8.226 9.024 35.175 1.00 40.47 464 TYR A O 1
ATOM 3752 N N . LEU A 1 465 ? 6.530 10.503 35.275 1.00 35.91 465 LEU A N 1
ATOM 3753 C CA . LEU A 1 465 ? 6.008 10.032 36.558 1.00 35.91 465 LEU A CA 1
ATOM 3754 C C . LEU A 1 465 ? 5.393 8.646 36.335 1.00 35.91 465 LEU A C 1
ATOM 3756 O O . LEU A 1 465 ? 4.352 8.511 35.689 1.00 35.91 465 LEU A O 1
ATOM 3760 N N . VAL A 1 466 ? 6.060 7.619 36.848 1.00 39.44 466 VAL A N 1
ATOM 3761 C CA . VAL A 1 466 ? 5.578 6.241 36.834 1.00 39.44 466 VAL A CA 1
ATOM 3762 C C . VAL A 1 466 ? 4.659 6.069 38.041 1.00 39.44 466 VAL A C 1
ATOM 3764 O O . VAL A 1 466 ? 5.126 5.978 39.171 1.00 39.44 466 VAL A O 1
ATOM 3767 N N . TYR A 1 467 ? 3.346 6.037 37.814 1.00 34.62 467 TYR A N 1
ATOM 3768 C CA . TYR A 1 467 ? 2.403 5.564 38.827 1.00 34.62 467 TYR A CA 1
ATOM 3769 C C . TYR A 1 467 ? 2.332 4.038 38.746 1.00 34.62 467 TYR A C 1
ATOM 3771 O O . TYR A 1 467 ? 1.677 3.483 37.864 1.00 34.62 467 TYR A O 1
ATOM 3779 N N . LEU A 1 468 ? 3.021 3.364 39.665 1.00 35.44 468 LEU A N 1
ATOM 3780 C CA . LEU A 1 468 ? 2.780 1.956 39.968 1.00 35.44 468 LEU A CA 1
ATOM 3781 C C . LEU A 1 468 ? 1.469 1.873 40.759 1.00 35.44 468 LEU A C 1
ATOM 3783 O O . LEU A 1 468 ? 1.429 2.140 41.958 1.00 35.44 468 LEU A O 1
ATOM 3787 N N . CYS A 1 469 ? 0.364 1.553 40.087 1.00 34.50 469 CYS A N 1
ATOM 3788 C CA . CYS A 1 469 ? -0.849 1.143 40.788 1.00 34.50 469 CYS A CA 1
ATOM 3789 C C . CYS A 1 469 ? -0.674 -0.305 41.252 1.00 34.50 469 CYS A C 1
ATOM 3791 O O . CYS A 1 469 ? -0.877 -1.227 40.468 1.00 34.50 469 CYS A O 1
ATOM 3793 N N . GLY A 1 470 ? -0.329 -0.481 42.528 1.00 34.91 470 GLY A N 1
ATOM 3794 C CA . GLY A 1 470 ? -0.399 -1.768 43.220 1.00 34.91 470 GLY A CA 1
ATOM 3795 C C . GLY A 1 470 ? 0.904 -2.145 43.915 1.00 34.91 470 GLY A C 1
ATOM 3796 O O . GLY A 1 470 ? 1.783 -2.715 43.288 1.00 34.91 470 GLY A O 1
ATOM 3797 N N . HIS A 1 471 ? 0.944 -1.864 45.219 1.00 27.27 471 HIS A N 1
ATOM 3798 C CA . HIS A 1 471 ? 1.978 -2.197 46.210 1.00 27.27 471 HIS A CA 1
ATOM 3799 C C . HIS A 1 471 ? 3.182 -1.249 46.298 1.00 27.27 471 HIS A C 1
ATOM 3801 O O . HIS A 1 471 ? 4.066 -1.201 45.449 1.00 27.27 471 HIS A O 1
ATOM 3807 N N . PHE A 1 472 ? 3.198 -0.519 47.419 1.00 26.95 472 PHE A N 1
ATOM 3808 C CA . PHE A 1 472 ? 4.407 -0.025 48.065 1.00 26.95 472 PHE A CA 1
ATOM 3809 C C . PHE A 1 472 ? 5.385 -1.196 48.223 1.00 26.95 472 PHE A C 1
ATOM 3811 O O . PHE A 1 472 ? 5.093 -2.141 48.952 1.00 26.95 472 PHE A O 1
ATOM 3818 N N . ILE A 1 473 ? 6.543 -1.114 47.579 1.00 26.95 473 ILE A N 1
ATOM 3819 C CA . ILE A 1 473 ? 7.762 -1.709 48.118 1.00 26.95 473 ILE A CA 1
ATOM 3820 C C . ILE A 1 473 ? 8.649 -0.511 48.431 1.00 26.95 473 ILE A C 1
ATOM 3822 O O . ILE A 1 473 ? 9.152 0.158 47.529 1.00 26.95 473 ILE A O 1
ATOM 3826 N N . ALA A 1 474 ? 8.684 -0.173 49.718 1.00 26.55 474 ALA A N 1
ATOM 3827 C CA . ALA A 1 474 ? 9.667 0.733 50.277 1.00 26.55 474 ALA A CA 1
ATOM 3828 C C . ALA A 1 474 ? 11.067 0.129 50.096 1.00 26.55 474 ALA A C 1
ATOM 3830 O O . ALA A 1 474 ? 11.204 -1.091 50.114 1.00 26.55 474 ALA A O 1
ATOM 3831 N N . ASP A 1 475 ? 12.033 1.019 49.882 1.00 27.03 475 ASP A N 1
ATOM 3832 C CA . ASP A 1 475 ? 13.462 0.921 50.188 1.00 27.03 475 ASP A CA 1
ATOM 3833 C C . ASP A 1 475 ? 14.108 -0.467 50.274 1.00 27.03 475 ASP A C 1
ATOM 3835 O O . ASP A 1 475 ? 13.826 -1.254 51.166 1.00 27.03 475 ASP A O 1
ATOM 3839 N N . GLU A 1 476 ? 15.083 -0.698 49.397 1.00 28.31 476 GLU A N 1
ATOM 3840 C CA . GLU A 1 476 ? 16.488 -0.936 49.763 1.00 28.31 476 GLU A CA 1
ATOM 3841 C C . GLU A 1 476 ? 17.238 -1.354 48.494 1.00 28.31 476 GLU A C 1
ATOM 3843 O O . GLU A 1 476 ? 16.855 -2.301 47.819 1.00 28.31 476 GLU A O 1
ATOM 3848 N N . PHE A 1 477 ? 18.250 -0.582 48.104 1.00 26.52 477 PHE A N 1
ATOM 3849 C CA . PHE A 1 477 ? 19.615 -1.059 47.860 1.00 26.52 477 PHE A CA 1
ATOM 3850 C C . PHE A 1 477 ? 20.455 0.140 47.401 1.00 26.52 477 PHE A C 1
ATOM 3852 O O . PHE A 1 477 ? 20.259 0.697 46.317 1.00 26.52 477 PHE A O 1
ATOM 3859 N N . SER A 1 478 ? 21.328 0.537 48.326 1.00 29.94 478 SER A N 1
ATOM 3860 C CA . SER A 1 478 ? 22.452 1.472 48.220 1.00 29.94 478 SER A CA 1
ATOM 3861 C C . SER A 1 478 ? 23.342 1.243 47.006 1.00 29.94 478 SER A C 1
ATOM 3863 O O . SER A 1 478 ? 23.614 0.050 46.727 1.00 29.94 478 SER A O 1
#

Secondary structure (DSSP, 8-state):
-TT-EEEEEE-BTTB-S--SEEEE-TTT--HHHHHHHHHHTT-SEEEEETTTEEEEESS--S--EE-HHHHTSSEETTEEEEE---SSEEEEEE-S------B----------PPP---EEEEEEE-SS-HHHHHHHHHHH--TTSEEEEEE-TT-HHHHHHHHHHHHHHHHTT---EEE-SS-----TT-THHHHHHHHHHHIIIIIT------EEEEEETT-EESS-HHHHHHHHHTTTT-EEE-B--S-HHHHHHHHTTTEEEEEETTEEEEEEE-S---TT-----B-S--EEEHHHHHHHHS--HHHHHHHHHHTTSSSTHHHHHHHHHHTSGGGGGEEE--SEEE---HHHH--HHHHTTTBSS----PPPP-GGGGGGT-HHHHHHHT--EEE---HHHHHHHHHHHHHHHTTT-GGG--TTSTTSS--------TTT--SHHHHHHHHHHHTT--------S--------

Nearest PDB structures (foldseek):
  6eje-assembly1_A  TM=9.508E-01  e=5.343E-37  Homo sapiens
  6foa-assembly1_A  TM=9.041E-01  e=1.851E-37  Homo sapiens
  6ej8-assembly1_A  TM=8.505E-01  e=5.037E-37  Homo sapiens
  6ejc-assembly1_A  TM=8.197E-01  e=8.606E-38  Homo sapiens
  6ejd-assembly1_A  TM=8.247E-01  e=4.478E-37  Homo sapiens

Organism: Parascaris univalens (NCBI:txid6257)

Solvent-accessible surface area (backbone atoms only — not comparable to full-atom values): 25993 Å² total; per-residue (Å²): 103,63,65,44,78,74,49,21,27,45,33,44,98,92,52,54,35,46,81,60,49,77,47,81,31,79,67,68,28,37,60,70,52,34,24,49,52,19,29,26,34,58,23,28,26,14,29,24,23,66,24,26,37,28,33,14,12,78,57,79,48,99,51,58,75,48,62,60,69,51,18,56,68,22,45,14,34,96,34,86,86,45,55,9,5,8,83,51,16,28,34,33,26,30,29,49,54,86,78,81,86,72,43,78,81,77,63,75,82,86,86,64,90,69,81,67,86,57,23,45,33,36,36,37,52,33,78,60,51,58,56,62,51,40,52,56,39,42,71,60,67,64,49,93,78,33,35,35,41,34,42,36,28,58,85,28,60,64,42,39,57,53,47,47,55,47,33,53,51,36,43,73,72,75,41,88,40,54,47,67,55,84,83,56,48,72,63,46,85,51,30,28,57,47,42,56,49,54,56,46,50,52,45,43,37,39,76,74,63,64,54,80,76,49,48,32,40,36,58,43,45,56,29,45,39,48,38,40,32,51,69,52,51,37,50,55,48,51,79,40,68,82,42,29,25,44,30,58,70,86,68,63,41,58,59,46,40,61,69,55,39,67,56,32,35,32,44,75,55,93,82,26,38,43,64,80,45,75,51,90,77,71,76,81,95,48,45,55,44,33,40,50,67,48,41,33,36,24,40,68,62,53,50,48,58,70,35,85,47,70,66,36,42,53,48,50,64,53,35,58,27,22,54,40,21,50,24,27,49,62,46,25,49,32,67,70,43,92,49,42,84,30,41,28,67,38,36,38,60,43,68,45,73,46,64,94,73,29,49,56,38,79,72,43,50,79,35,23,74,52,72,55,67,46,57,35,65,46,34,71,91,48,45,79,73,56,34,65,69,48,18,44,78,68,45,32,39,31,36,31,32,50,41,61,92,80,19,25,61,33,51,42,54,28,48,53,49,22,32,64,91,48,58,86,81,56,63,82,81,45,81,62,51,69,48,81,80,71,70,90,78,50,80,92,74,51,77,48,72,66,56,55,53,54,47,59,63,55,48,77,78,48,100,64,91,80,79,80,89,77,77,91,77,78,86,88,84,133

Mean predicted aligned error: 6.76 Å

InterPro domains:
  IPR002889 Carbohydrate-binding WSC [PF01822] (5-86)
  IPR002889 Carbohydrate-binding WSC [PS51212] (2-96)
  IPR002889 Carbohydrate-binding WSC [SM00321] (2-96)
  IPR003406 Glycosyl transferase, family 14 [PF02485] (128-363)
  IPR043538 Xylosyltransferase [PTHR46025] (81-454)

Radius of gyration: 25.88 Å; Cα contacts (8 Å, |Δi|>4): 932; chains: 1; bounding box: 58×43×92 Å

Foldseek 3Di:
DALAWDAKFQADPVRHQADFDKDFAQADDASVVLLQLLVQLVAFKWKFADQGIIGGHNGGDDTDTDDVVQQQQDDHHPGNVGTRGHDSMITMTTSPDDDDDAAADAQDDPPDPDDFLAEEEEEEEEEDFQLVLVVLQCLQQDDLRYAYEYAYAPVCVNSLVSLVVVCVVCVVVVRNRYHYDPDHHNPAAQALCVVVVVLVSLVCCCVVVVNLPHFKYWYDYSFKHWQAGNRSVSVRCSVQGLAKEFAWPPGRSSVVCVQQVLQFFWDDDPLAIETPGGDPDDDGPFHWIFADLGIMGTPVLSVVCVDPPPLSVVLSVSSSGGGNSSRIRSVRSCCRDPNVVRYHHHHLEAFQDDCVPFFDQVVCVVRYPHTDGGGDADAPVCLVCSPPVNSNRVNHTMYDGHDLVRHLPSNLNSSCSHCVVPNVSDDCVPPCSNDDDTDQDDCVPQVDVVSVVVVVVVVVVDPDPDDPPDDDDDDDDD